Protein AF-0000000084447007 (afdb_homodimer)

InterPro domains:
  IPR000847 LysR, HTH, N-terminal domain [PF00126] (5-64)
  IPR000847 LysR, HTH, N-terminal domain [PR00039] (20-31)
  IPR000847 LysR, HTH, N-terminal domain [PR00039] (31-41)
  IPR000847 LysR, HTH, N-terminal domain [PR00039] (41-52)
  IPR000847 LysR, HTH, N-terminal domain [PS50931] (3-60)
  IPR005119 LysR, substrate-binding [PF03466] (90-294)
  IPR036388 Winged helix-like DNA-binding domain superfamily [G3DSA:1.10.10.10] (1-84)
  IPR036390 Winged helix DNA-binding domain superfamily [SSF46785] (2-113)
  IPR050950 HTH-type LysR transcriptional regulators [PTHR30419] (1-294)

Radius of gyration: 25.41 Å; Cα contacts (8 Å, |Δi|>4): 1157; chains: 2; bounding box: 78×63×70 Å

Foldseek 3Di:
DDLDLLLLQLLVLQAVVQALCVSCVVVVHHSVVSVVSPVVNCVVVVHRQWDQDPVGIHGDPVNVVCCVVCVLVSLVVVQVVQVVVCLVPLLAHEFEEEEAPLCVLFLQVQLVVVLCVVRVNYHYHYDYDAAVVQVVCQLVVSGFKYKYWCPVPPQQKDKFFQAKWFKKKWAAPPDPCLPPQAAEVVNQQPWAEEEEDPSHPQNVLNQVRQVVVPDGDDHPYYDNDVLVVCVCSHVVNTIYIDIPSRPSCVVCVPIRIHAYDDVTRITTIMMIHGHPDDRRSSRVSSVVSSNVSSVVVHPPPPPDPPDPDDD/DDQDLLLLQLLVLQAVVQALCVSCVVVVHHSVVSVVSPVVNCVVVVHRQWDQDPVGIHGDPVNVVCCVVCVLVSLVVVQVVQQVVCLVPLLAHEFEEEEAPLCVLFLQVQLVVVLCVVRVNYHYHYDYDAAVVQVVCQLVVSGAKYKYWCPVPPQQKDKFFQAKWFKKKWAAPPDPCLVPQAAEVVNQQVWAEEEEDPSHPQNVLNQVRQVVVPDGDDHPYYHNDVLVVCVCSHVVNTIYIDIPSRPSCVVCVPIRIHAYDDVTRITTIMMIHGHPDDRRSSRVSSVVSSNVSSVVVHPPPPPDPPPPPDD

Sequence (622 aa):
MSITLKGLRAFTTVLRYGSFTRAASLLNITQPALTVQIRQLEDAVGLKLLDRMPHGAEPTAAGREFARSLEPLLQELEHSVTNLQDLAARRRGVVRVAALPSVAAGLLPAAMARLHATHPQLKIRLREAVTRQVYERVRSDQVDIGIASDLAPGEAFSTEPLFRDQIIALLPPRHPLMRRRSITLAHLAEEPLLLLETDSSIRQLVDDAFARIGKLVSPAQEATYSSTLVGMARAGLGIALLPSTAAELRMAPELAARPLGPPVVGRAVILIWRAGRSLSPAAQAFAEALREEAGQFGGTVMPRSRPVRPAMSITLKGLRAFTTVLRYGSFTRAASLLNITQPALTVQIRQLEDAVGLKLLDRMPHGAEPTAAGREFARSLEPLLQELEHSVTNLQDLAARRRGVVRVAALPSVAAGLLPAAMARLHATHPQLKIRLREAVTRQVYERVRSDQVDIGIASDLAPGEAFSTEPLFRDQIIALLPPRHPLMRRRSITLAHLAEEPLLLLETDSSIRQLVDDAFARIGKLVSPAQEATYSSTLVGMARAGLGIALLPSTAAELRMAPELAARPLGPPVVGRAVILIWRAGRSLSPAAQAFAEALREEAGQFGGTVMPRSRPVRPA

Structure (mmCIF, N/CA/C/O backbone):
data_AF-0000000084447007-model_v1
#
loop_
_entity.id
_entity.type
_entity.pdbx_description
1 polymer 'Cyn operon transcriptional activator'
#
loop_
_atom_site.group_PDB
_atom_site.id
_atom_site.type_symbol
_atom_site.label_atom_id
_atom_site.label_alt_id
_atom_site.label_comp_id
_atom_site.label_asym_id
_atom_site.label_entity_id
_atom_site.label_seq_id
_atom_site.pdbx_PDB_ins_code
_atom_site.Cartn_x
_atom_site.Cartn_y
_atom_site.Cartn_z
_atom_site.occupancy
_atom_site.B_iso_or_equiv
_atom_site.auth_seq_id
_atom_site.auth_comp_id
_atom_site.auth_asym_id
_atom_site.auth_atom_id
_atom_site.pdbx_PDB_model_num
ATOM 1 N N . MET A 1 1 ? -0.762 2.633 -41.5 1 48.19 1 MET A N 1
ATOM 2 C CA . MET A 1 1 ? 0.203 1.738 -40.875 1 48.19 1 MET A CA 1
ATOM 3 C C . MET A 1 1 ? -0.313 1.247 -39.531 1 48.19 1 MET A C 1
ATOM 5 O O . MET A 1 1 ? -1.089 1.938 -38.844 1 48.19 1 MET A O 1
ATOM 9 N N . SER A 1 2 ? -0.241 -0.044 -39.281 1 59.91 2 SER A N 1
ATOM 10 C CA . SER A 1 2 ? -0.933 -0.738 -38.219 1 59.91 2 SER A CA 1
ATOM 11 C C . SER A 1 2 ? -0.072 -0.802 -36.969 1 59.91 2 SER A C 1
ATOM 13 O O . SER A 1 2 ? 1.158 -0.809 -37.031 1 59.91 2 SER A O 1
ATOM 15 N N . ILE A 1 3 ? -0.655 -0.508 -35.969 1 62.44 3 ILE A N 1
ATOM 16 C CA . ILE A 1 3 ? -0.016 -0.681 -34.656 1 62.44 3 ILE A CA 1
ATOM 17 C C . ILE A 1 3 ? 0.283 -2.16 -34.438 1 62.44 3 ILE A C 1
ATOM 19 O O . ILE A 1 3 ? -0.603 -3.008 -34.562 1 62.44 3 ILE A O 1
ATOM 23 N N . THR A 1 4 ? 1.612 -2.465 -34.375 1 66.06 4 THR A N 1
ATOM 24 C CA . THR A 1 4 ? 2.027 -3.848 -34.156 1 66.06 4 THR A CA 1
ATOM 25 C C . THR A 1 4 ? 2.412 -4.074 -32.688 1 66.06 4 THR A C 1
ATOM 27 O O . THR A 1 4 ? 2.785 -3.133 -32 1 66.06 4 THR A O 1
ATOM 30 N N . LEU A 1 5 ? 2.301 -5.301 -32.312 1 68.5 5 LEU A N 1
ATOM 31 C CA . LEU A 1 5 ? 2.734 -5.66 -30.969 1 68.5 5 LEU A CA 1
ATOM 32 C C . LEU A 1 5 ? 4.223 -5.383 -30.781 1 68.5 5 LEU A C 1
ATOM 34 O O . LEU A 1 5 ? 4.648 -4.961 -29.703 1 68.5 5 LEU A O 1
ATOM 38 N N . LYS A 1 6 ? 4.93 -5.676 -31.797 1 72.75 6 LYS A N 1
ATOM 39 C CA . LYS A 1 6 ? 6.367 -5.426 -31.75 1 72.75 6 LYS A CA 1
ATOM 40 C C . LYS A 1 6 ? 6.66 -3.945 -31.516 1 72.75 6 LYS A C 1
ATOM 42 O O . LYS A 1 6 ? 7.547 -3.596 -30.734 1 72.75 6 LYS A O 1
ATOM 47 N N . GLY A 1 7 ? 5.871 -3.182 -32.219 1 79 7 GLY A N 1
ATOM 48 C CA . GLY A 1 7 ? 6.031 -1.748 -32.031 1 79 7 GLY A CA 1
ATOM 49 C C . GLY A 1 7 ? 5.684 -1.274 -30.641 1 79 7 GLY A C 1
ATOM 50 O O . GLY A 1 7 ? 6.371 -0.422 -30.078 1 79 7 GLY A O 1
ATOM 51 N N . LEU A 1 8 ? 4.719 -1.853 -30.078 1 78.5 8 LEU A N 1
ATOM 52 C CA . LEU A 1 8 ? 4.285 -1.479 -28.75 1 78.5 8 LEU A CA 1
ATOM 53 C C . LEU A 1 8 ? 5.309 -1.907 -27.703 1 78.5 8 LEU A C 1
ATOM 55 O O . LEU A 1 8 ? 5.613 -1.152 -26.781 1 78.5 8 LEU A O 1
ATOM 59 N N . ARG A 1 9 ? 5.844 -3.068 -27.859 1 75.5 9 ARG A N 1
ATOM 60 C CA . ARG A 1 9 ? 6.879 -3.57 -26.969 1 75.5 9 ARG A CA 1
ATOM 61 C C . ARG A 1 9 ? 8.141 -2.723 -27.062 1 75.5 9 ARG A C 1
ATOM 63 O O . ARG A 1 9 ? 8.781 -2.439 -26.047 1 75.5 9 ARG A O 1
ATOM 70 N N . ALA A 1 10 ? 8.492 -2.42 -28.25 1 82.81 10 ALA A N 1
ATOM 71 C CA . ALA A 1 10 ? 9.641 -1.548 -28.469 1 82.81 10 ALA A CA 1
ATOM 72 C C . ALA A 1 10 ? 9.477 -0.227 -27.734 1 82.81 10 ALA A C 1
ATOM 74 O O . ALA A 1 10 ? 10.383 0.198 -27 1 82.81 10 ALA A O 1
ATOM 75 N N . PHE A 1 11 ? 8.297 0.348 -27.844 1 85.31 11 PHE A N 1
ATOM 76 C CA . PHE A 1 11 ? 7.988 1.628 -27.219 1 85.31 11 PHE A CA 1
ATOM 77 C C . PHE A 1 11 ? 8.078 1.524 -25.703 1 85.31 11 PHE A C 1
ATOM 79 O O . PHE A 1 11 ? 8.742 2.336 -25.062 1 85.31 11 PHE A O 1
ATOM 86 N N . THR A 1 12 ? 7.531 0.505 -25.234 1 81.75 12 THR A N 1
ATOM 87 C CA . THR A 1 12 ? 7.496 0.365 -23.781 1 81.75 12 THR A CA 1
ATOM 88 C C . THR A 1 12 ? 8.891 0.088 -23.234 1 81.75 12 THR A C 1
ATOM 90 O O . THR A 1 12 ? 9.242 0.557 -22.141 1 81.75 12 THR A O 1
ATOM 93 N N . THR A 1 13 ? 9.719 -0.65 -23.906 1 81.12 13 THR A N 1
ATOM 94 C CA . THR A 1 13 ? 11.078 -0.958 -23.484 1 81.12 13 THR A CA 1
ATOM 95 C C . THR A 1 13 ? 11.945 0.298 -23.484 1 81.12 13 THR A C 1
ATOM 97 O O . THR A 1 13 ? 12.719 0.53 -22.562 1 81.12 13 THR A O 1
ATOM 100 N N . VAL A 1 14 ? 11.711 1.064 -24.484 1 86.06 14 VAL A N 1
ATOM 101 C CA . VAL A 1 14 ? 12.469 2.311 -24.547 1 86.06 14 VAL A CA 1
ATOM 102 C C . VAL A 1 14 ? 12.055 3.232 -23.406 1 86.06 14 VAL A C 1
ATOM 104 O O . VAL A 1 14 ? 12.898 3.893 -22.797 1 86.06 14 VAL A O 1
ATOM 107 N N . LEU A 1 15 ? 10.781 3.213 -23.188 1 81 15 LEU A N 1
ATOM 108 C CA . LEU A 1 15 ? 10.266 4.055 -22.109 1 81 15 LEU A CA 1
ATOM 109 C C . LEU A 1 15 ? 10.836 3.615 -20.766 1 81 15 LEU A C 1
ATOM 111 O O . LEU A 1 15 ? 11.195 4.453 -19.938 1 81 15 LEU A O 1
ATOM 115 N N . ARG A 1 16 ? 10.875 2.393 -20.641 1 76.44 16 ARG A N 1
ATOM 116 C CA . ARG A 1 16 ? 11.305 1.812 -19.375 1 76.44 16 ARG A CA 1
ATOM 117 C C . ARG A 1 16 ? 12.797 2.041 -19.141 1 76.44 16 ARG A C 1
ATOM 119 O O . ARG A 1 16 ? 13.219 2.314 -18.016 1 76.44 16 ARG A O 1
ATOM 126 N N . TYR A 1 17 ? 13.578 1.98 -20.141 1 77.69 17 TYR A N 1
ATOM 127 C CA . TYR A 1 17 ? 15.023 1.977 -19.969 1 77.69 17 TYR A CA 1
ATOM 128 C C . TYR A 1 17 ? 15.633 3.297 -20.422 1 77.69 17 TYR A C 1
ATOM 130 O O . TYR A 1 17 ? 16.812 3.557 -20.188 1 77.69 17 TYR A O 1
ATOM 138 N N . GLY A 1 18 ? 14.781 4.125 -21.078 1 83.06 18 GLY A N 1
ATOM 139 C CA . GLY A 1 18 ? 15.164 5.477 -21.438 1 83.06 18 GLY A CA 1
ATOM 140 C C . GLY A 1 18 ? 16.25 5.52 -22.516 1 83.06 18 GLY A C 1
ATOM 141 O O . GLY A 1 18 ? 16.938 6.531 -22.656 1 83.06 18 GLY A O 1
ATOM 142 N N . SER A 1 19 ? 16.547 4.387 -23.094 1 86.56 19 SER A N 1
ATOM 143 C CA . SER A 1 19 ? 17.609 4.297 -24.078 1 86.56 19 SER A CA 1
ATOM 144 C C . SER A 1 19 ? 17.219 3.367 -25.234 1 86.56 19 SER A C 1
ATOM 146 O O . SER A 1 19 ? 16.781 2.242 -25 1 86.56 19 SER A O 1
ATOM 148 N N . PHE A 1 20 ? 17.484 3.861 -26.453 1 87.94 20 PHE A N 1
ATOM 149 C CA . PHE A 1 20 ? 17.203 3.051 -27.625 1 87.94 20 PHE A CA 1
ATOM 150 C C . PHE A 1 20 ? 18.172 1.878 -27.719 1 87.94 20 PHE A C 1
ATOM 152 O O . PHE A 1 20 ? 17.766 0.758 -28.047 1 87.94 20 PHE A O 1
ATOM 159 N N . THR A 1 21 ? 19.375 2.199 -27.312 1 86.69 21 THR A N 1
ATOM 160 C CA . THR A 1 21 ? 20.406 1.16 -27.406 1 86.69 21 THR A CA 1
ATOM 161 C C . THR A 1 21 ? 20.156 0.06 -26.375 1 86.69 21 THR A C 1
ATOM 163 O O . THR A 1 21 ? 20.219 -1.127 -26.703 1 86.69 21 THR A O 1
ATOM 166 N N . ARG A 1 22 ? 19.906 0.451 -25.234 1 84.88 22 ARG A N 1
ATOM 167 C CA . ARG A 1 22 ? 19.656 -0.521 -24.172 1 84.88 22 ARG A CA 1
ATOM 168 C C . ARG A 1 22 ? 18.391 -1.324 -24.469 1 84.88 22 ARG A C 1
ATOM 170 O O . ARG A 1 22 ? 18.359 -2.541 -24.281 1 84.88 22 ARG A O 1
ATOM 177 N N . ALA A 1 23 ? 17.453 -0.645 -24.891 1 87.19 23 ALA A N 1
ATOM 178 C CA . ALA A 1 23 ? 16.188 -1.297 -25.219 1 87.19 23 ALA A CA 1
ATOM 179 C C . ALA A 1 23 ? 16.375 -2.303 -26.359 1 87.19 23 ALA A C 1
ATOM 181 O O . ALA A 1 23 ? 15.836 -3.412 -26.297 1 87.19 23 ALA A O 1
ATOM 182 N N . ALA A 1 24 ? 17.125 -1.949 -27.328 1 88.56 24 ALA A N 1
ATOM 183 C CA . ALA A 1 24 ? 17.375 -2.834 -28.453 1 88.56 24 ALA A CA 1
ATOM 184 C C . ALA A 1 24 ? 18.094 -4.109 -28.016 1 88.56 24 ALA A C 1
ATOM 186 O O . ALA A 1 24 ? 17.719 -5.211 -28.422 1 88.56 24 ALA A O 1
ATOM 187 N N . SER A 1 25 ? 19 -3.881 -27.172 1 85.62 25 SER A N 1
ATOM 188 C CA . SER A 1 25 ? 19.734 -5.023 -26.656 1 85.62 25 SER A CA 1
ATOM 189 C C . SER A 1 25 ? 18.812 -5.969 -25.891 1 85.62 25 SER A C 1
ATOM 191 O O . SER A 1 25 ? 18.875 -7.188 -26.078 1 85.62 25 SER A O 1
ATOM 193 N N . LEU A 1 26 ? 18 -5.406 -25.188 1 78.62 26 LEU A N 1
ATOM 194 C CA . LEU A 1 26 ? 17.094 -6.188 -24.359 1 78.62 26 LEU A CA 1
ATOM 195 C C . LEU A 1 26 ? 16.062 -6.914 -25.203 1 78.62 26 LEU A C 1
ATOM 197 O O . LEU A 1 26 ? 15.602 -8 -24.859 1 78.62 26 LEU A O 1
ATOM 201 N N . LEU A 1 27 ? 15.719 -6.332 -26.312 1 79.75 27 LEU A N 1
ATOM 202 C CA . LEU A 1 27 ? 14.727 -6.902 -27.219 1 79.75 27 LEU A CA 1
ATOM 203 C C . LEU A 1 27 ? 15.391 -7.785 -28.266 1 79.75 27 LEU A C 1
ATOM 205 O O . LEU A 1 27 ? 14.711 -8.352 -29.125 1 79.75 27 LEU A O 1
ATOM 209 N N . ASN A 1 28 ? 16.641 -7.898 -28.172 1 83.56 28 ASN A N 1
ATOM 210 C CA . ASN A 1 28 ? 17.438 -8.711 -29.094 1 83.56 28 ASN A CA 1
ATOM 211 C C . ASN A 1 28 ? 17.234 -8.281 -30.547 1 83.56 28 ASN A C 1
ATOM 213 O O . ASN A 1 28 ? 17.016 -9.117 -31.422 1 83.56 28 ASN A O 1
ATOM 217 N N . ILE A 1 29 ? 17.219 -6.996 -30.781 1 84.19 29 ILE A N 1
ATOM 218 C CA . ILE A 1 29 ? 17.172 -6.406 -32.125 1 84.19 29 ILE A CA 1
ATOM 219 C C . ILE A 1 29 ? 18.219 -5.297 -32.219 1 84.19 29 IL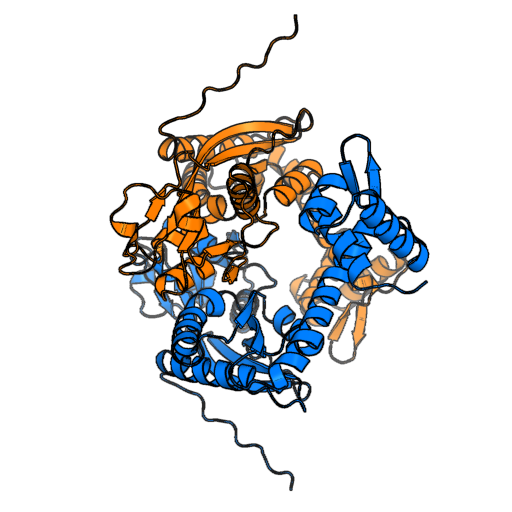E A C 1
ATOM 221 O O . ILE A 1 29 ? 18.812 -4.898 -31.219 1 84.19 29 ILE A O 1
ATOM 225 N N . THR A 1 30 ? 18.547 -5.016 -33.438 1 86.56 30 THR A N 1
ATOM 226 C CA . THR A 1 30 ? 19.5 -3.93 -33.625 1 86.56 30 THR A CA 1
ATOM 227 C C . THR A 1 30 ? 18.859 -2.582 -33.312 1 86.56 30 THR A C 1
ATOM 229 O O . THR A 1 30 ? 17.625 -2.439 -33.406 1 86.56 30 THR A O 1
ATOM 232 N N . GLN A 1 31 ? 19.672 -1.686 -32.938 1 89.56 31 GLN A N 1
ATOM 233 C CA . GLN A 1 31 ? 19.172 -0.35 -32.594 1 89.56 31 GLN A CA 1
ATOM 234 C C . GLN A 1 31 ? 18.469 0.287 -33.812 1 89.56 31 GLN A C 1
ATOM 236 O O . GLN A 1 31 ? 17.406 0.886 -33.656 1 89.56 31 GLN A O 1
ATOM 241 N N . PRO A 1 32 ? 18.953 0.159 -35.062 1 89.06 32 PRO A N 1
ATOM 242 C CA . PRO A 1 32 ? 18.219 0.711 -36.188 1 89.06 32 PRO A CA 1
ATOM 243 C C . PRO A 1 32 ? 16.844 0.06 -36.375 1 89.06 32 PRO A C 1
ATOM 245 O O . PRO A 1 32 ? 15.875 0.741 -36.719 1 89.06 32 PRO A O 1
ATOM 248 N N . ALA A 1 33 ? 16.797 -1.171 -36.094 1 87.19 33 ALA A N 1
ATOM 249 C CA . ALA A 1 33 ? 15.531 -1.886 -36.219 1 87.19 33 ALA A CA 1
ATOM 250 C C . ALA A 1 33 ? 14.523 -1.375 -35.188 1 87.19 33 ALA A C 1
ATOM 252 O O . ALA A 1 33 ? 13.344 -1.199 -35.5 1 87.19 33 ALA A O 1
ATOM 253 N N . LEU A 1 34 ? 15 -1.203 -33.969 1 90.75 34 LEU A N 1
ATOM 254 C CA . LEU A 1 34 ? 14.141 -0.659 -32.938 1 90.75 34 LEU A CA 1
ATOM 255 C C . LEU A 1 34 ? 13.648 0.735 -33.312 1 90.75 34 LEU A C 1
ATOM 257 O O . LEU A 1 34 ? 12.477 1.062 -33.094 1 90.75 34 LEU A O 1
ATOM 261 N N . THR A 1 35 ? 14.539 1.515 -33.875 1 88.94 35 THR A N 1
ATOM 262 C CA . THR A 1 35 ? 14.203 2.875 -34.281 1 88.94 35 THR A CA 1
ATOM 263 C C . THR A 1 35 ? 13.102 2.871 -35.344 1 88.94 35 THR A C 1
ATOM 265 O O . THR A 1 35 ? 12.164 3.67 -35.281 1 88.94 35 THR A O 1
ATOM 268 N N . VAL A 1 36 ? 13.203 1.991 -36.25 1 86.5 36 VAL A N 1
ATOM 269 C CA . VAL A 1 36 ? 12.211 1.861 -37.312 1 86.5 36 VAL A CA 1
ATOM 270 C C . VAL A 1 36 ? 10.867 1.453 -36.719 1 86.5 36 VAL A C 1
ATOM 272 O O . VAL A 1 36 ? 9.82 1.984 -37.094 1 86.5 36 VAL A O 1
ATOM 275 N N . GLN A 1 37 ? 10.938 0.56 -35.812 1 85.25 37 GLN A N 1
ATOM 276 C CA . GLN A 1 37 ? 9.711 0.094 -35.156 1 85.25 37 GLN A CA 1
ATOM 277 C C . GLN A 1 37 ? 9.008 1.234 -34.438 1 85.25 37 GLN A C 1
ATOM 279 O O . GLN A 1 37 ? 7.781 1.353 -34.5 1 85.25 37 GLN A O 1
ATOM 284 N N . ILE A 1 38 ? 9.805 2.012 -33.781 1 87.75 38 ILE A N 1
ATOM 285 C CA . ILE A 1 38 ? 9.25 3.146 -33.062 1 87.75 38 ILE A CA 1
ATOM 286 C C . ILE A 1 38 ? 8.68 4.168 -34.031 1 87.75 38 ILE A C 1
ATOM 288 O O . ILE A 1 38 ? 7.582 4.691 -33.812 1 87.75 38 ILE A O 1
ATOM 292 N N . ARG A 1 39 ? 9.359 4.434 -35.094 1 86.31 39 ARG A N 1
ATOM 293 C CA . ARG A 1 39 ? 8.891 5.363 -36.125 1 86.31 39 ARG A CA 1
ATOM 294 C C . ARG A 1 39 ? 7.59 4.871 -36.75 1 86.31 39 ARG A C 1
ATOM 296 O O . ARG A 1 39 ? 6.668 5.656 -36.969 1 86.31 39 ARG A O 1
ATOM 303 N N . GLN A 1 40 ? 7.598 3.646 -37 1 80.25 40 GLN A N 1
ATOM 304 C CA . GLN A 1 40 ? 6.391 3.064 -37.594 1 80.25 40 GLN A CA 1
ATOM 305 C C . GLN A 1 40 ? 5.203 3.207 -36.625 1 80.25 40 GLN A C 1
ATOM 307 O O . GLN A 1 40 ? 4.086 3.5 -37.062 1 80.25 40 GLN A O 1
ATOM 312 N N . LEU A 1 41 ? 5.473 2.93 -35.406 1 81.25 41 LEU A N 1
ATOM 313 C CA . LEU A 1 41 ? 4.434 3.098 -34.406 1 81.25 41 LEU A CA 1
ATOM 314 C C . LEU A 1 41 ? 3.969 4.547 -34.344 1 81.25 41 LEU A C 1
ATOM 316 O O . LEU A 1 41 ? 2.766 4.816 -34.312 1 81.25 41 LEU A O 1
ATOM 320 N N . GLU A 1 42 ? 4.898 5.469 -34.344 1 83.19 42 GLU A N 1
ATOM 321 C CA . GLU A 1 42 ? 4.578 6.891 -34.312 1 83.19 42 GLU A CA 1
ATOM 322 C C . GLU A 1 42 ? 3.803 7.316 -35.531 1 83.19 42 GLU A C 1
ATOM 324 O O . GLU A 1 42 ? 2.848 8.094 -35.438 1 83.19 42 GLU A O 1
ATOM 329 N N . ASP A 1 43 ? 4.145 6.762 -36.656 1 78.06 43 ASP A N 1
ATOM 330 C CA . ASP A 1 43 ? 3.436 7.027 -37.906 1 78.06 43 ASP A CA 1
ATOM 331 C C . ASP A 1 43 ? 2.002 6.504 -37.844 1 78.06 43 ASP A C 1
ATOM 333 O O . ASP A 1 43 ? 1.07 7.176 -38.312 1 78.06 43 ASP A O 1
ATOM 337 N N . ALA A 1 44 ? 1.97 5.363 -37.312 1 73.62 44 ALA A N 1
ATOM 338 C CA . ALA A 1 44 ? 0.654 4.734 -37.219 1 73.62 44 ALA A CA 1
ATOM 339 C C . ALA A 1 44 ? -0.277 5.523 -36.312 1 73.62 44 ALA A C 1
ATOM 341 O O . ALA A 1 44 ? -1.475 5.637 -36.594 1 73.62 44 ALA A O 1
ATOM 342 N N . VAL A 1 45 ? 0.353 5.996 -35.219 1 71.88 45 VAL A N 1
ATOM 343 C CA . VAL A 1 45 ? -0.434 6.73 -34.25 1 71.88 45 VAL A CA 1
ATOM 344 C C . VAL A 1 45 ? -0.564 8.188 -34.656 1 71.88 45 VAL A C 1
ATOM 346 O O . VAL A 1 45 ? -1.493 8.883 -34.25 1 71.88 45 VAL A O 1
ATOM 349 N N . GLY A 1 46 ? 0.297 8.633 -35.531 1 74.94 46 GLY A N 1
ATOM 350 C CA . GLY A 1 46 ? 0.274 9.992 -36.062 1 74.94 46 GLY A CA 1
ATOM 351 C C . GLY A 1 46 ? 0.883 11.008 -35.094 1 74.94 46 GLY A C 1
ATOM 352 O O . GLY A 1 46 ? 0.639 12.211 -35.25 1 74.94 46 GLY A O 1
ATOM 353 N N . LEU A 1 47 ? 1.502 10.523 -34.031 1 77.19 47 LEU A N 1
ATOM 354 C CA . LEU A 1 47 ? 2.127 11.383 -33.031 1 77.19 47 LEU A CA 1
ATOM 355 C C . LEU A 1 47 ? 3.545 10.906 -32.719 1 77.19 47 LEU A C 1
ATOM 357 O O . LEU A 1 47 ? 3.84 9.719 -32.812 1 77.19 47 LEU A O 1
ATOM 361 N N . LYS A 1 48 ? 4.348 11.875 -32.406 1 83.75 48 LYS A N 1
ATOM 362 C CA . LYS A 1 48 ? 5.641 11.516 -31.812 1 83.75 48 LYS A CA 1
ATOM 363 C C . LYS A 1 48 ? 5.492 11.07 -30.375 1 83.75 48 LYS A C 1
ATOM 365 O O . LYS A 1 48 ? 4.863 11.766 -29.562 1 83.75 48 LYS A O 1
ATOM 370 N N . LEU A 1 49 ? 6 9.906 -30.125 1 84.25 49 LEU A N 1
ATOM 371 C CA . LEU A 1 49 ? 5.809 9.328 -28.797 1 84.25 49 LEU A CA 1
ATOM 372 C C . LEU A 1 49 ? 7.07 9.484 -27.953 1 84.25 49 LEU A C 1
ATOM 374 O O . LEU A 1 49 ? 6.992 9.539 -26.734 1 84.25 49 LEU A O 1
ATOM 378 N N . LEU A 1 50 ? 8.195 9.492 -28.609 1 87.31 50 LEU A N 1
ATOM 379 C CA . LEU A 1 50 ? 9.477 9.578 -27.922 1 87.31 50 LEU A CA 1
ATOM 380 C C . LEU A 1 50 ? 10.32 10.719 -28.484 1 87.31 50 LEU A C 1
ATOM 382 O O . LEU A 1 50 ? 10.344 10.945 -29.688 1 87.31 50 LEU A O 1
ATOM 386 N N . ASP A 1 51 ? 10.875 11.5 -27.516 1 83.88 51 ASP A N 1
ATOM 387 C CA . ASP A 1 51 ? 11.883 12.477 -27.891 1 83.88 51 ASP A CA 1
ATOM 388 C C . ASP A 1 51 ? 13.289 11.906 -27.75 1 83.88 51 ASP A C 1
ATOM 390 O O . ASP A 1 51 ? 13.664 11.422 -26.672 1 83.88 51 ASP A O 1
ATOM 394 N N . ARG A 1 52 ? 13.922 11.867 -28.859 1 77.75 52 ARG A N 1
ATOM 395 C CA . ARG A 1 52 ? 15.305 11.398 -28.828 1 77.75 52 ARG A CA 1
ATOM 396 C C . ARG A 1 52 ? 16.25 12.508 -28.375 1 77.75 52 ARG A C 1
ATOM 398 O O . ARG A 1 52 ? 16.188 13.633 -28.875 1 77.75 52 ARG A O 1
ATOM 405 N N . MET A 1 53 ? 16.797 12.289 -27.266 1 72.25 53 MET A N 1
ATOM 406 C CA . MET A 1 53 ? 17.781 13.227 -26.703 1 72.25 53 MET A CA 1
ATOM 407 C C . MET A 1 53 ? 19.188 12.641 -26.75 1 72.25 53 MET A C 1
ATOM 409 O O . MET A 1 53 ? 19.344 11.43 -26.922 1 72.25 53 MET A O 1
ATOM 413 N N . PRO A 1 54 ? 20.219 13.516 -26.656 1 68.25 54 PRO A N 1
ATOM 414 C CA . PRO A 1 54 ? 21.594 13.016 -26.656 1 68.25 54 PRO A CA 1
ATOM 415 C C . PRO A 1 54 ? 21.844 11.977 -25.562 1 68.25 54 PRO A C 1
ATOM 417 O O . PRO A 1 54 ? 22.625 11.039 -25.766 1 68.25 54 PRO A O 1
ATOM 420 N N . HIS A 1 55 ? 21.141 12.047 -24.562 1 68.81 55 HIS A N 1
ATOM 421 C CA . HIS A 1 55 ? 21.438 11.156 -23.438 1 68.81 55 HIS A CA 1
ATOM 422 C C . HIS A 1 55 ? 20.375 10.07 -23.297 1 68.81 55 HIS A C 1
ATOM 424 O O . HIS A 1 55 ? 20.406 9.297 -22.328 1 68.81 55 HIS A O 1
ATOM 430 N N . GLY A 1 56 ? 19.516 9.984 -24.25 1 78.44 56 GLY A N 1
ATOM 431 C CA . GLY A 1 56 ? 18.516 8.93 -24.172 1 78.44 56 GLY A CA 1
ATOM 432 C C . GLY A 1 56 ? 17.188 9.312 -24.812 1 78.44 56 GLY A C 1
ATOM 433 O O . GLY A 1 56 ? 17.172 10.023 -25.812 1 78.44 56 GLY A O 1
ATOM 434 N N . ALA A 1 57 ? 16.172 8.562 -24.406 1 84.75 57 ALA A N 1
ATOM 435 C CA . ALA A 1 57 ? 14.836 8.805 -24.922 1 84.75 57 ALA A CA 1
ATOM 436 C C . ALA A 1 57 ? 13.852 9.109 -23.797 1 84.75 57 ALA A C 1
ATOM 438 O O . ALA A 1 57 ? 13.922 8.516 -22.734 1 84.75 57 ALA A O 1
ATOM 439 N N . GLU A 1 58 ? 13.141 10.219 -24.016 1 84 58 GLU A N 1
ATOM 440 C CA . GLU A 1 58 ? 12.07 10.578 -23.094 1 84 58 GLU A CA 1
ATOM 441 C C . GLU A 1 58 ? 10.711 10.586 -23.781 1 84 58 GLU A C 1
ATOM 443 O O . GLU A 1 58 ? 10.617 10.945 -24.953 1 84 58 GLU A O 1
ATOM 448 N N . PRO A 1 59 ? 9.719 10.117 -23.031 1 81.38 59 PRO A N 1
ATOM 449 C CA . PRO A 1 59 ? 8.398 10.18 -23.641 1 81.38 59 PRO A CA 1
ATOM 450 C C . PRO A 1 59 ? 7.906 11.609 -23.844 1 81.38 59 PRO A C 1
ATOM 452 O O . PRO A 1 59 ? 8.172 12.484 -23.016 1 81.38 59 PRO A O 1
ATOM 455 N N . THR A 1 60 ? 7.285 11.828 -25.062 1 78.94 60 THR A N 1
ATOM 456 C CA . THR A 1 60 ? 6.52 13.055 -25.281 1 78.94 60 THR A CA 1
ATOM 457 C C . THR A 1 60 ? 5.25 13.047 -24.438 1 78.94 60 THR A C 1
ATOM 459 O O . THR A 1 60 ? 4.957 12.062 -23.75 1 78.94 60 THR A O 1
ATOM 462 N N . ALA A 1 61 ? 4.547 14.18 -24.438 1 68 61 ALA A N 1
ATOM 463 C CA . ALA A 1 61 ? 3.248 14.211 -23.766 1 68 61 ALA A CA 1
ATOM 464 C C . ALA A 1 61 ? 2.324 13.125 -24.312 1 68 61 ALA A C 1
ATOM 466 O O . ALA A 1 61 ? 1.652 12.43 -23.547 1 68 61 ALA A O 1
ATOM 467 N N . ALA A 1 62 ? 2.406 13.039 -25.594 1 71.31 62 ALA A N 1
ATOM 468 C CA . ALA A 1 62 ? 1.627 11.992 -26.266 1 71.31 62 ALA A CA 1
ATOM 469 C C . ALA A 1 62 ? 2.143 10.609 -25.891 1 71.31 62 ALA A C 1
ATOM 471 O O . ALA A 1 62 ? 1.356 9.672 -25.719 1 71.31 62 ALA A O 1
ATOM 472 N N . GLY A 1 63 ? 3.436 10.531 -25.734 1 77.62 63 GLY A N 1
ATOM 473 C CA . GLY A 1 63 ? 4.035 9.266 -25.344 1 77.62 63 GLY A CA 1
ATOM 474 C C . GLY A 1 63 ? 3.617 8.812 -23.953 1 77.62 63 GLY A C 1
ATOM 475 O O . GLY A 1 63 ? 3.32 7.633 -23.75 1 77.62 63 GLY A O 1
ATOM 476 N N . ARG A 1 64 ? 3.553 9.719 -23.109 1 71.81 64 ARG A N 1
ATOM 477 C CA . ARG A 1 64 ? 3.143 9.398 -21.734 1 71.81 64 ARG A CA 1
ATOM 478 C C . ARG A 1 64 ? 1.69 8.945 -21.688 1 71.81 64 ARG A C 1
ATOM 480 O O . ARG A 1 64 ? 1.363 7.961 -21.016 1 71.81 64 ARG A O 1
ATOM 487 N N . GLU A 1 65 ? 0.908 9.625 -22.453 1 64 65 GLU A N 1
ATOM 488 C CA . GLU A 1 65 ? -0.506 9.266 -22.516 1 64 65 GLU A CA 1
ATOM 489 C C . GLU A 1 65 ? -0.699 7.906 -23.188 1 64 65 GLU A C 1
ATOM 491 O O . GLU A 1 65 ? -1.51 7.098 -22.734 1 64 65 GLU A O 1
ATOM 496 N N . PHE A 1 66 ? 0.07 7.781 -24.234 1 70.06 66 PHE A N 1
ATOM 497 C CA . PHE A 1 66 ? 0.005 6.516 -24.953 1 70.06 66 PHE A CA 1
ATOM 498 C C . PHE A 1 66 ? 0.454 5.363 -24.062 1 70.06 66 PHE A C 1
ATOM 500 O O . PHE A 1 66 ? -0.188 4.312 -24.031 1 70.06 66 PHE A O 1
ATOM 507 N N . ALA A 1 67 ? 1.463 5.625 -23.312 1 74.06 67 ALA A N 1
ATOM 508 C CA . ALA A 1 67 ? 1.994 4.605 -22.422 1 74.06 67 ALA A CA 1
ATOM 509 C C . ALA A 1 67 ? 0.972 4.234 -21.344 1 74.06 67 ALA A C 1
ATOM 511 O O . ALA A 1 67 ? 0.782 3.053 -21.047 1 74.06 67 ALA A O 1
ATOM 512 N N . ARG A 1 68 ? 0.398 5.188 -20.875 1 63.12 68 ARG A N 1
ATOM 513 C CA . ARG A 1 68 ? -0.617 4.977 -19.844 1 63.12 68 ARG A CA 1
ATOM 514 C C . ARG A 1 68 ? -1.777 4.148 -20.391 1 63.12 68 ARG A C 1
ATOM 516 O O . ARG A 1 68 ? -2.305 3.279 -19.688 1 63.12 68 ARG A O 1
ATOM 523 N N . SER A 1 69 ? -2.072 4.438 -21.625 1 60.62 69 SER A N 1
ATOM 524 C CA . SER A 1 69 ? -3.199 3.756 -22.25 1 60.62 69 SER A CA 1
ATOM 525 C C . SER A 1 69 ? -2.811 2.355 -22.719 1 60.62 69 SER A C 1
ATOM 527 O O . SER A 1 69 ? -3.656 1.462 -22.797 1 60.62 69 SER A O 1
ATOM 529 N N . LEU A 1 70 ? -1.563 2.238 -23.047 1 62.41 70 LEU A N 1
ATOM 530 C CA . LEU A 1 70 ? -1.086 1.005 -23.672 1 62.41 70 LEU A CA 1
ATOM 531 C C . LEU A 1 70 ? -0.879 -0.084 -22.625 1 62.41 70 LEU A C 1
ATOM 533 O O . LEU A 1 70 ? -1.088 -1.267 -22.906 1 62.41 70 LEU A O 1
ATOM 537 N N . GLU A 1 71 ? -0.502 0.408 -21.562 1 60.41 71 GLU A N 1
ATOM 538 C CA . GLU A 1 71 ? -0.115 -0.574 -20.547 1 60.41 71 GLU A CA 1
ATOM 539 C C . GLU A 1 71 ? -1.248 -1.559 -20.281 1 60.41 71 GLU A C 1
ATOM 541 O O . GLU A 1 71 ? -1.049 -2.773 -20.344 1 60.41 71 GLU A O 1
ATOM 546 N N . PRO A 1 72 ? -2.357 -1.024 -20.125 1 54.41 72 PRO A N 1
ATOM 547 C CA . PRO A 1 72 ? -3.449 -1.98 -19.922 1 54.41 72 PRO A CA 1
ATOM 548 C C . PRO A 1 72 ? -3.746 -2.805 -21.172 1 54.41 72 PRO A C 1
ATOM 550 O O . PRO A 1 72 ? -4.098 -3.984 -21.078 1 54.41 72 PRO A O 1
ATOM 553 N N . LEU A 1 73 ? -3.531 -2.182 -22.266 1 53.12 73 LEU A N 1
ATOM 554 C CA . LEU A 1 73 ? -3.83 -2.865 -23.516 1 53.12 73 LEU A CA 1
ATOM 555 C C . LEU A 1 73 ? -2.818 -3.975 -23.781 1 53.12 73 LEU A C 1
ATOM 557 O O . LEU A 1 73 ? -3.191 -5.07 -24.219 1 53.12 73 LEU A O 1
ATOM 561 N N . LEU A 1 74 ? -1.643 -3.633 -23.641 1 56.91 74 LEU A N 1
ATOM 562 C CA . LEU A 1 74 ? -0.618 -4.652 -23.844 1 56.91 74 LEU A CA 1
ATOM 563 C C . LEU A 1 74 ? -0.793 -5.801 -22.859 1 56.91 74 LEU A C 1
ATOM 565 O O . LEU A 1 74 ? -0.61 -6.965 -23.219 1 56.91 74 LEU A O 1
ATOM 569 N N . GLN A 1 75 ? -1.158 -5.402 -21.781 1 53.19 75 GLN A N 1
ATOM 570 C CA . GLN A 1 75 ? -1.453 -6.426 -20.781 1 53.19 75 GLN A CA 1
ATOM 571 C C . GLN A 1 75 ? -2.631 -7.293 -21.203 1 53.19 75 GLN A C 1
ATOM 573 O O . GLN A 1 75 ? -2.594 -8.516 -21.062 1 53.19 75 GLN A O 1
ATOM 578 N N . GLU A 1 76 ? -3.568 -6.617 -21.797 1 49.88 76 GLU A N 1
ATOM 579 C CA . GLU A 1 76 ? -4.738 -7.332 -22.297 1 49.88 76 GLU A CA 1
ATOM 580 C C . GLU A 1 76 ? -4.375 -8.25 -23.453 1 49.88 76 GLU A C 1
ATOM 582 O O . GLU A 1 76 ? -4.863 -9.383 -23.547 1 49.88 76 GLU A O 1
ATOM 587 N N . LEU A 1 77 ? -3.639 -7.762 -24.375 1 50.59 77 LEU A N 1
ATOM 588 C CA . LEU A 1 77 ? -3.219 -8.562 -25.531 1 50.59 77 LEU A CA 1
ATOM 589 C C . LEU A 1 77 ? -2.402 -9.766 -25.078 1 50.59 77 LEU A C 1
ATOM 591 O O . LEU A 1 77 ? -2.609 -10.883 -25.562 1 50.59 77 LEU A O 1
ATOM 595 N N . GLU A 1 78 ? -1.541 -9.516 -24.281 1 49.72 78 GLU A N 1
ATOM 596 C CA . GLU A 1 78 ? -0.76 -10.625 -23.75 1 49.72 78 GLU A CA 1
ATOM 597 C C . GLU A 1 78 ? -1.656 -11.641 -23.031 1 49.72 78 GLU A C 1
ATOM 599 O O . GLU A 1 78 ? -1.457 -12.852 -23.172 1 49.72 78 GLU A O 1
ATOM 604 N N . HIS A 1 79 ? -2.613 -11.039 -22.516 1 50.06 79 HIS A N 1
ATOM 605 C CA . HIS A 1 79 ? -3.604 -11.852 -21.828 1 50.06 79 HIS A CA 1
ATOM 606 C C . HIS A 1 79 ? -4.383 -12.727 -22.797 1 50.06 79 HIS A C 1
ATOM 608 O O . HIS A 1 79 ? -4.602 -13.906 -22.531 1 50.06 79 HIS A O 1
ATOM 614 N N . SER A 1 80 ? -4.82 -12.094 -23.75 1 47.16 80 SER A N 1
ATOM 615 C CA . SER A 1 80 ? -5.605 -12.82 -24.734 1 47.16 80 SER A CA 1
ATOM 616 C C . SER A 1 80 ? -4.789 -13.945 -25.375 1 47.16 80 SER A C 1
ATOM 618 O O . SER A 1 80 ? -5.301 -15.047 -25.594 1 47.16 80 SER A O 1
ATOM 620 N N . VAL A 1 81 ? -3.654 -13.648 -25.703 1 47.09 81 VAL A N 1
ATOM 621 C CA . VAL A 1 81 ? -2.791 -14.648 -26.328 1 47.09 81 VAL A CA 1
ATOM 622 C C . VAL A 1 81 ? -2.533 -15.789 -25.344 1 47.09 81 VAL A C 1
ATOM 624 O O . VAL A 1 81 ? -2.6 -16.969 -25.719 1 47.09 81 VAL A O 1
ATOM 627 N N . THR A 1 82 ? -2.318 -15.383 -24.156 1 47.38 82 THR A N 1
ATOM 628 C CA . THR A 1 82 ? -2.061 -16.391 -23.125 1 47.38 82 THR A CA 1
ATOM 629 C C . THR A 1 82 ? -3.297 -17.25 -22.891 1 47.38 82 THR A C 1
ATOM 631 O O . THR A 1 82 ? -3.193 -18.469 -22.734 1 47.38 82 THR A O 1
ATOM 634 N N . ASN A 1 83 ? -4.363 -16.625 -22.844 1 46.88 83 ASN A N 1
ATOM 635 C CA . ASN A 1 83 ? -5.609 -17.359 -22.672 1 46.88 83 ASN A CA 1
ATOM 636 C C . ASN A 1 83 ? -5.812 -18.391 -23.781 1 46.88 83 ASN A C 1
ATOM 638 O O . ASN A 1 83 ? -6.242 -19.516 -23.516 1 46.88 83 ASN A O 1
ATOM 642 N N . LEU A 1 84 ? -5.652 -18 -24.938 1 44.91 84 LEU A N 1
ATOM 643 C CA . LEU A 1 84 ? -5.812 -18.922 -26.047 1 44.91 84 LEU A CA 1
ATOM 644 C C . LEU A 1 84 ? -4.859 -20.109 -25.922 1 44.91 84 LEU A C 1
ATOM 646 O O . LEU A 1 84 ? -5.234 -21.234 -26.203 1 44.91 84 LEU A O 1
ATOM 650 N N . GLN A 1 85 ? -3.729 -19.812 -25.562 1 45.91 85 GLN A N 1
ATOM 651 C CA . GLN A 1 85 ? -2.748 -20.891 -25.406 1 45.91 85 GLN A CA 1
ATOM 652 C C . GLN A 1 85 ? -3.111 -21.781 -24.234 1 45.91 85 GLN A C 1
ATOM 654 O O . GLN A 1 85 ? -2.906 -23 -24.281 1 45.91 85 GLN A O 1
ATOM 659 N N . ASP A 1 86 ? -3.572 -21.156 -23.219 1 47.38 86 ASP A N 1
ATOM 660 C CA . ASP A 1 86 ? -3.908 -21.891 -22 1 47.38 86 ASP A CA 1
ATOM 661 C C . ASP A 1 86 ? -5.133 -22.766 -22.203 1 47.38 86 ASP A C 1
ATOM 663 O O . ASP A 1 86 ? -5.254 -23.828 -21.578 1 47.38 86 ASP A O 1
ATOM 667 N N . LEU A 1 87 ? -6.09 -22.422 -22.938 1 44.34 87 LEU A N 1
ATOM 668 C CA . LEU A 1 87 ? -7.23 -23.281 -23.219 1 44.34 87 LEU A CA 1
ATOM 669 C C . LEU A 1 87 ? -6.77 -24.688 -23.594 1 44.34 87 LEU A C 1
ATOM 671 O O . LEU A 1 87 ? -7.402 -25.672 -23.219 1 44.34 87 LEU A O 1
ATOM 675 N N . ALA A 1 88 ? -5.875 -24.797 -24.359 1 43.03 88 ALA A N 1
ATOM 676 C CA . ALA A 1 88 ? -5.5 -26.172 -24.688 1 43.03 88 ALA A CA 1
ATOM 677 C C . ALA A 1 88 ? -4.945 -26.906 -23.469 1 43.03 88 ALA A C 1
ATOM 679 O O . ALA A 1 88 ? -5.094 -28.125 -23.344 1 43.03 88 ALA A O 1
ATOM 680 N N . ALA A 1 89 ? -4.211 -26.312 -22.438 1 45.72 89 ALA A N 1
ATOM 681 C CA . ALA A 1 89 ? -3.545 -27.062 -21.375 1 45.72 89 ALA A CA 1
ATOM 682 C C . ALA A 1 89 ? -4.148 -26.734 -20.016 1 45.72 89 ALA A C 1
ATOM 684 O O . ALA A 1 89 ? -4.145 -25.578 -19.594 1 45.72 89 ALA A O 1
ATOM 685 N N . ARG A 1 90 ? -5.219 -27.406 -19.562 1 48.81 90 ARG A N 1
ATOM 686 C CA . ARG A 1 90 ? -5.832 -27.266 -18.25 1 48.81 90 ARG A CA 1
ATOM 687 C C . ARG A 1 90 ? -4.797 -26.875 -17.188 1 48.81 90 ARG A C 1
ATOM 689 O O . ARG A 1 90 ? -5.148 -26.406 -16.109 1 48.81 90 ARG A O 1
ATOM 696 N N . ARG A 1 91 ? -3.566 -27.359 -17.281 1 50.72 91 ARG A N 1
ATOM 697 C CA . ARG A 1 91 ? -2.48 -27.359 -16.312 1 50.72 91 ARG A CA 1
ATOM 698 C C . ARG A 1 91 ? -1.558 -26.156 -16.531 1 50.72 91 ARG A C 1
ATOM 700 O O . ARG A 1 91 ? -0.66 -25.906 -15.719 1 50.72 91 ARG A O 1
ATOM 707 N N . ARG A 1 92 ? -1.731 -25.438 -17.75 1 58.44 92 ARG A N 1
ATOM 708 C CA . ARG A 1 92 ? -0.832 -24.375 -18.188 1 58.44 92 ARG A CA 1
ATOM 709 C C . ARG A 1 92 ? -1.604 -23.094 -18.484 1 58.44 92 ARG A C 1
ATOM 711 O O . ARG A 1 92 ? -2.639 -23.125 -19.156 1 58.44 92 ARG A O 1
ATOM 718 N N . GLY A 1 93 ? -1.917 -22.266 -17.219 1 77.38 93 GLY A N 1
ATOM 719 C CA . GLY A 1 93 ? -2.65 -21.047 -17.516 1 77.38 93 GLY A CA 1
ATOM 720 C C . GLY A 1 93 ? -2.301 -19.906 -16.578 1 77.38 93 GLY A C 1
ATOM 721 O O . GLY A 1 93 ? -1.517 -20.078 -15.648 1 77.38 93 GLY A O 1
ATOM 722 N N . VAL A 1 94 ? -2.689 -18.781 -17.141 1 86.19 94 VAL A N 1
ATOM 723 C CA . VAL A 1 94 ? -2.535 -17.531 -16.391 1 86.19 94 VAL A CA 1
ATOM 724 C C . VAL A 1 94 ? -3.895 -17.062 -15.883 1 86.19 94 VAL A C 1
ATOM 726 O O . VAL A 1 94 ? -4.883 -17.078 -16.625 1 86.19 94 VAL A O 1
ATOM 729 N N . VAL A 1 95 ? -3.957 -16.859 -14.578 1 92.5 95 VAL A N 1
ATOM 730 C CA . VAL A 1 95 ? -5.145 -16.25 -13.984 1 92.5 95 VAL A CA 1
ATOM 731 C C . VAL A 1 95 ? -4.828 -14.828 -13.531 1 92.5 95 VAL A C 1
ATOM 733 O O . VAL A 1 95 ? -3.918 -14.617 -12.727 1 92.5 95 VAL A O 1
ATOM 736 N N . ARG A 1 96 ? -5.496 -13.906 -14.102 1 94.88 96 ARG A N 1
ATOM 737 C CA . ARG A 1 96 ? -5.355 -12.516 -13.68 1 94.88 96 ARG A CA 1
ATOM 738 C C . ARG A 1 96 ? -6.328 -12.188 -12.547 1 94.88 96 ARG A C 1
ATOM 740 O O . ARG A 1 96 ? -7.539 -12.344 -12.703 1 94.88 96 ARG A O 1
ATOM 747 N N . VAL A 1 97 ? -5.809 -11.625 -11.43 1 98 97 VAL A N 1
ATOM 748 C CA . VAL A 1 97 ? -6.609 -11.453 -10.219 1 98 97 VAL A CA 1
ATOM 749 C C . VAL A 1 97 ? -6.449 -10.023 -9.695 1 98 97 VAL A C 1
ATOM 751 O O . VAL A 1 97 ? -5.332 -9.5 -9.633 1 98 97 VAL A O 1
ATOM 754 N N . ALA A 1 98 ? -7.531 -9.359 -9.422 1 98.44 98 ALA A N 1
ATOM 755 C CA . ALA A 1 98 ? -7.531 -8.141 -8.617 1 98.44 98 ALA A CA 1
ATOM 756 C C . ALA A 1 98 ? -8.078 -8.406 -7.219 1 98.44 98 ALA A C 1
ATOM 758 O O . ALA A 1 98 ? -9.133 -9.023 -7.062 1 98.44 98 ALA A O 1
ATOM 759 N N . ALA A 1 99 ? -7.34 -7.98 -6.223 1 98.62 99 ALA A N 1
ATOM 760 C CA . ALA A 1 99 ? -7.77 -8.305 -4.863 1 98.62 99 ALA A CA 1
ATOM 761 C C . ALA A 1 99 ? -7.539 -7.129 -3.918 1 98.62 99 ALA A C 1
ATOM 763 O O . ALA A 1 99 ? -6.625 -6.324 -4.129 1 98.62 99 ALA A O 1
ATOM 764 N N . LEU A 1 100 ? -8.328 -7.086 -2.92 1 98 100 LEU A N 1
ATOM 765 C CA . LEU A 1 100 ? -8.094 -6.168 -1.812 1 98 100 LEU A CA 1
ATOM 766 C C . LEU A 1 100 ? -6.727 -6.41 -1.181 1 98 100 LEU A C 1
ATOM 768 O O . LEU A 1 100 ? -6.305 -7.562 -1.03 1 98 100 LEU A O 1
ATOM 772 N N . PRO A 1 101 ? -6.125 -5.34 -0.701 1 97.31 101 PRO A N 1
ATOM 773 C CA . PRO A 1 101 ? -4.809 -5.508 -0.079 1 97.31 101 PRO A CA 1
ATOM 774 C C . PRO A 1 101 ? -4.84 -6.457 1.116 1 97.31 101 PRO A C 1
ATOM 776 O O . PRO A 1 101 ? -3.92 -7.262 1.293 1 97.31 101 PRO A O 1
ATOM 779 N N . SER A 1 102 ? -5.875 -6.379 1.922 1 96.25 102 SER A N 1
ATOM 780 C CA . SER A 1 102 ? -5.977 -7.25 3.088 1 96.25 102 SER A CA 1
ATOM 781 C C . SER A 1 102 ? -6.023 -8.719 2.678 1 96.25 102 SER A C 1
ATOM 783 O O . SER A 1 102 ? -5.449 -9.578 3.354 1 96.25 102 SER A O 1
ATOM 785 N N . VAL A 1 103 ? -6.66 -9.016 1.598 1 97.12 103 VAL A N 1
ATOM 786 C CA . VAL A 1 103 ? -6.758 -10.383 1.103 1 97.12 103 VAL A CA 1
ATOM 787 C C . VAL A 1 103 ? -5.43 -10.805 0.476 1 97.12 103 VAL A C 1
ATOM 789 O O . VAL A 1 103 ? -4.965 -11.93 0.684 1 97.12 103 VAL A O 1
ATOM 792 N N . ALA A 1 104 ? -4.848 -9.898 -0.277 1 98.38 104 ALA A N 1
ATOM 793 C CA . ALA A 1 104 ? -3.598 -10.172 -0.981 1 98.38 104 ALA A CA 1
ATOM 794 C C . ALA A 1 104 ? -2.482 -10.523 -0.002 1 98.38 104 ALA A C 1
ATOM 796 O O . ALA A 1 104 ? -1.631 -11.367 -0.299 1 98.38 104 ALA A O 1
ATOM 797 N N . ALA A 1 105 ? -2.508 -9.883 1.139 1 97.94 105 ALA A N 1
ATOM 798 C CA . ALA A 1 105 ? -1.441 -10.102 2.115 1 97.94 105 ALA A CA 1
ATOM 799 C C . ALA A 1 105 ? -1.791 -11.242 3.064 1 97.94 105 ALA A C 1
ATOM 801 O O . ALA A 1 105 ? -0.909 -11.812 3.709 1 97.94 105 ALA A O 1
ATOM 802 N N . GLY A 1 106 ? -3.027 -11.523 3.221 1 95.12 106 GLY A N 1
ATOM 803 C CA . GLY A 1 106 ? -3.486 -12.469 4.223 1 95.12 106 GLY A CA 1
ATOM 804 C C . GLY A 1 106 ? -3.85 -13.82 3.643 1 95.12 106 GLY A C 1
ATOM 805 O O . GLY A 1 106 ? -3.004 -14.719 3.557 1 95.12 106 GLY A O 1
ATOM 806 N N . LEU A 1 107 ? -4.988 -13.945 3.092 1 95.69 107 LEU A N 1
ATOM 807 C CA . LEU A 1 107 ? -5.609 -15.188 2.648 1 95.69 107 LEU A CA 1
ATOM 808 C C . LEU A 1 107 ? -4.961 -15.695 1.363 1 95.69 107 LEU A C 1
ATOM 810 O O . LEU A 1 107 ? -4.742 -16.906 1.205 1 95.69 107 LEU A O 1
ATOM 814 N N . LEU A 1 108 ? -4.637 -14.875 0.482 1 97.81 108 LEU A N 1
ATOM 815 C CA . LEU A 1 108 ? -4.281 -15.227 -0.889 1 97.81 108 LEU A CA 1
ATOM 816 C C . LEU A 1 108 ? -2.971 -16 -0.928 1 97.81 108 LEU A C 1
ATOM 818 O O . LEU A 1 108 ? -2.852 -17 -1.656 1 97.81 108 LEU A O 1
ATOM 822 N N . PRO A 1 109 ? -1.961 -15.625 -0.152 1 98.06 109 PRO A N 1
ATOM 823 C CA . PRO A 1 109 ? -0.691 -16.344 -0.207 1 98.06 109 PRO A CA 1
ATOM 824 C C . PRO A 1 109 ? -0.849 -17.844 0.106 1 98.06 109 PRO A C 1
ATOM 826 O O . PRO A 1 109 ? -0.307 -18.688 -0.61 1 98.06 109 PRO A O 1
ATOM 829 N N . ALA A 1 110 ? -1.61 -18.141 1.095 1 96.69 110 ALA A N 1
ATOM 830 C CA . ALA A 1 110 ? -1.827 -19.547 1.445 1 96.69 110 ALA A CA 1
ATOM 831 C C . ALA A 1 110 ? -2.568 -20.281 0.333 1 96.69 110 ALA A C 1
ATOM 833 O O . ALA A 1 110 ? -2.246 -21.422 0.016 1 96.69 110 ALA A O 1
ATOM 834 N N . ALA A 1 111 ? -3.555 -19.641 -0.209 1 96.88 111 ALA A N 1
ATOM 835 C CA . ALA A 1 111 ? -4.293 -20.219 -1.325 1 96.88 111 ALA A CA 1
ATOM 836 C C . ALA A 1 111 ? -3.377 -20.469 -2.52 1 96.88 111 ALA A C 1
ATOM 838 O O . ALA A 1 111 ? -3.457 -21.516 -3.162 1 96.88 111 ALA A O 1
ATOM 839 N N . MET A 1 112 ? -2.547 -19.516 -2.82 1 97.44 112 MET A N 1
ATOM 840 C CA . MET A 1 112 ? -1.609 -19.625 -3.932 1 97.44 112 MET A CA 1
ATOM 841 C C . MET A 1 112 ? -0.63 -20.781 -3.699 1 97.44 112 MET A C 1
ATOM 843 O O . MET A 1 112 ? -0.288 -21.5 -4.633 1 97.44 112 MET A O 1
ATOM 847 N N . ALA A 1 113 ? -0.165 -20.922 -2.469 1 96.75 113 ALA A N 1
ATOM 848 C CA . ALA A 1 113 ? 0.754 -22 -2.139 1 96.75 113 ALA A CA 1
ATOM 849 C C . ALA A 1 113 ? 0.1 -23.359 -2.359 1 96.75 113 ALA A C 1
ATOM 851 O O . ALA A 1 113 ? 0.714 -24.266 -2.928 1 96.75 113 ALA A O 1
ATOM 852 N N . ARG A 1 114 ? -1.119 -23.438 -1.933 1 93.81 114 ARG A N 1
ATOM 853 C CA . ARG A 1 114 ? -1.88 -24.672 -2.137 1 93.81 114 ARG A CA 1
ATOM 854 C C . ARG A 1 114 ? -2.035 -24.969 -3.621 1 93.81 114 ARG A C 1
ATOM 856 O O . ARG A 1 114 ? -1.862 -26.125 -4.043 1 93.81 114 ARG A O 1
ATOM 863 N N . LEU A 1 115 ? -2.373 -24.031 -4.348 1 94 115 LEU A N 1
ATOM 864 C CA . LEU A 1 115 ? -2.58 -24.188 -5.781 1 94 115 LEU A CA 1
ATOM 865 C C . LEU A 1 115 ? -1.277 -24.578 -6.48 1 94 115 LEU A C 1
ATOM 867 O O . LEU A 1 115 ? -1.277 -25.391 -7.398 1 94 115 LEU A O 1
ATOM 871 N N . HIS A 1 116 ? -0.218 -23.922 -6.09 1 92.12 116 HIS A N 1
ATOM 872 C CA . HIS A 1 116 ? 1.086 -24.203 -6.684 1 92.12 116 HIS A CA 1
ATOM 873 C C . HIS A 1 116 ? 1.471 -25.656 -6.5 1 92.12 116 HIS A C 1
ATOM 875 O O . HIS A 1 116 ? 2.115 -26.25 -7.367 1 92.12 116 HIS A O 1
ATOM 881 N N . ALA A 1 117 ? 1.106 -26.25 -5.426 1 90.12 117 ALA A N 1
ATOM 882 C CA . ALA A 1 117 ? 1.402 -27.656 -5.141 1 90.12 117 ALA A CA 1
ATOM 883 C C . ALA A 1 117 ? 0.65 -28.578 -6.098 1 90.12 117 ALA A C 1
ATOM 885 O O . ALA A 1 117 ? 1.174 -29.609 -6.508 1 90.12 117 ALA A O 1
ATOM 886 N N . THR A 1 118 ? -0.542 -28.188 -6.496 1 87.88 118 THR A N 1
ATOM 887 C CA . THR A 1 118 ? -1.384 -29.047 -7.324 1 87.88 118 THR A CA 1
ATOM 888 C C . THR A 1 118 ? -1.283 -28.641 -8.797 1 87.88 118 THR A C 1
ATOM 890 O O . THR A 1 118 ? -1.468 -29.484 -9.68 1 87.88 118 THR A O 1
ATOM 893 N N . HIS A 1 119 ? -1.011 -27.391 -9.039 1 89.25 119 HIS A N 1
ATOM 894 C CA . HIS A 1 119 ? -0.881 -26.844 -10.383 1 89.25 119 HIS A CA 1
ATOM 895 C C . HIS A 1 119 ? 0.398 -26.016 -10.523 1 89.25 119 HIS A C 1
ATOM 897 O O . HIS A 1 119 ? 0.343 -24.797 -10.695 1 89.25 119 HIS A O 1
ATOM 903 N N . PRO A 1 120 ? 1.528 -26.625 -10.609 1 87.5 120 PRO A N 1
ATOM 904 C CA . PRO A 1 120 ? 2.811 -25.922 -10.547 1 87.5 120 PRO A CA 1
ATOM 905 C C . PRO A 1 120 ? 3.045 -25.016 -11.758 1 87.5 120 PRO A C 1
ATOM 907 O O . PRO A 1 120 ? 3.869 -24.109 -11.703 1 87.5 120 PRO A O 1
ATOM 910 N N . GLN A 1 121 ? 2.271 -25.234 -12.82 1 85.94 121 GLN A N 1
ATOM 911 C CA . GLN A 1 121 ? 2.508 -24.453 -14.031 1 85.94 121 GLN A CA 1
ATOM 912 C C . GLN A 1 121 ? 1.512 -23.297 -14.141 1 85.94 121 GLN A C 1
ATOM 914 O O . GLN A 1 121 ? 1.6 -22.484 -15.062 1 85.94 121 GLN A O 1
ATOM 919 N N . LEU A 1 122 ? 0.6 -23.266 -13.258 1 88.44 122 LEU A N 1
ATOM 920 C CA . LEU A 1 122 ? -0.371 -22.172 -13.242 1 88.44 122 LEU A CA 1
ATOM 921 C C . LEU A 1 122 ? 0.257 -20.891 -12.703 1 88.44 122 LEU A C 1
ATOM 923 O O . LEU A 1 122 ? 0.938 -20.906 -11.672 1 88.44 122 LEU A O 1
ATOM 927 N N . LYS A 1 123 ? 0.086 -19.828 -13.461 1 91.38 123 LYS A N 1
ATOM 928 C CA . LYS A 1 123 ? 0.613 -18.531 -13.047 1 91.38 123 LYS A CA 1
ATOM 929 C C . LYS A 1 123 ? -0.511 -17.594 -12.625 1 91.38 123 LYS A C 1
ATOM 931 O O . LYS A 1 123 ? -1.53 -17.484 -13.305 1 91.38 123 LYS A O 1
ATOM 936 N N . ILE A 1 124 ? -0.331 -16.984 -11.492 1 94.88 124 ILE A N 1
ATOM 937 C CA . ILE A 1 124 ? -1.273 -15.992 -10.992 1 94.88 124 ILE A CA 1
ATOM 938 C C . ILE A 1 124 ? -0.669 -14.594 -11.133 1 94.88 124 ILE A C 1
ATOM 940 O O . ILE A 1 124 ? 0.44 -14.344 -10.656 1 94.88 124 ILE A O 1
ATOM 944 N N . ARG A 1 125 ? -1.314 -13.742 -11.789 1 94.75 125 ARG A N 1
ATOM 945 C CA . ARG A 1 125 ? -0.938 -12.336 -11.859 1 94.75 125 ARG A CA 1
ATOM 946 C C . ARG A 1 125 ? -1.837 -11.484 -10.969 1 94.75 125 ARG A C 1
ATOM 948 O O . ARG A 1 125 ? -3.002 -11.25 -11.297 1 94.75 125 ARG A O 1
ATOM 955 N N . LEU A 1 126 ? -1.258 -10.977 -9.945 1 97.25 126 LEU A N 1
ATOM 956 C CA . LEU A 1 126 ? -2.018 -10.281 -8.914 1 97.25 126 LEU A CA 1
ATOM 957 C C . LEU A 1 126 ? -1.877 -8.766 -9.055 1 97.25 126 LEU A C 1
ATOM 959 O O . LEU A 1 126 ? -0.777 -8.266 -9.297 1 97.25 126 LEU A O 1
ATOM 963 N N . ARG A 1 127 ? -2.994 -8.109 -8.906 1 96.62 127 ARG A N 1
ATOM 964 C CA . ARG A 1 127 ? -3.033 -6.664 -8.734 1 96.62 127 ARG A CA 1
ATOM 965 C C . ARG A 1 127 ? -3.859 -6.277 -7.516 1 96.62 127 ARG A C 1
ATOM 967 O O . ARG A 1 127 ? -5.043 -6.613 -7.426 1 96.62 127 ARG A O 1
ATOM 974 N N . GLU A 1 128 ? -3.199 -5.637 -6.633 1 97.75 128 GLU A N 1
ATOM 975 C CA . GLU A 1 128 ? -3.947 -5.121 -5.492 1 97.75 128 GLU A CA 1
ATOM 976 C C . GLU A 1 128 ? -4.742 -3.873 -5.871 1 97.75 128 GLU A C 1
ATOM 978 O O . GLU A 1 128 ? -4.262 -3.031 -6.629 1 97.75 128 GLU A O 1
ATOM 983 N N . ALA A 1 129 ? -5.938 -3.785 -5.285 1 97 129 ALA A N 1
ATOM 984 C CA . ALA A 1 129 ? -6.805 -2.648 -5.59 1 97 129 ALA A CA 1
ATOM 985 C C . ALA A 1 129 ? -7.895 -2.49 -4.535 1 97 129 ALA A C 1
ATOM 987 O O . ALA A 1 129 ? -8.219 -3.441 -3.82 1 97 129 ALA A O 1
ATOM 988 N N . VAL A 1 130 ? -8.406 -1.278 -4.473 1 95.94 130 VAL A N 1
ATOM 989 C CA . VAL A 1 130 ? -9.578 -1.062 -3.625 1 95.94 130 VAL A CA 1
ATOM 990 C C . VAL A 1 130 ? -10.828 -1.592 -4.324 1 95.94 130 VAL A C 1
ATOM 992 O O . VAL A 1 130 ? -10.812 -1.835 -5.531 1 95.94 130 VAL A O 1
ATOM 995 N N . THR A 1 131 ? -11.836 -1.713 -3.604 1 96.69 131 THR A N 1
ATOM 996 C CA . THR A 1 131 ? -13.039 -2.406 -4.055 1 96.69 131 THR A CA 1
ATOM 997 C C . THR A 1 131 ? -13.539 -1.818 -5.371 1 96.69 131 THR A C 1
ATOM 999 O O . THR A 1 131 ? -13.781 -2.551 -6.332 1 96.69 131 THR A O 1
ATOM 1002 N N . ARG A 1 132 ? -13.711 -0.53 -5.441 1 93.44 132 ARG A N 1
ATOM 1003 C CA . ARG A 1 132 ? -14.227 0.103 -6.652 1 93.44 132 ARG A CA 1
ATOM 1004 C C . ARG A 1 132 ? -13.359 -0.243 -7.859 1 93.44 132 ARG A C 1
ATOM 1006 O O . ARG A 1 132 ? -13.883 -0.535 -8.938 1 93.44 132 ARG A O 1
ATOM 1013 N N . GLN A 1 133 ? -12.125 -0.234 -7.672 1 95.56 133 GLN A N 1
ATOM 1014 C CA . GLN A 1 133 ? -11.195 -0.535 -8.75 1 95.56 133 GLN A CA 1
ATOM 1015 C C . GLN A 1 133 ? -11.25 -2.014 -9.125 1 95.56 133 GLN A C 1
ATOM 1017 O O . GLN A 1 133 ? -11.086 -2.367 -10.297 1 95.56 133 GLN A O 1
ATOM 1022 N N . VAL A 1 134 ? -11.422 -2.879 -8.133 1 97.75 134 VAL A N 1
ATOM 1023 C CA . VAL A 1 134 ? -11.562 -4.305 -8.414 1 97.75 134 VAL A CA 1
ATOM 1024 C C . VAL A 1 134 ? -12.742 -4.531 -9.352 1 97.75 134 VAL A C 1
ATOM 1026 O O . VAL A 1 134 ? -12.617 -5.211 -10.375 1 97.75 134 VAL A O 1
ATOM 1029 N N . TYR A 1 135 ? -13.859 -3.934 -9.023 1 95.81 135 TYR A N 1
ATOM 1030 C CA . TYR A 1 135 ? -15.047 -4.074 -9.859 1 95.81 135 TYR A CA 1
ATOM 1031 C C . TYR A 1 135 ? -14.797 -3.535 -11.258 1 95.81 135 TYR A C 1
ATOM 1033 O O . TYR A 1 135 ? -15.195 -4.152 -12.25 1 95.81 135 TYR A O 1
ATOM 1041 N N . GLU A 1 136 ? -14.164 -2.398 -11.312 1 93.62 136 GLU A N 1
ATOM 1042 C CA . GLU A 1 136 ? -13.875 -1.78 -12.602 1 93.62 136 GLU A CA 1
ATOM 1043 C C . GLU A 1 136 ? -12.977 -2.676 -13.453 1 93.62 136 GLU A C 1
ATOM 1045 O O . GLU A 1 136 ? -13.195 -2.818 -14.656 1 93.62 136 GLU A O 1
ATOM 1050 N N . ARG A 1 137 ? -11.992 -3.279 -12.844 1 94.69 137 ARG A N 1
ATOM 1051 C CA . ARG A 1 137 ? -11.055 -4.129 -13.562 1 94.69 137 ARG A CA 1
ATOM 1052 C C . ARG A 1 137 ? -11.742 -5.395 -14.07 1 94.69 137 ARG A C 1
ATOM 1054 O O . ARG A 1 137 ? -11.43 -5.883 -15.164 1 94.69 137 ARG A O 1
ATOM 1061 N N . VAL A 1 138 ? -12.656 -5.949 -13.32 1 94.06 138 VAL A N 1
ATOM 1062 C CA . VAL A 1 138 ? -13.422 -7.109 -13.758 1 94.06 138 VAL A CA 1
ATOM 1063 C C . VAL A 1 138 ? -14.359 -6.711 -14.898 1 94.06 138 VAL A C 1
ATOM 1065 O O . VAL A 1 138 ? -14.445 -7.406 -15.906 1 94.06 138 VAL A O 1
ATOM 1068 N N . ARG A 1 139 ? -14.992 -5.586 -14.68 1 91 139 ARG A N 1
ATOM 1069 C CA . ARG A 1 139 ? -15.945 -5.102 -15.68 1 91 139 ARG A CA 1
ATOM 1070 C C . ARG A 1 139 ? -15.266 -4.879 -17.031 1 91 139 ARG A C 1
ATOM 1072 O O . ARG A 1 139 ? -15.836 -5.184 -18.078 1 91 139 ARG A O 1
ATOM 1079 N N . SER A 1 140 ? -14.109 -4.367 -16.984 1 89.44 140 SER A N 1
ATOM 1080 C CA . SER A 1 140 ? -13.383 -4.023 -18.203 1 89.44 140 SER A CA 1
ATOM 1081 C C . SER A 1 140 ? -12.539 -5.195 -18.703 1 89.44 140 SER A C 1
ATOM 1083 O O . SER A 1 140 ? -11.695 -5.031 -19.578 1 89.44 140 SER A O 1
ATOM 1085 N N . ASP A 1 141 ? -12.602 -6.293 -18.094 1 84.81 141 ASP A N 1
ATOM 1086 C CA . ASP A 1 141 ? -11.945 -7.539 -18.484 1 84.81 141 ASP A CA 1
ATOM 1087 C C . ASP A 1 141 ? -10.422 -7.418 -18.375 1 84.81 141 ASP A C 1
ATOM 1089 O O . ASP A 1 141 ? -9.688 -8.039 -19.141 1 84.81 141 ASP A O 1
ATOM 1093 N N . GLN A 1 142 ? -10.086 -6.559 -17.484 1 89.75 142 GLN A N 1
ATOM 1094 C CA . GLN A 1 142 ? -8.656 -6.434 -17.234 1 89.75 142 GLN A CA 1
ATOM 1095 C C . GLN A 1 142 ? -8.148 -7.586 -16.359 1 89.75 142 GLN A C 1
ATOM 1097 O O . GLN A 1 142 ? -6.957 -7.902 -16.375 1 89.75 142 GLN A O 1
ATOM 1102 N N . VAL A 1 143 ? -9.055 -8.164 -15.609 1 94.38 143 VAL A N 1
ATOM 1103 C CA . VAL A 1 143 ? -8.742 -9.344 -14.805 1 94.38 143 VAL A CA 1
ATOM 1104 C C . VAL A 1 143 ? -9.844 -10.391 -14.977 1 94.38 143 VAL A C 1
ATOM 1106 O O . VAL A 1 143 ? -10.945 -10.07 -15.43 1 94.38 143 VAL A O 1
ATOM 1109 N N . ASP A 1 144 ? -9.477 -11.633 -14.625 1 91 144 ASP A N 1
ATOM 1110 C CA . ASP A 1 144 ? -10.414 -12.75 -14.75 1 91 144 ASP A CA 1
ATOM 1111 C C . ASP A 1 144 ? -11.297 -12.867 -13.516 1 91 144 ASP A C 1
ATOM 1113 O O . ASP A 1 144 ? -12.461 -13.25 -13.609 1 91 144 ASP A O 1
ATOM 1117 N N . ILE A 1 145 ? -10.688 -12.539 -12.359 1 96.19 145 ILE A N 1
ATOM 1118 C CA . ILE A 1 145 ? -11.359 -12.695 -11.07 1 96.19 145 ILE A CA 1
ATOM 1119 C C . ILE A 1 145 ? -11.047 -11.5 -10.18 1 96.19 145 ILE A C 1
ATOM 1121 O O . ILE A 1 145 ? -9.906 -11.008 -10.164 1 96.19 145 ILE A O 1
ATOM 1125 N N . GLY A 1 146 ? -12.094 -11.055 -9.516 1 98.12 146 GLY A N 1
ATOM 1126 C CA . GLY A 1 146 ? -11.922 -10.047 -8.477 1 98.12 146 GLY A CA 1
ATOM 1127 C C . GLY A 1 146 ? -12.258 -10.562 -7.09 1 98.12 146 GLY A C 1
ATOM 1128 O O . GLY A 1 146 ? -13.148 -11.398 -6.934 1 98.12 146 GLY A O 1
ATOM 1129 N N . ILE A 1 147 ? -11.516 -10.133 -6.102 1 98.38 147 ILE A N 1
ATOM 1130 C CA . ILE A 1 147 ? -11.828 -10.359 -4.695 1 98.38 147 ILE A C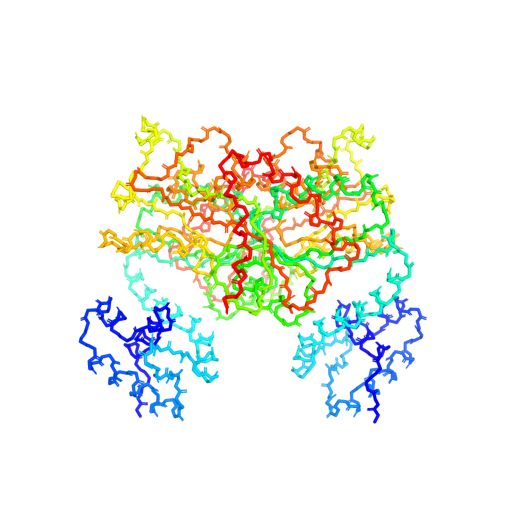A 1
ATOM 1131 C C . ILE A 1 147 ? -12.055 -9.023 -3.994 1 98.38 147 ILE A C 1
ATOM 1133 O O . ILE A 1 147 ? -11.109 -8.25 -3.793 1 98.38 147 ILE A O 1
ATOM 1137 N N . ALA A 1 148 ? -13.297 -8.758 -3.621 1 97.69 148 ALA A N 1
ATOM 1138 C CA . ALA A 1 148 ? -13.672 -7.422 -3.174 1 97.69 148 ALA A CA 1
ATOM 1139 C C . ALA A 1 148 ? -14.727 -7.488 -2.074 1 97.69 148 ALA A C 1
ATOM 1141 O O . ALA A 1 148 ? -15.195 -8.57 -1.719 1 97.69 148 ALA A O 1
ATOM 1142 N N . SER A 1 149 ? -14.906 -6.332 -1.466 1 96.69 149 SER A N 1
ATOM 1143 C CA . SER A 1 149 ? -16.078 -6.211 -0.61 1 96.69 149 SER A CA 1
ATOM 1144 C C . SER A 1 149 ? -17.359 -6.266 -1.428 1 96.69 149 SER A C 1
ATOM 1146 O O . SER A 1 149 ? -17.422 -5.734 -2.539 1 96.69 149 SER A O 1
ATOM 1148 N N . ASP A 1 150 ? -18.344 -6.875 -0.863 1 93.81 150 ASP A N 1
ATOM 1149 C CA . ASP A 1 150 ? -19.641 -7.008 -1.538 1 93.81 150 ASP A CA 1
ATOM 1150 C C . ASP A 1 150 ? -20.344 -5.66 -1.618 1 93.81 150 ASP A C 1
ATOM 1152 O O . ASP A 1 150 ? -20.766 -5.113 -0.596 1 93.81 150 ASP A O 1
ATOM 1156 N N . LEU A 1 151 ? -20.516 -5.152 -2.785 1 84.69 151 LEU A N 1
ATOM 1157 C CA . LEU A 1 151 ? -21.266 -3.918 -3.01 1 84.69 151 LEU A CA 1
ATOM 1158 C C . LEU A 1 151 ? -22.656 -4.211 -3.574 1 84.69 151 LEU A C 1
ATOM 1160 O O . LEU A 1 151 ? -23.344 -3.299 -4.043 1 84.69 151 LEU A O 1
ATOM 1164 N N . ALA A 1 152 ? -22.953 -5.402 -3.623 1 83.81 152 ALA A N 1
ATOM 1165 C CA . ALA A 1 152 ? -24.219 -5.848 -4.203 1 83.81 152 ALA A CA 1
ATOM 1166 C C . ALA A 1 152 ? -24.359 -5.367 -5.648 1 83.81 152 ALA A C 1
ATOM 1168 O O . ALA A 1 152 ? -25.297 -4.648 -5.98 1 83.81 152 ALA A O 1
ATOM 1169 N N . PRO A 1 153 ? -23.375 -5.68 -6.543 1 76.25 153 PRO A N 1
ATOM 1170 C CA . PRO A 1 153 ? -23.234 -5.043 -7.855 1 76.25 153 PRO A CA 1
ATOM 1171 C C . PRO A 1 153 ? -24.359 -5.418 -8.82 1 76.25 153 PRO A C 1
ATOM 1173 O O . PRO A 1 153 ? -24.484 -4.82 -9.891 1 76.25 153 PRO A O 1
ATOM 1176 N N . GLY A 1 154 ? -25.203 -6.238 -8.562 1 79.75 154 GLY A N 1
ATOM 1177 C CA . GLY A 1 154 ? -26.297 -6.586 -9.453 1 79.75 154 GLY A CA 1
ATOM 1178 C C . GLY A 1 154 ? -25.906 -7.625 -10.492 1 79.75 154 GLY A C 1
ATOM 1179 O O . GLY A 1 154 ? -25.078 -8.492 -10.227 1 79.75 154 GLY A O 1
ATOM 1180 N N . GLU A 1 155 ? -26.484 -7.496 -11.672 1 81.94 155 GLU A N 1
ATOM 1181 C CA . GLU A 1 155 ? -26.469 -8.602 -12.633 1 81.94 155 GLU A CA 1
ATOM 1182 C C . GLU A 1 155 ? -25.234 -8.539 -13.531 1 81.94 155 GLU A C 1
ATOM 1184 O O . GLU A 1 155 ? -24.969 -9.469 -14.297 1 81.94 155 GLU A O 1
ATOM 1189 N N . ALA A 1 156 ? -24.484 -7.59 -13.375 1 89.31 156 ALA A N 1
ATOM 1190 C CA . ALA A 1 156 ? -23.328 -7.434 -14.25 1 89.31 156 ALA A CA 1
ATOM 1191 C C . ALA A 1 156 ? -22.203 -8.359 -13.828 1 89.31 156 ALA A C 1
ATOM 1193 O O . ALA A 1 156 ? -21.25 -8.578 -14.586 1 89.31 156 ALA A O 1
ATOM 1194 N N . PHE A 1 157 ? -22.375 -8.883 -12.695 1 94.38 157 PHE A N 1
ATOM 1195 C CA . PHE A 1 157 ? -21.312 -9.719 -12.141 1 94.38 157 PHE A CA 1
ATOM 1196 C C . PHE A 1 157 ? -21.875 -11.039 -11.625 1 94.38 157 PHE A C 1
ATOM 1198 O O . PHE A 1 157 ? -23 -11.094 -11.156 1 94.38 157 PHE A O 1
ATOM 1205 N N . SER A 1 158 ? -21.141 -12.102 -11.844 1 93.75 158 SER A N 1
ATOM 1206 C CA . SER A 1 158 ? -21.312 -13.297 -11.031 1 93.75 158 SER A CA 1
ATOM 1207 C C . SER A 1 158 ? -20.5 -13.211 -9.734 1 93.75 158 SER A C 1
ATOM 1209 O O . SER A 1 158 ? -19.375 -12.711 -9.734 1 93.75 158 SER A O 1
ATOM 1211 N N . THR A 1 159 ? -21.062 -13.602 -8.68 1 95.25 159 THR A N 1
ATOM 1212 C CA . THR A 1 159 ? -20.406 -13.453 -7.383 1 95.25 159 THR A CA 1
ATOM 1213 C C . THR A 1 159 ? -20.453 -14.766 -6.602 1 95.25 159 THR A C 1
ATOM 1215 O O . THR A 1 159 ? -21.312 -15.617 -6.863 1 95.25 159 THR A O 1
ATOM 1218 N N . GLU A 1 160 ? -19.516 -14.977 -5.707 1 94.25 160 GLU A N 1
ATOM 1219 C CA . GLU A 1 160 ? -19.469 -16.062 -4.738 1 94.25 160 GLU A CA 1
ATOM 1220 C C . GLU A 1 160 ? -18.953 -15.578 -3.389 1 94.25 160 GLU A C 1
ATOM 1222 O O . GLU A 1 160 ? -17.891 -14.953 -3.318 1 94.25 160 GLU A O 1
ATOM 1227 N N . PRO A 1 161 ? -19.719 -15.828 -2.33 1 94.75 161 PRO A N 1
ATOM 1228 C CA . PRO A 1 161 ? -19.219 -15.438 -1.012 1 94.75 161 PRO A CA 1
ATOM 1229 C C . PRO A 1 161 ? -17.969 -16.219 -0.61 1 94.75 161 PRO A C 1
ATOM 1231 O O . PRO A 1 161 ? -17.859 -17.406 -0.875 1 94.75 161 PRO A O 1
ATOM 1234 N N . LEU A 1 162 ? -16.984 -15.5 -0.068 1 96.06 162 LEU A N 1
ATOM 1235 C CA . LEU A 1 162 ? -15.805 -16.156 0.469 1 96.06 162 LEU A CA 1
ATOM 1236 C C . LEU A 1 162 ? -15.852 -16.219 1.992 1 96.06 162 LEU A C 1
ATOM 1238 O O . LEU A 1 162 ? -15.875 -17.297 2.576 1 96.06 162 LEU A O 1
ATOM 1242 N N . PHE A 1 163 ? -15.914 -15 2.654 1 94.94 163 PHE A N 1
ATOM 1243 C CA . PHE A 1 163 ? -15.984 -14.945 4.109 1 94.94 163 PHE A CA 1
ATOM 1244 C C . PHE A 1 163 ? -16.484 -13.586 4.578 1 94.94 163 PHE A C 1
ATOM 1246 O O . PHE A 1 163 ? -16.562 -12.641 3.791 1 94.94 163 PHE A O 1
ATOM 1253 N N . ARG A 1 164 ? -16.938 -13.531 5.816 1 94.94 164 ARG A N 1
ATOM 1254 C CA . ARG A 1 164 ? -17.281 -12.281 6.484 1 94.94 164 ARG A CA 1
ATOM 1255 C C . ARG A 1 164 ? -16.141 -11.812 7.379 1 94.94 164 ARG A C 1
ATOM 1257 O O . ARG A 1 164 ? -15.492 -12.617 8.047 1 94.94 164 ARG A O 1
ATOM 1264 N N . ASP A 1 165 ? -15.914 -10.57 7.258 1 94.69 165 ASP A N 1
ATOM 1265 C CA . ASP A 1 165 ? -14.852 -9.945 8.039 1 94.69 165 ASP A CA 1
ATOM 1266 C C . ASP A 1 165 ? -15.406 -8.844 8.945 1 94.69 165 ASP A C 1
ATOM 1268 O O . ASP A 1 165 ? -16.5 -8.328 8.703 1 94.69 165 ASP A O 1
ATOM 1272 N N . GLN A 1 166 ? -14.711 -8.578 10.047 1 95.62 166 GLN A N 1
ATOM 1273 C CA . GLN A 1 166 ? -15.102 -7.5 10.945 1 95.62 166 GLN A CA 1
ATOM 1274 C C . GLN A 1 166 ? -14.008 -6.445 11.055 1 95.62 166 GLN A C 1
ATOM 1276 O O . GLN A 1 166 ? -12.828 -6.738 10.844 1 95.62 166 GLN A O 1
ATOM 1281 N N . ILE A 1 167 ? -14.508 -5.266 11.25 1 97.5 167 ILE A N 1
ATOM 1282 C CA . ILE A 1 167 ? -13.562 -4.191 11.539 1 97.5 167 ILE A CA 1
ATOM 1283 C C . ILE A 1 167 ? -13.211 -4.195 13.023 1 97.5 167 ILE A C 1
ATOM 1285 O O . ILE A 1 167 ? -14.078 -4.371 13.875 1 97.5 167 ILE A O 1
ATOM 1289 N N . ILE A 1 168 ? -11.945 -4.02 13.328 1 98.25 168 ILE A N 1
ATOM 1290 C CA . ILE A 1 168 ? -11.484 -4.043 14.711 1 98.25 168 ILE A CA 1
ATOM 1291 C C . ILE A 1 168 ? -10.773 -2.727 15.039 1 98.25 168 ILE A C 1
ATOM 1293 O O . ILE A 1 168 ? -10.367 -1.995 14.133 1 98.25 168 ILE A O 1
ATOM 1297 N N . ALA A 1 169 ? -10.703 -2.445 16.266 1 98.62 169 ALA A N 1
ATOM 1298 C CA . ALA A 1 169 ? -9.898 -1.354 16.797 1 98.62 169 ALA A CA 1
ATOM 1299 C C . ALA A 1 169 ? -8.57 -1.87 17.359 1 98.62 169 ALA A C 1
ATOM 1301 O O . ALA A 1 169 ? -8.547 -2.686 18.281 1 98.62 169 ALA A O 1
ATOM 1302 N N . LEU A 1 170 ? -7.5 -1.506 16.734 1 98.81 170 LEU A N 1
ATOM 1303 C CA . LEU A 1 170 ? -6.176 -1.763 17.297 1 98.81 170 LEU A CA 1
ATOM 1304 C C . LEU A 1 170 ? -5.77 -0.656 18.266 1 98.81 170 LEU A C 1
ATOM 1306 O O . LEU A 1 170 ? -5.531 0.481 17.859 1 98.81 170 LEU A O 1
ATOM 1310 N N . LEU A 1 171 ? -5.711 -1.012 19.531 1 98.69 171 LEU A N 1
ATOM 1311 C CA . LEU A 1 171 ? -5.516 -0.029 20.594 1 98.69 171 LEU A CA 1
ATOM 1312 C C . LEU A 1 171 ? -4.031 0.194 20.875 1 98.69 171 LEU A C 1
ATOM 1314 O O . LEU A 1 171 ? -3.25 -0.759 20.875 1 98.69 171 LEU A O 1
ATOM 1318 N N . PRO A 1 172 ? -3.635 1.477 21.031 1 98 172 PRO A N 1
ATOM 1319 C CA . PRO A 1 172 ? -2.248 1.717 21.438 1 98 172 PRO A CA 1
ATOM 1320 C C . PRO A 1 172 ? -1.916 1.108 22.797 1 98 172 PRO A C 1
ATOM 1322 O O . PRO A 1 172 ? -2.811 0.634 23.5 1 98 172 PRO A O 1
ATOM 1325 N N . PRO A 1 173 ? -0.587 1.091 23.094 1 96.31 173 PRO A N 1
ATOM 1326 C CA . PRO A 1 173 ? -0.174 0.45 24.344 1 96.31 173 PRO A CA 1
ATOM 1327 C C . PRO A 1 173 ? -0.844 1.064 25.578 1 96.31 173 PRO A C 1
ATOM 1329 O O . PRO A 1 173 ? -0.969 2.289 25.672 1 96.31 173 PRO A O 1
ATOM 1332 N N . ARG A 1 174 ? -1.391 0.25 26.406 1 94.25 174 ARG A N 1
ATOM 1333 C CA . ARG A 1 174 ? -1.919 0.622 27.719 1 94.25 174 ARG A CA 1
ATOM 1334 C C . ARG A 1 174 ? -3.146 1.514 27.578 1 94.25 174 ARG A C 1
ATOM 1336 O O . ARG A 1 174 ? -3.441 2.316 28.469 1 94.25 174 ARG A O 1
ATOM 1343 N N . HIS A 1 175 ? -3.775 1.409 26.469 1 96.56 175 HIS A N 1
ATOM 1344 C CA . HIS A 1 175 ? -4.977 2.219 26.281 1 96.56 175 HIS A CA 1
ATOM 1345 C C . HIS A 1 175 ? -6.082 1.79 27.25 1 96.56 175 HIS A C 1
ATOM 1347 O O . HIS A 1 175 ? -6.293 0.594 27.453 1 96.56 175 HIS A O 1
ATOM 1353 N N . PRO A 1 176 ? -6.867 2.656 27.797 1 95.19 176 PRO A N 1
ATOM 1354 C CA . PRO A 1 176 ? -7.902 2.322 28.766 1 95.19 176 PRO A CA 1
ATOM 1355 C C . PRO A 1 176 ? -8.977 1.394 28.203 1 95.19 176 PRO A C 1
ATOM 1357 O O . PRO A 1 176 ? -9.539 0.576 28.938 1 95.19 176 PRO A O 1
ATOM 1360 N N . LEU A 1 177 ? -9.211 1.48 27.016 1 95.81 177 LEU A N 1
ATOM 1361 C CA . LEU A 1 177 ? -10.281 0.707 26.406 1 95.81 177 LEU A CA 1
ATOM 1362 C C . LEU A 1 177 ? -9.883 -0.758 26.266 1 95.81 177 LEU A C 1
ATOM 1364 O O . LEU A 1 177 ? -10.703 -1.595 25.875 1 95.81 177 LEU A O 1
ATOM 1368 N N . MET A 1 178 ? -8.656 -1.107 26.578 1 94.81 178 MET A N 1
ATOM 1369 C CA . MET A 1 178 ? -8.18 -2.482 26.438 1 94.81 178 MET A CA 1
ATOM 1370 C C . MET A 1 178 ? -8.938 -3.414 27.375 1 94.81 178 MET A C 1
ATOM 1372 O O . MET A 1 178 ? -8.938 -4.629 27.188 1 94.81 178 MET A O 1
ATOM 1376 N N . ARG A 1 179 ? -9.547 -2.854 28.344 1 93.69 179 ARG A N 1
ATOM 1377 C CA . ARG A 1 179 ? -10.281 -3.637 29.344 1 93.69 179 ARG A CA 1
ATOM 1378 C C . ARG A 1 179 ? -11.633 -4.086 28.797 1 93.69 179 ARG A C 1
ATOM 1380 O O . ARG A 1 179 ? -12.273 -4.969 29.359 1 93.69 179 ARG A O 1
ATOM 1387 N N . ARG A 1 180 ? -12.039 -3.484 27.719 1 93.31 180 ARG A N 1
ATOM 1388 C CA . ARG A 1 180 ? -13.32 -3.836 27.125 1 93.31 180 ARG A CA 1
ATOM 1389 C C . ARG A 1 180 ? -13.156 -4.961 26.109 1 93.31 180 ARG A C 1
ATOM 1391 O O . ARG A 1 180 ? -12.148 -5.02 25.391 1 93.31 180 ARG A O 1
ATOM 1398 N N . ARG A 1 181 ? -14.156 -5.773 26.047 1 93.12 181 ARG A N 1
ATOM 1399 C CA . ARG A 1 181 ? -14.141 -6.875 25.078 1 93.12 181 ARG A CA 1
ATOM 1400 C C . ARG A 1 181 ? -14.492 -6.391 23.688 1 93.12 181 ARG A C 1
ATOM 1402 O O . ARG A 1 181 ? -14.07 -6.988 22.688 1 93.12 181 ARG A O 1
ATOM 1409 N N . SER A 1 182 ? -15.32 -5.391 23.609 1 95.31 182 SER A N 1
ATOM 1410 C CA . SER A 1 182 ? -15.711 -4.707 22.375 1 95.31 182 SER A CA 1
ATOM 1411 C C . SER A 1 182 ? -15.828 -3.201 22.594 1 95.31 182 SER A C 1
ATOM 1413 O O . SER A 1 182 ? -16 -2.744 23.734 1 95.31 182 SER A O 1
ATOM 1415 N N . ILE A 1 183 ? -15.633 -2.479 21.594 1 97.06 183 ILE A N 1
ATOM 1416 C CA . ILE A 1 183 ? -15.648 -1.024 21.703 1 97.06 183 ILE A CA 1
ATOM 1417 C C . ILE A 1 183 ? -16.781 -0.451 20.859 1 97.06 183 ILE A C 1
ATOM 1419 O O . ILE A 1 183 ? -16.859 -0.704 19.656 1 97.06 183 ILE A O 1
ATOM 1423 N N . THR A 1 184 ? -17.625 0.313 21.438 1 96.44 184 THR A N 1
ATOM 1424 C CA . THR A 1 184 ? -18.734 0.929 20.719 1 96.44 184 THR A CA 1
ATOM 1425 C C . THR A 1 184 ? -18.234 2.109 19.891 1 96.44 184 THR A C 1
ATOM 1427 O O . THR A 1 184 ? -17.203 2.701 20.188 1 96.44 184 THR A O 1
ATOM 1430 N N . LEU A 1 185 ? -19.016 2.459 18.922 1 96.38 185 LEU A N 1
ATOM 1431 C CA . LEU A 1 185 ? -18.688 3.611 18.094 1 96.38 185 LEU A CA 1
ATOM 1432 C C . LEU A 1 185 ? -18.719 4.898 18.906 1 96.38 185 LEU A C 1
ATOM 1434 O O . LEU A 1 185 ? -17.938 5.82 18.641 1 96.38 185 LEU A O 1
ATOM 1438 N N . ALA A 1 186 ? -19.578 4.945 19.844 1 94.69 186 ALA A N 1
ATOM 1439 C CA . ALA A 1 186 ? -19.656 6.117 20.703 1 94.69 186 ALA A CA 1
ATOM 1440 C C . ALA A 1 186 ? -18.359 6.344 21.469 1 94.69 186 ALA A C 1
ATOM 1442 O O . ALA A 1 186 ? -17.906 7.48 21.594 1 94.69 186 ALA A O 1
ATOM 1443 N N . HIS A 1 187 ? -17.766 5.266 21.984 1 94.69 187 HIS A N 1
ATOM 1444 C CA . HIS A 1 187 ? -16.484 5.371 22.641 1 94.69 187 HIS A CA 1
ATOM 1445 C C . HIS A 1 187 ? -15.391 5.836 21.672 1 94.69 187 HIS A C 1
ATOM 1447 O O . HIS A 1 187 ? -14.555 6.664 22.031 1 94.69 187 HIS A O 1
ATOM 1453 N N . LEU A 1 188 ? -15.438 5.348 20.453 1 96.44 188 LEU A N 1
ATOM 1454 C CA . LEU A 1 188 ? -14.422 5.648 19.453 1 96.44 188 LEU A CA 1
ATOM 1455 C C . LEU A 1 188 ? -14.516 7.102 19 1 96.44 188 LEU A C 1
ATOM 1457 O O . LEU A 1 188 ? -13.516 7.707 18.625 1 96.44 188 LEU A O 1
ATOM 1461 N N . ALA A 1 189 ? -15.711 7.645 19.031 1 94.12 189 ALA A N 1
ATOM 1462 C CA . ALA A 1 189 ? -15.945 9.008 18.562 1 94.12 189 ALA A CA 1
ATOM 1463 C C . ALA A 1 189 ? -15.148 10.016 19.375 1 94.12 189 ALA A C 1
ATOM 1465 O O . ALA A 1 189 ? -14.898 11.133 18.922 1 94.12 189 ALA A O 1
ATOM 1466 N N . GLU A 1 190 ? -14.695 9.625 20.531 1 93.38 190 GLU A N 1
ATOM 1467 C CA . GLU A 1 190 ? -14 10.523 21.453 1 93.38 190 GLU A CA 1
ATOM 1468 C C . GLU A 1 190 ? -12.492 10.32 21.391 1 93.38 190 GLU A C 1
ATOM 1470 O O . GLU A 1 190 ? -11.742 10.977 22.125 1 93.38 190 GLU A O 1
ATOM 1475 N N . GLU A 1 191 ? -12.086 9.422 20.531 1 96.31 191 GLU A N 1
ATOM 1476 C CA . GLU A 1 191 ? -10.68 9.023 20.484 1 96.31 191 GLU A CA 1
ATOM 1477 C C . GLU A 1 191 ? -10.023 9.477 19.172 1 96.31 191 GLU A C 1
ATOM 1479 O O . GLU A 1 191 ? -10.695 9.641 18.156 1 96.31 191 GLU A O 1
ATOM 1484 N N . PRO A 1 192 ? -8.656 9.75 19.203 1 96.75 192 PRO A N 1
ATOM 1485 C CA . PRO A 1 192 ? -7.949 9.93 17.922 1 96.75 192 PRO A CA 1
ATOM 1486 C C . PRO A 1 192 ? -7.926 8.656 17.078 1 96.75 192 PRO A C 1
ATOM 1488 O O . PRO A 1 192 ? -7.367 7.641 17.5 1 96.75 192 PRO A O 1
ATOM 1491 N N . LEU A 1 193 ? -8.492 8.773 15.914 1 98.44 193 LEU A N 1
ATOM 1492 C CA . LEU A 1 193 ? -8.617 7.594 15.062 1 98.44 193 LEU A CA 1
ATOM 1493 C C . LEU A 1 193 ? -7.605 7.648 13.922 1 98.44 193 LEU A C 1
ATOM 1495 O O . LEU A 1 193 ? -7.34 8.719 13.367 1 98.44 193 LEU A O 1
ATOM 1499 N N . LEU A 1 194 ? -7.008 6.562 13.688 1 98.75 194 LEU A N 1
ATOM 1500 C CA . LEU A 1 194 ? -6.164 6.32 12.516 1 98.75 194 LEU A CA 1
ATOM 1501 C C . LEU A 1 194 ? -6.918 5.516 11.461 1 98.75 194 LEU A C 1
ATOM 1503 O O . LEU A 1 194 ? -7.27 4.355 11.695 1 98.75 194 LEU A O 1
ATOM 1507 N N . LEU A 1 195 ? -7.125 6.133 10.297 1 98.56 195 LEU A N 1
ATOM 1508 C CA . LEU A 1 195 ? -8.008 5.504 9.32 1 98.56 195 LEU A CA 1
ATOM 1509 C C . LEU A 1 195 ? -7.332 5.426 7.953 1 98.56 195 LEU A C 1
ATOM 1511 O O . LEU A 1 195 ? -6.426 6.207 7.656 1 98.56 195 LEU A O 1
ATOM 1515 N N . LEU A 1 196 ? -7.785 4.461 7.172 1 98 196 LEU A N 1
ATOM 1516 C CA . LEU A 1 196 ? -7.359 4.402 5.781 1 98 196 LEU A CA 1
ATOM 1517 C C . LEU A 1 196 ? -7.953 5.555 4.977 1 98 196 LEU A C 1
ATOM 1519 O O . LEU A 1 196 ? -8.906 6.195 5.422 1 98 196 LEU A O 1
ATOM 1523 N N . GLU A 1 197 ? -7.379 5.809 3.82 1 95.06 197 GLU A N 1
ATOM 1524 C CA . GLU A 1 197 ? -7.832 6.902 2.967 1 95.06 197 GLU A CA 1
ATOM 1525 C C . GLU A 1 197 ? -9.25 6.656 2.463 1 95.06 197 GLU A C 1
ATOM 1527 O O . GLU A 1 197 ? -9.758 5.531 2.537 1 95.06 197 GLU A O 1
ATOM 1532 N N . THR A 1 198 ? -9.828 7.648 1.931 1 91.81 198 THR A N 1
ATOM 1533 C CA . THR A 1 198 ? -11.266 7.699 1.674 1 91.81 198 THR A CA 1
ATOM 1534 C C . THR A 1 198 ? -11.641 6.754 0.539 1 91.81 198 THR A C 1
ATOM 1536 O O . THR A 1 198 ? -12.805 6.355 0.417 1 91.81 198 THR A O 1
ATOM 1539 N N . ASP A 1 199 ? -10.711 6.379 -0.267 1 90.5 199 ASP A N 1
ATOM 1540 C CA . ASP A 1 199 ? -11.039 5.484 -1.374 1 90.5 199 ASP A CA 1
ATOM 1541 C C . ASP A 1 199 ? -11.094 4.031 -0.912 1 90.5 199 ASP A C 1
ATOM 1543 O O . ASP A 1 199 ? -11.539 3.154 -1.651 1 90.5 199 ASP A O 1
ATOM 1547 N N . SER A 1 200 ? -10.711 3.781 0.269 1 94.94 200 SER A N 1
ATOM 1548 C CA . SER A 1 200 ? -10.727 2.432 0.822 1 94.94 200 SER A CA 1
ATOM 1549 C C . SER A 1 200 ? -12.148 2.004 1.188 1 94.94 200 SER A C 1
ATOM 1551 O O . SER A 1 200 ? -12.914 2.795 1.733 1 94.94 200 SER A O 1
ATOM 1553 N N . SER A 1 201 ? -12.469 0.764 0.916 1 94.31 201 SER A N 1
ATOM 1554 C CA . SER A 1 201 ? -13.758 0.219 1.33 1 94.31 201 SER A CA 1
ATOM 1555 C C . SER A 1 201 ? -13.867 0.156 2.85 1 94.31 201 SER A C 1
ATOM 1557 O O . SER A 1 201 ? -14.961 0.27 3.402 1 94.31 201 SER A O 1
ATOM 1559 N N . ILE A 1 202 ? -12.742 0.025 3.492 1 96.31 202 ILE A N 1
ATOM 1560 C CA . ILE A 1 202 ? -12.727 0.006 4.949 1 96.31 202 ILE A CA 1
ATOM 1561 C C . ILE A 1 202 ? -13.133 1.376 5.488 1 96.31 202 ILE A C 1
ATOM 1563 O O . ILE A 1 202 ? -13.953 1.471 6.402 1 96.31 202 ILE A O 1
ATOM 1567 N N . ARG A 1 203 ? -12.562 2.416 4.891 1 96.38 203 ARG A N 1
ATOM 1568 C CA . ARG A 1 203 ? -12.914 3.777 5.273 1 96.38 203 ARG A CA 1
ATOM 1569 C C . ARG A 1 203 ? -14.414 4.027 5.094 1 96.38 203 ARG A C 1
ATOM 1571 O O . ARG A 1 203 ? -15.055 4.617 5.965 1 96.38 203 ARG A O 1
ATOM 1578 N N . GLN A 1 204 ? -14.945 3.57 4.023 1 93.88 204 GLN A N 1
ATOM 1579 C CA . GLN A 1 204 ? -16.359 3.746 3.75 1 93.88 204 GLN A CA 1
ATOM 1580 C C . GLN A 1 204 ? -17.219 3.049 4.805 1 93.88 204 GLN A C 1
ATOM 1582 O O . GLN A 1 204 ? -18.219 3.6 5.266 1 93.88 204 GLN A O 1
ATOM 1587 N N . LEU A 1 205 ? -16.859 1.874 5.152 1 94.56 205 LEU A N 1
ATOM 1588 C CA . LEU A 1 205 ? -17.578 1.119 6.176 1 94.56 205 LEU A CA 1
ATOM 1589 C C . LEU A 1 205 ? -17.562 1.869 7.504 1 94.56 205 LEU A C 1
ATOM 1591 O O . LEU A 1 205 ? -18.609 1.958 8.172 1 94.56 205 LEU A O 1
ATOM 1595 N N . VAL A 1 206 ? -16.438 2.422 7.793 1 96.75 206 VAL A N 1
ATOM 1596 C CA . VAL A 1 206 ? -16.281 3.141 9.055 1 96.75 206 VAL A CA 1
ATOM 1597 C C . VAL A 1 206 ? -17.125 4.414 9.023 1 96.75 206 VAL A C 1
ATOM 1599 O O . VAL A 1 206 ? -17.859 4.695 9.969 1 96.75 206 VAL A O 1
ATOM 1602 N N . ASP A 1 207 ? -17.016 5.148 7.938 1 95.25 207 ASP A N 1
ATOM 1603 C CA . ASP A 1 207 ? -17.797 6.379 7.801 1 95.25 207 ASP A CA 1
ATOM 1604 C C . ASP A 1 207 ? -19.297 6.098 7.914 1 95.25 207 ASP A C 1
ATOM 1606 O O . ASP A 1 207 ? -20.016 6.812 8.617 1 95.25 207 ASP A O 1
ATOM 1610 N N . ASP A 1 208 ? -19.75 5.07 7.266 1 94.25 208 ASP A N 1
ATOM 1611 C CA . ASP A 1 208 ? -21.156 4.703 7.289 1 94.25 208 ASP A CA 1
ATOM 1612 C C . ASP A 1 208 ? -21.609 4.32 8.703 1 94.25 208 ASP A C 1
ATOM 1614 O O . ASP A 1 208 ? -22.703 4.676 9.133 1 94.25 208 ASP A O 1
ATOM 1618 N N . ALA A 1 209 ? -20.781 3.582 9.352 1 95.75 209 ALA A N 1
ATOM 1619 C CA . ALA A 1 209 ? -21.109 3.148 10.711 1 95.75 209 ALA A CA 1
ATOM 1620 C C . ALA A 1 209 ? -21.281 4.348 11.641 1 95.75 209 ALA A C 1
ATOM 1622 O O . ALA A 1 209 ? -22.234 4.406 12.422 1 95.75 209 ALA A O 1
ATOM 1623 N N . PHE A 1 210 ? -20.375 5.293 11.531 1 95.19 210 PHE A N 1
ATOM 1624 C CA . PHE A 1 210 ? -20.453 6.484 12.367 1 95.19 210 PHE A CA 1
ATOM 1625 C C . PHE A 1 210 ? -21.672 7.324 11.984 1 95.19 210 PHE A C 1
ATOM 1627 O O . PHE A 1 210 ? -22.359 7.867 12.859 1 95.19 210 PHE A O 1
ATOM 1634 N N . ALA A 1 211 ? -21.953 7.418 10.719 1 93.06 211 ALA A N 1
ATOM 1635 C CA . ALA A 1 211 ? -23.109 8.18 10.242 1 93.06 211 ALA A CA 1
ATOM 1636 C C . ALA A 1 211 ? -24.406 7.625 10.82 1 93.06 211 ALA A C 1
ATOM 1638 O O . ALA A 1 211 ? -25.328 8.383 11.148 1 93.06 211 ALA A O 1
ATOM 1639 N N . ARG A 1 212 ? -24.531 6.383 10.977 1 93 212 ARG A N 1
ATOM 1640 C CA . ARG A 1 212 ? -25.719 5.711 11.477 1 93 212 ARG A CA 1
ATOM 1641 C C . ARG A 1 212 ? -26.016 6.125 12.914 1 93 212 ARG A C 1
ATOM 1643 O O . ARG A 1 212 ? -27.172 6.059 13.359 1 93 212 ARG A O 1
ATOM 1650 N N . ILE A 1 213 ? -24.984 6.562 13.633 1 92.44 213 ILE A N 1
ATOM 1651 C CA . ILE A 1 213 ? -25.219 6.992 15 1 92.44 213 ILE A CA 1
ATOM 1652 C C . ILE A 1 213 ? -25.156 8.516 15.086 1 92.44 213 ILE A C 1
ATOM 1654 O O . ILE A 1 213 ? -24.969 9.078 16.172 1 92.44 213 ILE A O 1
ATOM 1658 N N . GLY A 1 214 ? -25.125 9.172 13.945 1 91.88 214 GLY A N 1
ATOM 1659 C CA . GLY A 1 214 ? -25.234 10.617 13.875 1 91.88 214 GLY A CA 1
ATOM 1660 C C . GLY A 1 214 ? -23.891 11.32 14.078 1 91.88 214 GLY A C 1
ATOM 1661 O O . GLY A 1 214 ? -23.859 12.477 14.508 1 91.88 214 GLY A O 1
ATOM 1662 N N . LYS A 1 215 ? -22.828 10.633 13.828 1 91.19 215 LYS A N 1
ATOM 1663 C CA . LYS A 1 215 ? -21.516 11.219 14.023 1 91.19 215 LYS A CA 1
ATOM 1664 C C . LYS A 1 215 ? -20.719 11.234 12.719 1 91.19 215 LYS A C 1
ATOM 1666 O O . LYS A 1 215 ? -20.906 10.375 11.859 1 91.19 215 LYS A O 1
ATOM 1671 N N . LEU A 1 216 ? -19.859 12.281 12.625 1 88 216 LEU A N 1
ATOM 1672 C CA . LEU A 1 216 ? -18.875 12.344 11.555 1 88 216 LEU A CA 1
ATOM 1673 C C . LEU A 1 216 ? -17.484 12.023 12.078 1 88 216 LEU A C 1
ATOM 1675 O O . LEU A 1 216 ? -17.109 12.453 13.164 1 88 216 LEU A O 1
ATOM 1679 N N . VAL A 1 217 ? -16.812 11.273 11.25 1 88.12 217 VAL A N 1
ATOM 1680 C CA . VAL A 1 217 ? -15.477 10.883 11.68 1 88.12 217 VAL A CA 1
ATOM 1681 C C . VAL A 1 217 ? -14.445 11.875 11.148 1 88.12 217 VAL A C 1
ATOM 1683 O O . VAL A 1 217 ? -14.5 12.273 9.984 1 88.12 217 VAL A O 1
ATOM 1686 N N . SER A 1 218 ? -13.641 12.375 11.984 1 87.94 218 SER A N 1
ATOM 1687 C CA . SER A 1 218 ? -12.461 13.148 11.633 1 87.94 218 SER A CA 1
ATOM 1688 C C . SER A 1 218 ? -11.18 12.469 12.117 1 87.94 218 SER A C 1
ATOM 1690 O O . SER A 1 218 ? -10.836 12.555 13.297 1 87.94 218 SER A O 1
ATOM 1692 N N . PRO A 1 219 ? -10.477 11.852 11.25 1 94.94 219 PRO A N 1
ATOM 1693 C CA . PRO A 1 219 ? -9.312 11.078 11.695 1 94.94 219 PRO A CA 1
ATOM 1694 C C . PRO A 1 219 ? -8.164 11.961 12.164 1 94.94 219 PRO A C 1
ATOM 1696 O O . PRO A 1 219 ? -7.977 13.07 11.648 1 94.94 219 PRO A O 1
ATOM 1699 N N . ALA A 1 220 ? -7.461 11.461 13.117 1 95 220 ALA A N 1
ATOM 1700 C CA . ALA A 1 220 ? -6.195 12.078 13.516 1 95 220 ALA A CA 1
ATOM 1701 C C . ALA A 1 220 ? -5.145 11.922 12.422 1 95 220 ALA A C 1
ATOM 1703 O O . ALA A 1 220 ? -4.305 12.805 12.227 1 95 220 ALA A O 1
ATOM 1704 N N . GLN A 1 221 ? -5.164 10.781 11.773 1 96.38 221 GLN A N 1
ATOM 1705 C CA . GLN A 1 221 ? -4.289 10.484 10.641 1 96.38 221 GLN A CA 1
ATOM 1706 C C . GLN A 1 221 ? -4.996 9.609 9.617 1 96.38 221 GLN A C 1
ATOM 1708 O O . GLN A 1 221 ? -5.867 8.812 9.961 1 96.38 221 GLN A O 1
ATOM 1713 N N . GLU A 1 222 ? -4.594 9.82 8.391 1 96.88 222 GLU A N 1
ATOM 1714 C CA . GLU A 1 222 ? -5.02 8.984 7.27 1 96.88 222 GLU A CA 1
ATOM 1715 C C . GLU A 1 222 ? -3.824 8.359 6.555 1 96.88 222 GLU A C 1
ATOM 1717 O O . GLU A 1 222 ? -2.779 9 6.414 1 96.88 222 GLU A O 1
ATOM 1722 N N . ALA A 1 223 ? -4.012 7.113 6.172 1 97.88 223 ALA A N 1
ATOM 1723 C CA . ALA A 1 223 ? -2.928 6.438 5.461 1 97.88 223 ALA A CA 1
ATOM 1724 C C . ALA A 1 223 ? -3.473 5.516 4.379 1 97.88 223 ALA A C 1
ATOM 1726 O O . ALA A 1 223 ? -4.625 5.082 4.445 1 97.88 223 ALA A O 1
ATOM 1727 N N . THR A 1 224 ? -2.668 5.285 3.42 1 96.75 224 THR A N 1
ATOM 1728 C CA . THR A 1 224 ? -2.984 4.336 2.359 1 96.75 224 THR A CA 1
ATOM 1729 C C . THR A 1 224 ? -2.693 2.906 2.809 1 96.75 224 THR A C 1
ATOM 1731 O O . THR A 1 224 ? -3.436 1.981 2.477 1 96.75 224 THR A O 1
ATOM 1734 N N . TYR A 1 225 ? -1.648 2.758 3.527 1 97.81 225 TYR A N 1
ATOM 1735 C CA . TYR A 1 225 ? -1.162 1.435 3.898 1 97.81 225 TYR A CA 1
ATOM 1736 C C . TYR A 1 225 ? -1.549 1.095 5.332 1 97.81 225 TYR A C 1
ATOM 1738 O O . TYR A 1 225 ? -1.337 1.896 6.246 1 97.81 225 TYR A O 1
ATOM 1746 N N . SER A 1 226 ? -2.057 -0.118 5.512 1 98.5 226 SER A N 1
ATOM 1747 C CA . SER A 1 226 ? -2.396 -0.582 6.852 1 98.5 226 SER A CA 1
ATOM 1748 C C . SER A 1 226 ? -1.159 -0.65 7.742 1 98.5 226 SER A C 1
ATOM 1750 O O . SER A 1 226 ? -1.245 -0.4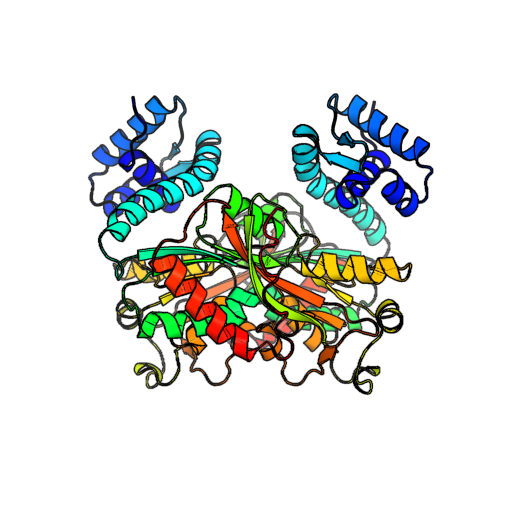27 8.953 1 98.5 226 SER A O 1
ATOM 1752 N N . SER A 1 227 ? -0.01 -0.924 7.156 1 98.75 227 SER A N 1
ATOM 1753 C CA . SER A 1 227 ? 1.229 -0.987 7.926 1 98.75 227 SER A CA 1
ATOM 1754 C C . SER A 1 227 ? 1.529 0.347 8.602 1 98.75 227 SER A C 1
ATOM 1756 O O . SER A 1 227 ? 2.021 0.379 9.727 1 98.75 227 SER A O 1
ATOM 1758 N N . THR A 1 228 ? 1.217 1.426 7.91 1 98.69 228 THR A N 1
ATOM 1759 C CA . THR A 1 228 ? 1.409 2.756 8.477 1 98.69 228 THR A CA 1
ATOM 1760 C C . THR A 1 228 ? 0.506 2.965 9.688 1 98.69 228 THR A C 1
ATOM 1762 O O . THR A 1 228 ? 0.956 3.449 10.727 1 98.69 228 THR A O 1
ATOM 1765 N N . LEU A 1 229 ? -0.726 2.551 9.57 1 98.81 229 LEU A N 1
ATOM 1766 C CA . LEU A 1 229 ? -1.664 2.689 10.68 1 98.81 229 LEU A CA 1
ATOM 1767 C C . LEU A 1 229 ? -1.208 1.873 11.883 1 98.81 229 LEU A C 1
ATOM 1769 O O . LEU A 1 229 ? -1.258 2.352 13.016 1 98.81 229 LEU A O 1
ATOM 1773 N N . VAL A 1 230 ? -0.769 0.66 11.609 1 98.88 230 VAL A N 1
ATOM 1774 C CA . VAL A 1 230 ? -0.315 -0.196 12.703 1 98.88 230 VAL A CA 1
ATOM 1775 C C . VAL A 1 230 ? 0.918 0.417 13.359 1 98.88 230 VAL A C 1
ATOM 1777 O O . VAL A 1 230 ? 1.029 0.433 14.586 1 98.88 230 VAL A O 1
ATOM 1780 N N . GLY A 1 231 ? 1.832 0.897 12.523 1 98.69 231 GLY A N 1
ATOM 1781 C CA . GLY A 1 231 ? 2.988 1.584 13.078 1 98.69 231 GLY A CA 1
ATOM 1782 C C . GLY A 1 231 ? 2.619 2.766 13.953 1 98.69 231 GLY A C 1
ATOM 1783 O O . GLY A 1 231 ? 3.207 2.965 15.016 1 98.69 231 GLY A O 1
ATOM 1784 N N . MET A 1 232 ? 1.679 3.525 13.516 1 98.56 232 MET A N 1
ATOM 1785 C CA . MET A 1 232 ? 1.246 4.699 14.266 1 98.56 232 MET A CA 1
ATOM 1786 C C . MET A 1 232 ? 0.562 4.293 15.57 1 98.56 232 MET A C 1
ATOM 1788 O O . MET A 1 232 ? 0.764 4.926 16.609 1 98.56 232 MET A O 1
ATOM 1792 N N . ALA A 1 233 ? -0.27 3.262 15.523 1 98.81 233 ALA A N 1
ATOM 1793 C CA . ALA A 1 233 ? -0.894 2.766 16.75 1 98.81 233 ALA A CA 1
ATOM 1794 C C . ALA A 1 233 ? 0.159 2.305 17.75 1 98.81 233 ALA A C 1
ATOM 1796 O O . ALA A 1 233 ? 0.068 2.615 18.938 1 98.81 233 ALA A O 1
ATOM 1797 N N . ARG A 1 234 ? 1.128 1.594 17.281 1 98.38 234 ARG A N 1
ATOM 1798 C CA . ARG A 1 234 ? 2.211 1.104 18.125 1 98.38 234 ARG A CA 1
ATOM 1799 C C . ARG A 1 234 ? 2.947 2.26 18.797 1 98.38 234 ARG A C 1
ATOM 1801 O O . ARG A 1 234 ? 3.43 2.125 19.922 1 98.38 234 ARG A O 1
ATOM 1808 N N . ALA A 1 235 ? 3.039 3.352 18.078 1 97.62 235 ALA A N 1
ATOM 1809 C CA . ALA A 1 235 ? 3.756 4.52 18.578 1 97.62 235 ALA A CA 1
ATOM 1810 C C . ALA A 1 235 ? 2.875 5.344 19.516 1 97.62 235 ALA A C 1
ATOM 1812 O O . ALA A 1 235 ? 3.312 6.367 20.047 1 97.62 235 ALA A O 1
ATOM 1813 N N . GLY A 1 236 ? 1.603 4.961 19.625 1 97.38 236 GLY A N 1
ATOM 1814 C CA . GLY A 1 236 ? 0.722 5.613 20.578 1 97.38 236 GLY A CA 1
ATOM 1815 C C . GLY A 1 236 ? -0.019 6.801 20 1 97.38 236 GLY A C 1
ATOM 1816 O O . GLY A 1 236 ? -0.512 7.656 20.734 1 97.38 236 GLY A O 1
ATOM 1817 N N . LEU A 1 237 ? -0.142 6.84 18.656 1 97.44 237 LEU A N 1
ATOM 1818 C CA . LEU A 1 237 ? -0.651 8.047 18.016 1 97.44 237 LEU A CA 1
ATOM 1819 C C . LEU A 1 237 ? -2.17 7.996 17.891 1 97.44 237 LEU A C 1
ATOM 1821 O O . LEU A 1 237 ? -2.805 9 17.562 1 97.44 237 LEU A O 1
ATOM 1825 N N . GLY A 1 238 ? -2.771 6.852 18.125 1 98.12 238 GLY A N 1
ATOM 1826 C CA . GLY A 1 238 ? -4.219 6.727 18.031 1 98.12 238 GLY A CA 1
ATOM 1827 C C . GLY A 1 238 ? -4.684 5.289 17.891 1 98.12 238 GLY A C 1
ATOM 1828 O O . GLY A 1 238 ? -3.885 4.355 18 1 98.12 238 GLY A O 1
ATOM 1829 N N . ILE A 1 239 ? -6.02 5.168 17.703 1 98.75 239 ILE A N 1
ATOM 1830 C CA . ILE A 1 239 ? -6.66 3.873 17.516 1 98.75 239 ILE A CA 1
ATOM 1831 C C . ILE A 1 239 ? -6.836 3.6 16.016 1 98.75 239 ILE A C 1
ATOM 1833 O O . ILE A 1 239 ? -7.512 4.359 15.32 1 98.75 239 ILE A O 1
ATOM 1837 N N . ALA A 1 240 ? -6.195 2.523 15.555 1 98.88 240 ALA A N 1
ATOM 1838 C CA . ALA A 1 240 ? -6.34 2.156 14.148 1 98.88 240 ALA A CA 1
ATOM 1839 C C . ALA A 1 240 ? -7.555 1.257 13.938 1 98.88 240 ALA A C 1
ATOM 1841 O O . ALA A 1 240 ? -7.785 0.322 14.711 1 98.88 240 ALA A O 1
ATOM 1842 N N . LEU A 1 241 ? -8.352 1.566 12.969 1 98.69 241 LEU A N 1
ATOM 1843 C CA . LEU A 1 241 ? -9.453 0.692 12.57 1 98.69 241 LEU A CA 1
ATOM 1844 C C . LEU A 1 241 ? -9.102 -0.086 11.305 1 98.69 241 LEU A C 1
ATOM 1846 O O . LEU A 1 241 ? -8.836 0.509 10.258 1 98.69 241 LEU A O 1
ATOM 1850 N N . LEU A 1 242 ? -9.07 -1.403 11.414 1 98.25 242 LEU A N 1
ATOM 1851 C CA . LEU A 1 242 ? -8.602 -2.305 10.367 1 98.25 242 LEU A CA 1
ATOM 1852 C C . LEU A 1 242 ? -9.484 -3.541 10.273 1 98.25 242 LEU A C 1
ATOM 1854 O O . LEU A 1 242 ? -10.219 -3.855 11.219 1 98.25 242 LEU A O 1
ATOM 1858 N N . PRO A 1 243 ? -9.406 -4.215 9.094 1 97.25 243 PRO A N 1
ATOM 1859 C CA . PRO A 1 243 ? -10.031 -5.539 9.062 1 97.25 243 PRO A CA 1
ATOM 1860 C C . PRO A 1 243 ? -9.375 -6.527 10.023 1 97.25 243 PRO A C 1
ATOM 1862 O O . PRO A 1 243 ? -8.148 -6.512 10.188 1 97.25 243 PRO A O 1
ATOM 1865 N N . SER A 1 244 ? -10.203 -7.395 10.594 1 96.12 244 SER A N 1
ATOM 1866 C CA . SER A 1 244 ? -9.68 -8.406 11.508 1 96.12 244 SER A CA 1
ATOM 1867 C C . SER A 1 244 ? -8.719 -9.352 10.797 1 96.12 244 SER A C 1
ATOM 1869 O O . SER A 1 244 ? -7.863 -9.969 11.438 1 96.12 244 SER A O 1
ATOM 1871 N N . THR A 1 245 ? -8.805 -9.398 9.484 1 94.19 245 THR A N 1
ATOM 1872 C CA . THR A 1 245 ? -8 -10.328 8.703 1 94.19 245 THR A CA 1
ATOM 1873 C C . THR A 1 245 ? -6.746 -9.648 8.164 1 94.19 245 THR A C 1
ATOM 1875 O O . THR A 1 245 ? -5.992 -10.242 7.391 1 94.19 245 THR A O 1
ATOM 1878 N N . ALA A 1 246 ? -6.551 -8.398 8.484 1 96.75 246 ALA A N 1
ATOM 1879 C CA . ALA A 1 246 ? -5.355 -7.703 8.016 1 96.75 246 ALA A CA 1
ATOM 1880 C C . ALA A 1 246 ? -4.086 -8.406 8.492 1 96.75 246 ALA A C 1
ATOM 1882 O O . ALA A 1 246 ? -3.871 -8.562 9.695 1 96.75 246 ALA A O 1
ATOM 1883 N N . ALA A 1 247 ? -3.254 -8.75 7.531 1 97.5 247 ALA A N 1
ATOM 1884 C CA . ALA A 1 247 ? -2.006 -9.43 7.871 1 97.5 247 ALA A CA 1
ATOM 1885 C C . ALA A 1 247 ? -1.099 -8.523 8.703 1 97.5 247 ALA A C 1
ATOM 1887 O O . ALA A 1 247 ? -0.297 -9.008 9.5 1 97.5 247 ALA A O 1
ATOM 1888 N N . GLU A 1 248 ? -1.238 -7.219 8.547 1 98.31 248 GLU A N 1
ATOM 1889 C CA . GLU A 1 248 ? -0.382 -6.227 9.188 1 98.31 248 GLU A CA 1
ATOM 1890 C C . GLU A 1 248 ? -0.574 -6.223 10.703 1 98.31 248 GLU 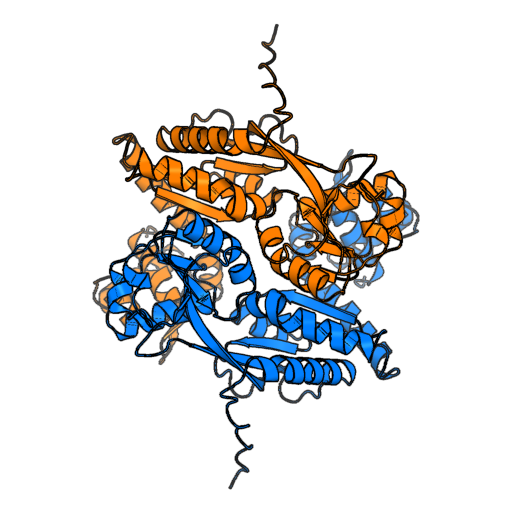A C 1
ATOM 1892 O O . GLU A 1 248 ? 0.24 -5.656 11.438 1 98.31 248 GLU A O 1
ATOM 1897 N N . LEU A 1 249 ? -1.635 -6.855 11.195 1 98.12 249 LEU A N 1
ATOM 1898 C CA . LEU A 1 249 ? -1.823 -6.977 12.633 1 98.12 249 LEU A CA 1
ATOM 1899 C C . LEU A 1 249 ? -0.674 -7.754 13.266 1 98.12 249 LEU A C 1
ATOM 1901 O O . LEU A 1 249 ? -0.346 -7.543 14.438 1 98.12 249 LEU A O 1
ATOM 1905 N N . ARG A 1 250 ? -0.05 -8.57 12.484 1 97.88 250 ARG A N 1
ATOM 1906 C CA . ARG A 1 250 ? 1.075 -9.359 12.969 1 97.88 250 ARG A CA 1
ATOM 1907 C C . ARG A 1 250 ? 2.27 -8.477 13.297 1 97.88 250 ARG A C 1
ATOM 1909 O O . ARG A 1 250 ? 3.209 -8.906 13.961 1 97.88 250 ARG A O 1
ATOM 1916 N N . MET A 1 251 ? 2.273 -7.258 12.789 1 98.19 251 MET A N 1
ATOM 1917 C CA . MET A 1 251 ? 3.367 -6.328 13.055 1 98.19 251 MET A CA 1
ATOM 1918 C C . MET A 1 251 ? 3.389 -5.914 14.523 1 98.19 251 MET A C 1
ATOM 1920 O O . MET A 1 251 ? 4.398 -5.414 15.016 1 98.19 251 MET A O 1
ATOM 1924 N N . ALA A 1 252 ? 2.264 -6.016 15.156 1 98.06 252 ALA A N 1
ATOM 1925 C CA . ALA A 1 252 ? 2.145 -5.547 16.531 1 98.06 252 ALA A CA 1
ATOM 1926 C C . ALA A 1 252 ? 1.319 -6.512 17.375 1 98.06 252 ALA A C 1
ATOM 1928 O O . ALA A 1 252 ? 0.283 -6.137 17.922 1 98.06 252 ALA A O 1
ATOM 1929 N N . PRO A 1 253 ? 1.886 -7.715 17.609 1 96.62 253 PRO A N 1
ATOM 1930 C CA . PRO A 1 253 ? 1.131 -8.719 18.359 1 96.62 253 PRO A CA 1
ATOM 1931 C C . PRO A 1 253 ? 0.902 -8.32 19.812 1 96.62 253 PRO A C 1
ATOM 1933 O O . PRO A 1 253 ? 0.025 -8.875 20.469 1 96.62 253 PRO A O 1
ATOM 1936 N N . GLU A 1 254 ? 1.628 -7.379 20.281 1 97 254 GLU A N 1
ATOM 1937 C CA . GLU A 1 254 ? 1.543 -6.945 21.672 1 97 254 GLU A CA 1
ATOM 1938 C C . GLU A 1 254 ? 0.358 -6.004 21.891 1 97 254 GLU A C 1
ATOM 1940 O O . GLU A 1 254 ? -0.036 -5.742 23.031 1 97 254 GLU A O 1
ATOM 1945 N N . LEU A 1 255 ? -0.177 -5.449 20.797 1 98.12 255 LEU A N 1
ATOM 1946 C CA . LEU A 1 255 ? -1.286 -4.512 20.922 1 98.12 255 LEU A CA 1
ATOM 1947 C C . LEU A 1 255 ? -2.617 -5.25 21 1 98.12 255 LEU A C 1
ATOM 1949 O O . LEU A 1 255 ? -2.809 -6.266 20.344 1 98.12 255 LEU A O 1
ATOM 1953 N N . ALA A 1 256 ? -3.561 -4.695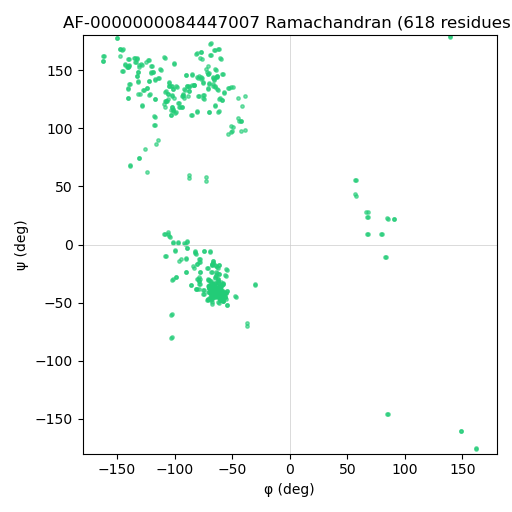 21.766 1 98.06 256 ALA A N 1
ATOM 1954 C CA . ALA A 1 256 ? -4.898 -5.27 21.891 1 98.06 256 ALA A CA 1
ATOM 1955 C C . ALA A 1 256 ? -5.758 -4.922 20.672 1 98.06 256 ALA A C 1
ATOM 1957 O O . ALA A 1 256 ? -5.832 -3.76 20.266 1 98.06 256 ALA A O 1
ATOM 1958 N N . ALA A 1 257 ? -6.344 -5.91 20.078 1 98 257 ALA A N 1
ATOM 1959 C CA . ALA A 1 257 ? -7.344 -5.754 19.031 1 98 257 ALA A CA 1
ATOM 1960 C C . ALA A 1 257 ? -8.734 -6.113 19.531 1 98 257 ALA A C 1
ATOM 1962 O O . ALA A 1 257 ? -8.945 -7.203 20.078 1 98 257 ALA A O 1
ATOM 1963 N N . ARG A 1 258 ? -9.68 -5.148 19.406 1 97.75 258 ARG A N 1
ATOM 1964 C CA . ARG A 1 258 ? -11.039 -5.355 19.891 1 97.75 258 ARG A CA 1
ATOM 1965 C C . ARG A 1 258 ? -12.055 -5.145 18.766 1 97.75 258 ARG A C 1
ATOM 1967 O O . ARG A 1 258 ? -11.938 -4.199 17.984 1 97.75 258 ARG A O 1
ATOM 1974 N N . PRO A 1 259 ? -13.023 -6.051 18.656 1 96.75 259 PRO A N 1
ATOM 1975 C CA . PRO A 1 259 ? -14.07 -5.816 17.656 1 96.75 259 PRO A CA 1
ATOM 1976 C C . PRO A 1 259 ? -14.906 -4.578 17.953 1 96.75 259 PRO A C 1
ATOM 1978 O O . PRO A 1 259 ? -15.039 -4.184 19.125 1 96.75 259 PRO A O 1
ATOM 1981 N N . LEU A 1 260 ? -15.406 -3.961 16.906 1 96.69 260 LEU A N 1
ATOM 1982 C CA . LEU A 1 260 ? -16.359 -2.873 17.078 1 96.69 260 LEU A CA 1
ATOM 1983 C C . LEU A 1 260 ? -17.766 -3.416 17.344 1 96.69 260 LEU A C 1
ATOM 1985 O O . LEU A 1 260 ? -18.188 -4.395 16.719 1 96.69 260 LEU A O 1
ATOM 1989 N N . GLY A 1 261 ? -18.547 -2.695 18.219 1 89.81 261 GLY A N 1
ATOM 1990 C CA . GLY A 1 261 ? -19.938 -3.076 18.422 1 89.81 261 GLY A CA 1
ATOM 1991 C C . GLY A 1 261 ? -20.375 -3 19.875 1 89.81 261 GLY A C 1
ATOM 1992 O O . GLY A 1 261 ? -19.547 -2.754 20.766 1 89.81 261 GLY A O 1
ATOM 1993 N N . PRO A 1 262 ? -21.609 -3.293 20.094 1 89.31 262 PRO A N 1
ATOM 1994 C CA . PRO A 1 262 ? -22.656 -3.391 19.078 1 89.31 262 PRO A CA 1
ATOM 1995 C C . PRO A 1 262 ? -23.062 -2.031 18.516 1 89.31 262 PRO A C 1
ATOM 1997 O O . PRO A 1 262 ? -23.047 -1.028 19.234 1 89.31 262 PRO A O 1
ATOM 2000 N N . PRO A 1 263 ? -23.422 -2.088 17.297 1 89.5 263 PRO A N 1
ATOM 2001 C CA . PRO A 1 263 ? -23.453 -3.221 16.375 1 89.5 263 PRO A CA 1
ATOM 2002 C C . PRO A 1 263 ? -22.094 -3.531 15.758 1 89.5 263 PRO A C 1
ATOM 2004 O O . PRO A 1 263 ? -21.219 -2.668 15.734 1 89.5 263 PRO A O 1
ATOM 2007 N N . VAL A 1 264 ? -22.031 -4.715 15.195 1 92.62 264 VAL A N 1
ATOM 2008 C CA . VAL A 1 264 ? -20.828 -5.145 14.508 1 92.62 264 VAL A CA 1
ATOM 2009 C C . VAL A 1 264 ? -20.672 -4.367 13.203 1 92.62 264 VAL A C 1
ATOM 2011 O O . VAL A 1 264 ? -21.656 -4.129 12.492 1 92.62 264 VAL A O 1
ATOM 2014 N N . VAL A 1 265 ? -19.484 -3.914 12.969 1 95.12 265 VAL A N 1
ATOM 2015 C CA . VAL A 1 265 ? -19.141 -3.326 11.688 1 95.12 265 VAL A CA 1
ATOM 2016 C C . VAL A 1 265 ? -18.328 -4.332 10.859 1 95.12 265 VAL A C 1
ATOM 2018 O O . VAL A 1 265 ? -17.25 -4.758 11.266 1 95.12 265 VAL A O 1
ATOM 2021 N N . GLY A 1 266 ? -18.906 -4.727 9.789 1 94.56 266 GLY A N 1
ATOM 2022 C CA . GLY A 1 266 ? -18.219 -5.758 9.023 1 94.56 266 GLY A CA 1
ATOM 2023 C C . GLY A 1 266 ? -18.5 -5.672 7.535 1 94.56 266 GLY A C 1
ATOM 2024 O O . GLY A 1 266 ? -19.125 -4.727 7.066 1 94.56 266 GLY A O 1
ATOM 2025 N N . ARG A 1 267 ? -17.844 -6.578 6.867 1 94.75 267 ARG A N 1
ATOM 2026 C CA . ARG A 1 267 ? -18 -6.672 5.418 1 94.75 267 ARG A CA 1
ATOM 2027 C C . ARG A 1 267 ? -18.062 -8.125 4.969 1 94.75 267 ARG A C 1
ATOM 2029 O O . ARG A 1 267 ? -17.594 -9.023 5.68 1 94.75 267 ARG A O 1
ATOM 2036 N N . ALA A 1 268 ? -18.703 -8.305 3.848 1 96.06 268 ALA A N 1
ATOM 2037 C CA . ALA A 1 268 ? -18.609 -9.57 3.133 1 96.06 268 ALA A CA 1
ATOM 2038 C C . ALA A 1 268 ? -17.562 -9.5 2.029 1 96.06 268 ALA A C 1
ATOM 2040 O O . ALA A 1 268 ? -17.594 -8.602 1.181 1 96.06 268 ALA A O 1
ATOM 2041 N N . VAL A 1 269 ? -16.609 -10.352 2.084 1 97.12 269 VAL A N 1
ATOM 2042 C CA . VAL A 1 269 ? -15.609 -10.477 1.026 1 97.12 269 VAL A CA 1
ATOM 2043 C C . VAL A 1 269 ? -16.047 -11.539 0.023 1 97.12 269 VAL A C 1
ATOM 2045 O O . VAL A 1 269 ? -16.406 -12.656 0.407 1 97.12 269 VAL A O 1
ATOM 2048 N N . ILE A 1 270 ? -16.016 -11.164 -1.208 1 97.19 270 ILE A N 1
ATOM 2049 C CA . ILE A 1 270 ? -16.594 -12.047 -2.213 1 97.19 270 ILE A CA 1
ATOM 2050 C C . ILE A 1 270 ? -15.648 -12.172 -3.402 1 97.19 270 ILE A C 1
ATOM 2052 O O . ILE A 1 270 ? -14.789 -11.32 -3.607 1 97.19 270 ILE A O 1
ATOM 2056 N N . LEU A 1 271 ? -15.852 -13.266 -4.09 1 97.06 271 LEU A N 1
ATOM 2057 C CA . LEU A 1 271 ? -15.297 -13.438 -5.426 1 97.06 271 LEU A CA 1
ATOM 2058 C C . LEU A 1 271 ? -16.234 -12.883 -6.484 1 97.06 271 LEU A C 1
ATOM 2060 O O . LEU A 1 271 ? -17.453 -13.086 -6.406 1 97.06 271 LEU A O 1
ATOM 2064 N N . ILE A 1 272 ? -15.672 -12.172 -7.43 1 97.31 272 ILE A N 1
ATOM 2065 C CA . ILE A 1 272 ? -16.516 -11.664 -8.508 1 97.31 272 ILE A CA 1
ATOM 2066 C C . ILE A 1 272 ? -15.859 -11.945 -9.859 1 97.31 272 ILE A C 1
ATOM 2068 O O . ILE A 1 272 ? -14.633 -11.945 -9.977 1 97.31 272 ILE A O 1
ATOM 2072 N N . TRP A 1 273 ? -16.625 -12.211 -10.82 1 94.75 273 TRP A N 1
ATOM 2073 C CA . TRP A 1 273 ? -16.203 -12.281 -12.219 1 94.75 273 TRP A CA 1
ATOM 2074 C C . TRP A 1 273 ? -17.328 -11.836 -13.141 1 94.75 273 TRP A C 1
ATOM 2076 O O . TRP A 1 273 ? -18.453 -11.578 -12.688 1 94.75 273 TRP A O 1
ATOM 2086 N N . ARG A 1 274 ? -17.031 -11.625 -14.375 1 90.25 274 ARG A N 1
ATOM 2087 C CA . ARG A 1 274 ? -18.016 -11.094 -15.312 1 90.25 274 ARG A CA 1
ATOM 2088 C C . ARG A 1 274 ? -19.188 -12.055 -15.477 1 90.25 274 ARG A C 1
ATOM 2090 O O . ARG A 1 274 ? -19 -13.258 -15.664 1 90.25 274 ARG A O 1
ATOM 2097 N N . ALA A 1 275 ? -20.375 -11.484 -15.414 1 88.69 275 ALA A N 1
ATOM 2098 C CA . ALA A 1 275 ? -21.578 -12.305 -15.594 1 88.69 275 ALA A CA 1
ATOM 2099 C C . ALA A 1 275 ? -21.625 -12.898 -17 1 88.69 275 ALA A C 1
ATOM 2101 O O . ALA A 1 275 ? -21.219 -12.258 -17.969 1 88.69 275 ALA A O 1
ATOM 2102 N N . GLY A 1 276 ? -22.141 -14.141 -17.062 1 81.81 276 GLY A N 1
ATOM 2103 C CA . GLY A 1 276 ? -22.297 -14.789 -18.359 1 81.81 276 GLY A CA 1
ATOM 2104 C C . GLY A 1 276 ? -21.031 -15.453 -18.859 1 81.81 276 GLY A C 1
ATOM 2105 O O . GLY A 1 276 ? -21.047 -16.141 -19.875 1 81.81 276 GLY A O 1
ATOM 2106 N N . ARG A 1 277 ? -19.953 -15.188 -18.219 1 76.19 277 ARG A N 1
ATOM 2107 C CA . ARG A 1 277 ? -18.688 -15.812 -18.609 1 76.19 277 ARG A CA 1
ATOM 2108 C C . ARG A 1 277 ? -18.328 -16.953 -17.672 1 76.19 277 ARG A C 1
ATOM 2110 O O . ARG A 1 277 ? -18.5 -16.844 -16.453 1 76.19 277 ARG A O 1
ATOM 2117 N N . SER A 1 278 ? -18.062 -18.062 -18.344 1 79.06 278 SER A N 1
ATOM 2118 C CA . SER A 1 278 ? -17.531 -19.156 -17.531 1 79.06 278 SER A CA 1
ATOM 2119 C C . SER A 1 278 ? -16.062 -18.938 -17.203 1 79.06 278 SER A C 1
ATOM 2121 O O . SER A 1 278 ? -15.312 -18.391 -18.016 1 79.06 278 SER A O 1
ATOM 2123 N N . LEU A 1 279 ? -15.727 -19.344 -16.016 1 85.25 279 LEU A N 1
ATOM 2124 C CA . LEU A 1 279 ? -14.32 -19.281 -15.625 1 85.25 279 LEU A CA 1
ATOM 2125 C C . LEU A 1 279 ? -13.5 -20.312 -16.391 1 85.25 279 LEU A C 1
ATOM 2127 O O . LEU A 1 279 ? -13.953 -21.438 -16.609 1 85.25 279 LEU A O 1
ATOM 2131 N N . SER A 1 280 ? -12.297 -19.891 -16.828 1 80.88 280 SER A N 1
ATOM 2132 C CA . SER A 1 280 ? -11.359 -20.859 -17.375 1 80.88 280 SER A CA 1
ATOM 2133 C C . SER A 1 280 ? -11.008 -21.922 -16.344 1 80.88 280 SER A C 1
ATOM 2135 O O . SER A 1 280 ? -11.203 -21.719 -15.141 1 80.88 280 SER A O 1
ATOM 2137 N N . PRO A 1 281 ? -10.539 -23.031 -16.781 1 81.62 281 PRO A N 1
ATOM 2138 C CA . PRO A 1 281 ? -10.117 -24.062 -15.836 1 81.62 281 PRO A CA 1
ATOM 2139 C C . PRO A 1 281 ? -9.102 -23.547 -14.82 1 81.62 281 PRO A C 1
ATOM 2141 O O . PRO A 1 281 ? -9.188 -23.875 -13.633 1 81.62 281 PRO A O 1
ATOM 2144 N N . ALA A 1 282 ? -8.156 -22.719 -15.234 1 85.94 282 ALA A N 1
ATOM 2145 C CA . ALA A 1 282 ? -7.176 -22.125 -14.336 1 85.94 282 ALA A CA 1
ATOM 2146 C C . ALA A 1 282 ? -7.852 -21.234 -13.297 1 85.94 282 ALA A C 1
ATOM 2148 O O . ALA A 1 282 ? -7.535 -21.312 -12.102 1 85.94 282 ALA A O 1
ATOM 2149 N N . ALA A 1 283 ? -8.797 -20.469 -13.758 1 90.69 283 ALA A N 1
ATOM 2150 C CA . ALA A 1 283 ? -9.523 -19.562 -12.867 1 90.69 283 ALA A CA 1
ATOM 2151 C C . ALA A 1 283 ? -10.391 -20.344 -11.883 1 90.69 283 ALA A C 1
ATOM 2153 O O . ALA A 1 283 ? -10.539 -19.953 -10.719 1 90.69 283 ALA A O 1
ATOM 2154 N N . GLN A 1 284 ? -10.945 -21.422 -12.359 1 89.38 284 GLN A N 1
ATOM 2155 C CA . GLN A 1 284 ? -11.742 -22.281 -11.5 1 89.38 284 GLN A CA 1
ATOM 2156 C C . GLN A 1 284 ? -10.883 -22.922 -10.414 1 89.38 284 GLN A C 1
ATOM 2158 O O . GLN A 1 284 ? -11.289 -23 -9.25 1 89.38 284 GLN A O 1
ATOM 2163 N N . ALA A 1 285 ? -9.75 -23.406 -10.812 1 91.06 285 ALA A N 1
ATOM 2164 C CA . ALA A 1 285 ? -8.82 -23.984 -9.844 1 91.06 285 ALA A CA 1
ATOM 2165 C C . ALA A 1 285 ? -8.414 -22.969 -8.789 1 91.06 285 ALA A C 1
ATOM 2167 O O . ALA A 1 285 ? -8.344 -23.281 -7.602 1 91.06 285 ALA A O 1
ATOM 2168 N N . PHE A 1 286 ? -8.172 -21.781 -9.219 1 96.06 286 PHE A N 1
ATOM 2169 C CA . PHE A 1 286 ? -7.82 -20.703 -8.312 1 96.06 286 PHE A CA 1
ATOM 2170 C C . PHE A 1 286 ? -8.953 -20.422 -7.328 1 96.06 286 PHE A C 1
ATOM 2172 O O . PHE A 1 286 ? -8.727 -20.312 -6.125 1 96.06 286 PHE A O 1
ATOM 2179 N N . ALA A 1 287 ? -10.156 -20.266 -7.848 1 95 287 ALA A N 1
ATOM 2180 C CA . ALA A 1 287 ? -11.328 -20.016 -7.016 1 95 287 ALA A CA 1
ATOM 2181 C C . ALA A 1 287 ? -11.523 -21.109 -5.977 1 95 287 ALA A C 1
ATOM 2183 O O . ALA A 1 287 ? -11.859 -20.828 -4.824 1 95 287 ALA A O 1
ATOM 2184 N N . GLU A 1 288 ? -11.312 -22.312 -6.387 1 93.81 288 GLU A N 1
ATOM 2185 C CA . GLU A 1 288 ? -11.453 -23.453 -5.473 1 93.81 288 GLU A CA 1
ATOM 2186 C C . GLU A 1 288 ? -10.422 -23.391 -4.348 1 93.81 288 GLU A C 1
ATOM 2188 O O . GLU A 1 288 ? -10.758 -23.609 -3.182 1 93.81 288 GLU A O 1
ATOM 2193 N N . ALA A 1 289 ? -9.188 -23.094 -4.664 1 95.12 289 ALA A N 1
ATOM 2194 C CA . ALA A 1 289 ? -8.148 -22.953 -3.65 1 95.12 289 ALA A CA 1
ATOM 2195 C C . ALA A 1 289 ? -8.492 -21.844 -2.658 1 95.12 289 ALA A C 1
ATOM 2197 O O . ALA A 1 289 ? -8.258 -21.984 -1.455 1 95.12 289 ALA A O 1
ATOM 2198 N N . LEU A 1 290 ? -9.031 -20.734 -3.143 1 95.94 290 LEU A N 1
ATOM 2199 C CA . LEU A 1 290 ? -9.422 -19.609 -2.297 1 95.94 290 LEU A CA 1
ATOM 2200 C C . LEU A 1 290 ? -10.531 -20.016 -1.331 1 95.94 290 LEU A C 1
ATOM 2202 O O . LEU A 1 290 ? -10.492 -19.672 -0.151 1 95.94 290 LEU A O 1
ATOM 2206 N N . ARG A 1 291 ? -11.453 -20.75 -1.845 1 94.44 291 ARG A N 1
ATOM 2207 C CA . ARG A 1 291 ? -12.57 -21.203 -1.019 1 94.44 291 ARG A CA 1
ATOM 2208 C C . ARG A 1 291 ? -12.094 -22.094 0.115 1 94.44 291 ARG A C 1
ATOM 2210 O O . ARG A 1 291 ? -12.555 -21.984 1.25 1 94.44 291 ARG A O 1
ATOM 2217 N N . GLU A 1 292 ? -11.25 -22.922 -0.207 1 93.25 292 GLU A N 1
ATOM 2218 C CA . GLU A 1 292 ? -10.719 -23.828 0.798 1 93.25 292 GLU A CA 1
ATOM 2219 C C . GLU A 1 292 ? -10 -23.078 1.908 1 93.25 292 GLU A C 1
ATOM 2221 O O . GLU A 1 292 ? -10.18 -23.375 3.09 1 93.25 292 GLU A O 1
ATOM 2226 N N . GLU A 1 293 ? -9.203 -22.078 1.51 1 94.12 293 GLU A N 1
ATOM 2227 C CA . GLU A 1 293 ? -8.477 -21.281 2.502 1 94.12 293 GLU A CA 1
ATOM 2228 C C . GLU A 1 293 ? -9.43 -20.422 3.316 1 94.12 293 GLU A C 1
ATOM 2230 O O . GLU A 1 293 ? -9.227 -20.219 4.516 1 94.12 293 GLU A O 1
ATOM 2235 N N . ALA A 1 294 ? -10.43 -19.828 2.615 1 94.31 294 ALA A N 1
ATOM 2236 C CA . ALA A 1 294 ? -11.398 -18.969 3.273 1 94.31 294 ALA A CA 1
ATOM 2237 C C . ALA A 1 294 ? -12.195 -19.719 4.328 1 94.31 294 ALA A C 1
ATOM 2239 O O . ALA A 1 294 ? -12.664 -19.125 5.309 1 94.31 294 ALA A O 1
ATOM 2240 N N . GLY A 1 295 ? -12.438 -21 4.09 1 87.69 295 GLY A N 1
ATOM 2241 C CA . GLY A 1 295 ? -13.141 -21.828 5.051 1 87.69 295 GLY A CA 1
ATOM 2242 C C . GLY A 1 295 ? -12.5 -21.828 6.426 1 87.69 295 GLY A C 1
ATOM 2243 O O . GLY A 1 295 ? -13.164 -22.094 7.426 1 87.69 295 GLY A O 1
ATOM 2244 N N . GLN A 1 296 ? -11.219 -21.469 6.422 1 78.19 296 GLN A N 1
ATOM 2245 C CA . GLN A 1 296 ? -10.5 -21.422 7.691 1 78.19 296 GLN A CA 1
ATOM 2246 C C . GLN A 1 296 ? -10.836 -20.156 8.461 1 78.19 296 GLN A C 1
ATOM 2248 O O . GLN A 1 296 ? -10.625 -20.078 9.672 1 78.19 296 GLN A O 1
ATOM 2253 N N . PHE A 1 297 ? -11.195 -19.094 7.73 1 71.31 297 PHE A N 1
ATOM 2254 C CA . PHE A 1 297 ? -11.547 -17.828 8.359 1 71.31 297 PHE A CA 1
ATOM 2255 C C . PHE A 1 297 ? -12.984 -17.859 8.875 1 71.31 297 PHE A C 1
ATOM 2257 O O . PHE A 1 297 ? -13.344 -17.094 9.766 1 71.31 297 PHE A O 1
ATOM 2264 N N . GLY A 1 298 ? -14 -18.562 8.039 1 58.88 298 GLY A N 1
ATOM 2265 C CA . GLY A 1 298 ? -15.453 -18.516 8.172 1 58.88 298 GLY A CA 1
ATOM 2266 C C . GLY A 1 298 ? -15.961 -19.281 9.383 1 58.88 298 GLY A C 1
ATOM 2267 O O . GLY A 1 298 ? -16.25 -20.469 9.289 1 58.88 298 GLY A O 1
ATOM 2268 N N . GLY A 1 299 ? -15.688 -19.203 10.484 1 45.69 299 GLY A N 1
ATOM 2269 C CA . GLY A 1 299 ? -16.812 -19.766 11.211 1 45.69 299 GLY A CA 1
ATOM 2270 C C . GLY A 1 299 ? -18.156 -19.438 10.57 1 45.69 299 GLY A C 1
ATOM 2271 O O . GLY A 1 299 ? -19 -20.328 10.398 1 45.69 299 GLY A O 1
ATOM 2272 N N . THR A 1 300 ? -18.797 -18.203 10.453 1 39.88 300 THR A N 1
ATOM 2273 C CA . THR A 1 300 ? -20.188 -18.062 10.055 1 39.88 300 THR A CA 1
ATOM 2274 C C . THR A 1 300 ? -20.297 -18 8.531 1 39.88 300 THR A C 1
ATOM 2276 O O . THR A 1 300 ? -20.031 -16.953 7.93 1 39.88 300 THR A O 1
ATOM 2279 N N . VAL A 1 301 ? -19.859 -18.891 7.805 1 38.19 301 VAL A N 1
ATOM 2280 C CA . VAL A 1 301 ? -20.062 -19.016 6.359 1 38.19 301 VAL A CA 1
ATOM 2281 C C . VAL A 1 301 ? -21.5 -18.688 6.004 1 38.19 301 VAL A C 1
ATOM 2283 O O . VAL A 1 301 ? -22.438 -19.281 6.57 1 38.19 301 VAL A O 1
ATOM 2286 N N . MET A 1 302 ? -21.797 -17.594 5.441 1 37.81 302 MET A N 1
ATOM 2287 C CA . MET A 1 302 ? -23.156 -17.359 4.992 1 37.81 302 MET A CA 1
ATOM 2288 C C . MET A 1 302 ? -23.578 -18.391 3.951 1 37.81 302 MET A C 1
ATOM 2290 O O . MET A 1 302 ? -22.781 -18.781 3.1 1 37.81 302 MET A O 1
ATOM 2294 N N . PRO A 1 303 ? -24.688 -19.109 4.109 1 34.81 303 PRO A N 1
ATOM 2295 C CA . PRO A 1 303 ? -25.203 -20.094 3.158 1 34.81 303 PRO A CA 1
ATOM 2296 C C . PRO A 1 303 ? -25.297 -19.547 1.736 1 34.81 303 PRO A C 1
ATOM 2298 O O . PRO A 1 303 ? -25.469 -18.344 1.544 1 34.81 303 PRO A O 1
ATOM 2301 N N . ARG A 1 304 ? -24.891 -20.25 0.708 1 35.41 304 ARG A N 1
ATOM 2302 C CA . ARG A 1 304 ? -25.016 -20.016 -0.727 1 35.41 304 ARG A CA 1
ATOM 2303 C C . ARG A 1 304 ? -26.406 -19.5 -1.078 1 35.41 304 ARG A C 1
ATOM 2305 O O . ARG A 1 304 ? -27.406 -20.078 -0.67 1 35.41 304 ARG A O 1
ATOM 2312 N N . SER A 1 305 ? -26.672 -18.266 -1.243 1 33.16 305 SER A N 1
ATOM 2313 C CA . SER A 1 305 ? -28.016 -17.906 -1.718 1 33.16 305 SER A CA 1
ATOM 2314 C C . SER A 1 305 ? -28.391 -18.719 -2.957 1 33.16 305 SER A C 1
ATOM 2316 O O . SER A 1 305 ? -27.625 -18.766 -3.922 1 33.16 305 SER A O 1
ATOM 2318 N N . ARG A 1 306 ? -29.125 -19.812 -2.912 1 33.28 306 ARG A N 1
ATOM 2319 C CA . ARG A 1 306 ? -29.75 -20.547 -4.008 1 33.28 306 ARG A CA 1
ATOM 2320 C C . ARG A 1 306 ? -30.312 -19.609 -5.059 1 33.28 306 ARG A C 1
ATOM 2322 O O . ARG A 1 306 ? -30.969 -18.625 -4.723 1 33.28 306 ARG A O 1
ATOM 2329 N N . PRO A 1 307 ? -29.969 -19.797 -6.344 1 37.28 307 PRO A N 1
ATOM 2330 C CA . PRO A 1 307 ? -30.594 -19.062 -7.445 1 37.28 307 PRO A CA 1
ATOM 2331 C C . PRO A 1 307 ? -32.125 -19.109 -7.391 1 37.28 307 PRO A C 1
ATOM 2333 O O . PRO A 1 307 ? -32.688 -20.156 -7.129 1 37.28 307 PRO A O 1
ATOM 2336 N N . VAL A 1 308 ? -32.812 -18.141 -6.977 1 32.69 308 VAL A N 1
ATOM 2337 C CA . VAL A 1 308 ? -34.281 -18.094 -7.102 1 32.69 308 VAL A CA 1
ATOM 2338 C C . VAL A 1 308 ? -34.688 -18.391 -8.547 1 32.69 308 VAL A C 1
ATOM 2340 O O . VAL A 1 308 ? -34.25 -17.703 -9.469 1 32.69 308 VAL A O 1
ATOM 2343 N N . ARG A 1 309 ? -35.062 -19.656 -8.883 1 33.09 309 ARG A N 1
ATOM 2344 C CA . ARG A 1 309 ? -35.75 -20 -10.117 1 33.09 309 ARG A CA 1
ATOM 2345 C C . ARG A 1 309 ? -36.875 -19.016 -10.398 1 33.09 309 ARG A C 1
ATOM 2347 O O . ARG A 1 309 ? -37.625 -18.656 -9.484 1 33.09 309 ARG A O 1
ATOM 2354 N N . PRO A 1 310 ? -36.875 -18.422 -11.594 1 32.22 310 PRO A N 1
ATOM 2355 C CA . PRO A 1 310 ? -38.062 -17.625 -11.977 1 32.22 310 PRO A CA 1
ATOM 2356 C C . PRO A 1 310 ? -39.375 -18.391 -11.867 1 32.22 310 PRO A C 1
ATOM 2358 O O . PRO A 1 310 ? -39.406 -19.578 -12.18 1 32.22 310 PRO A O 1
ATOM 2361 N N . ALA A 1 311 ? -40.469 -17.906 -11.32 1 25.09 311 ALA A N 1
ATOM 2362 C CA . ALA A 1 311 ? -41.812 -18.422 -11.453 1 25.09 311 ALA A CA 1
ATOM 2363 C C . ALA A 1 311 ? -42.344 -18.281 -12.883 1 25.09 311 ALA A C 1
ATOM 2365 O O . ALA A 1 311 ? -42.062 -17.266 -13.539 1 25.09 311 ALA A O 1
ATOM 2366 N N . MET B 1 1 ? -17.828 34.844 -13.516 1 47.66 1 MET B N 1
ATOM 2367 C CA . MET B 1 1 ? -18.125 34.375 -12.172 1 47.66 1 MET B CA 1
ATOM 2368 C C . MET B 1 1 ? -16.969 33.531 -11.625 1 47.66 1 MET B C 1
ATOM 2370 O O . MET B 1 1 ? -16.219 32.906 -12.383 1 47.66 1 MET B O 1
ATOM 2374 N N . SER B 1 2 ? -16.547 33.812 -10.422 1 59.66 2 SER B N 1
ATOM 2375 C CA . SER B 1 2 ? -15.289 33.344 -9.836 1 59.66 2 SER B CA 1
ATOM 2376 C C . SER B 1 2 ? -15.477 32.031 -9.094 1 59.66 2 SER B C 1
ATOM 2378 O O . SER B 1 2 ? -16.562 31.75 -8.594 1 59.66 2 SER B O 1
ATOM 2380 N N . ILE B 1 3 ? -14.656 31.219 -9.359 1 62.38 3 ILE B N 1
ATOM 2381 C CA . ILE B 1 3 ? -14.602 29.969 -8.602 1 62.38 3 ILE B CA 1
ATOM 2382 C C . ILE B 1 3 ? -14.32 30.266 -7.133 1 62.38 3 ILE B C 1
ATOM 2384 O O . ILE B 1 3 ? -13.367 30.984 -6.805 1 62.38 3 ILE B O 1
ATOM 2388 N N . THR B 1 4 ? -15.344 29.938 -6.289 1 65.81 4 THR B N 1
ATOM 2389 C CA . THR B 1 4 ? -15.195 30.188 -4.855 1 65.81 4 THR B CA 1
ATOM 2390 C C . THR B 1 4 ? -14.836 28.891 -4.125 1 65.81 4 THR B C 1
ATOM 2392 O O . THR B 1 4 ? -15.125 27.797 -4.605 1 65.81 4 THR B O 1
ATOM 2395 N N . LEU B 1 5 ? -14.219 29.078 -3.006 1 68.19 5 LEU B N 1
ATOM 2396 C CA . LEU B 1 5 ? -13.906 27.922 -2.164 1 68.19 5 LEU B CA 1
ATOM 2397 C C . LEU B 1 5 ? -15.18 27.203 -1.726 1 68.19 5 LEU B C 1
ATOM 2399 O O . LEU B 1 5 ? -15.203 25.984 -1.632 1 68.19 5 LEU B O 1
ATOM 2403 N N . LYS B 1 6 ? -16.125 27.984 -1.42 1 72.56 6 LYS B N 1
ATOM 2404 C CA . LYS B 1 6 ? -17.422 27.422 -1.013 1 72.56 6 LYS B CA 1
ATOM 2405 C C . LYS B 1 6 ? -18 26.547 -2.111 1 72.56 6 LYS B C 1
ATOM 2407 O O . LYS B 1 6 ? -18.531 25.453 -1.836 1 72.56 6 LYS B O 1
ATOM 2412 N N . GLY B 1 7 ? -17.844 27.078 -3.297 1 79.06 7 GLY B N 1
ATOM 2413 C CA . GLY B 1 7 ? -18.328 26.312 -4.43 1 79.06 7 GLY B CA 1
ATOM 2414 C C . GLY B 1 7 ? -17.578 25 -4.633 1 79.06 7 GLY B C 1
ATOM 2415 O O . GLY B 1 7 ? -18.172 23.969 -4.934 1 79.06 7 GLY B O 1
ATOM 2416 N N . LEU B 1 8 ? -16.344 25.031 -4.406 1 78.38 8 LEU B N 1
ATOM 2417 C CA . LEU B 1 8 ? -15.516 23.844 -4.574 1 78.38 8 LEU B CA 1
ATOM 2418 C C . LEU B 1 8 ? -15.82 22.812 -3.5 1 78.38 8 LEU B C 1
ATOM 2420 O O . LEU B 1 8 ? -15.906 21.625 -3.791 1 78.38 8 LEU B O 1
ATOM 2424 N N . ARG B 1 9 ? -16 23.266 -2.295 1 75.31 9 ARG B N 1
ATOM 2425 C CA . ARG B 1 9 ? -16.359 22.391 -1.189 1 75.31 9 ARG B CA 1
ATOM 2426 C C . ARG B 1 9 ? -17.719 21.75 -1.413 1 75.31 9 ARG B C 1
ATOM 2428 O O . ARG B 1 9 ? -17.922 20.562 -1.126 1 75.31 9 ARG B O 1
ATOM 2435 N N . ALA B 1 10 ? -18.609 22.547 -1.842 1 82.81 10 ALA B N 1
ATOM 2436 C CA . ALA B 1 10 ? -19.953 22.062 -2.168 1 82.81 10 ALA B CA 1
ATOM 2437 C C . ALA B 1 10 ? -19.875 20.938 -3.193 1 82.81 10 ALA B C 1
ATOM 2439 O O . ALA B 1 10 ? -20.469 19.875 -2.994 1 82.81 10 ALA B O 1
ATOM 2440 N N . PHE B 1 11 ? -19.078 21.141 -4.188 1 85.69 11 PHE B N 1
ATOM 2441 C CA . PHE B 1 11 ? -18.922 20.188 -5.27 1 85.69 11 PHE B CA 1
ATOM 2442 C C . PHE B 1 11 ? -18.312 18.875 -4.754 1 85.69 11 PHE B C 1
ATOM 2444 O O . PHE B 1 11 ? -18.844 17.797 -5.012 1 85.69 11 PHE B O 1
ATOM 2451 N N . THR B 1 12 ? -17.359 19.047 -4.008 1 81.62 12 THR B N 1
ATOM 2452 C CA . THR B 1 12 ? -16.672 17.844 -3.527 1 81.62 12 THR B CA 1
ATOM 2453 C C . THR B 1 12 ? -17.547 17.078 -2.555 1 81.62 12 THR B C 1
ATOM 2455 O O . THR B 1 12 ? -17.531 15.836 -2.535 1 81.62 12 THR B O 1
ATOM 2458 N N . THR B 1 13 ? -18.328 17.703 -1.726 1 81.06 13 THR B N 1
ATOM 2459 C CA . THR B 1 13 ? -19.234 17.062 -0.773 1 81.06 13 THR B CA 1
ATOM 2460 C C . THR B 1 13 ? -20.344 16.312 -1.501 1 81.06 13 THR B C 1
ATOM 2462 O O . THR B 1 13 ? -20.672 15.188 -1.136 1 81.06 13 THR B O 1
ATOM 2465 N N . VAL B 1 14 ? -20.781 16.938 -2.527 1 85.94 14 VAL B N 1
ATOM 2466 C CA . VAL B 1 14 ? -21.828 16.281 -3.307 1 85.94 14 VAL B CA 1
ATOM 2467 C C . VAL B 1 14 ? -21.25 15.039 -3.992 1 85.94 14 VAL B C 1
ATOM 2469 O O . VAL B 1 14 ? -21.906 14 -4.051 1 85.94 14 VAL B O 1
ATOM 2472 N N . LEU B 1 15 ? -20.062 15.227 -4.461 1 80.94 15 LEU B N 1
ATOM 2473 C CA . LEU B 1 15 ? -19.406 14.102 -5.133 1 80.94 15 LEU B CA 1
ATOM 2474 C C . LEU B 1 15 ? -19.188 12.945 -4.164 1 80.94 15 LEU B C 1
ATOM 2476 O O . LEU B 1 15 ? -19.391 11.781 -4.527 1 80.94 15 LEU B O 1
ATOM 2480 N N . ARG B 1 16 ? -18.812 13.305 -3.057 1 75.94 16 ARG B N 1
ATOM 2481 C CA . ARG B 1 16 ? -18.469 12.312 -2.045 1 75.94 16 ARG B CA 1
ATOM 2482 C C . ARG B 1 16 ? -19.719 11.578 -1.553 1 75.94 16 ARG B C 1
ATOM 2484 O O . ARG B 1 16 ? -19.672 10.367 -1.322 1 75.94 16 ARG B O 1
ATOM 2491 N N . TYR B 1 17 ? -20.781 12.25 -1.421 1 77.38 17 TYR B N 1
ATOM 2492 C CA . TYR B 1 17 ? -21.953 11.672 -0.761 1 77.38 17 TYR B CA 1
ATOM 2493 C C . TYR B 1 17 ? -23.047 11.359 -1.77 1 77.38 17 TYR B C 1
ATOM 2495 O O . TYR B 1 17 ? -24.031 10.703 -1.437 1 77.38 17 TYR B O 1
ATOM 2503 N N . GLY B 1 18 ? -22.844 11.844 -3.027 1 83.19 18 GLY B N 1
ATOM 2504 C CA . GLY B 1 18 ? -23.734 11.516 -4.133 1 83.19 18 GLY B CA 1
ATOM 2505 C C . GLY B 1 18 ? -25.125 12.102 -3.984 1 83.19 18 GLY B C 1
ATOM 2506 O O . GLY B 1 18 ? -26.062 11.633 -4.609 1 83.19 18 GLY B O 1
ATOM 2507 N N . SER B 1 19 ? -25.297 12.961 -3.018 1 86.38 19 SER B N 1
ATOM 2508 C CA . SER B 1 19 ? -26.609 13.539 -2.736 1 86.38 19 SER B CA 1
ATOM 2509 C C . SER B 1 19 ? -26.484 15.016 -2.387 1 86.38 19 SER B C 1
ATOM 2511 O O . SER B 1 19 ? -25.672 15.398 -1.54 1 86.38 19 SER B O 1
ATOM 2513 N N . PHE B 1 20 ? -27.391 15.805 -3.014 1 87.94 20 PHE B N 1
ATOM 2514 C CA . PHE B 1 20 ? -27.406 17.234 -2.727 1 87.94 20 PHE B CA 1
ATOM 2515 C C . PHE B 1 20 ? -27.938 17.5 -1.32 1 87.94 20 PHE B C 1
ATOM 2517 O O . PHE B 1 20 ? -27.406 18.344 -0.597 1 87.94 20 PHE B O 1
ATOM 2524 N N . THR B 1 21 ? -28.891 16.656 -0.973 1 86.75 21 THR B N 1
ATOM 2525 C CA . THR B 1 21 ? -29.516 16.844 0.337 1 86.75 21 THR B CA 1
ATOM 2526 C C . THR B 1 21 ? -28.531 16.469 1.45 1 86.75 21 THR B C 1
ATOM 2528 O O . THR B 1 21 ? -28.375 17.203 2.424 1 86.75 21 THR B O 1
ATOM 2531 N N . ARG B 1 22 ? -27.953 15.391 1.296 1 84.94 22 ARG B N 1
ATOM 2532 C CA . ARG B 1 22 ? -27 14.945 2.303 1 84.94 22 ARG B CA 1
ATOM 2533 C C . ARG B 1 22 ? -25.812 15.891 2.391 1 84.94 22 ARG B C 1
ATOM 2535 O O . ARG B 1 22 ? -25.344 16.219 3.486 1 84.94 22 ARG B O 1
ATOM 2542 N N . ALA B 1 23 ? -25.375 16.266 1.297 1 87.19 23 ALA B N 1
ATOM 2543 C CA . ALA B 1 23 ? -24.25 17.188 1.242 1 87.19 23 ALA B CA 1
ATOM 2544 C C . ALA B 1 23 ? -24.594 18.516 1.908 1 87.19 23 ALA B C 1
ATOM 2546 O O . ALA B 1 23 ? -23.797 19.078 2.66 1 87.19 23 ALA B O 1
ATOM 2547 N N . ALA B 1 24 ? -25.766 19 1.67 1 88.56 24 ALA B N 1
ATOM 2548 C CA . ALA B 1 24 ? -26.203 20.266 2.258 1 88.56 24 ALA B CA 1
ATOM 2549 C C . ALA B 1 24 ? -26.25 20.172 3.779 1 88.56 24 ALA B C 1
ATOM 2551 O O . ALA B 1 24 ? -25.797 21.094 4.477 1 88.56 24 ALA B O 1
ATOM 2552 N N . SER B 1 25 ? -26.734 19.078 4.188 1 85.94 25 SER B N 1
ATOM 2553 C CA . SER B 1 25 ? -26.812 18.859 5.625 1 85.94 25 SER B CA 1
ATOM 2554 C C . SER B 1 25 ? -25.422 18.859 6.254 1 85.94 25 SER B C 1
ATOM 2556 O O . SER B 1 25 ? -25.203 19.484 7.293 1 85.94 25 SER B O 1
ATOM 2558 N N . LEU B 1 26 ? -24.578 18.266 5.59 1 78.56 26 LEU B N 1
ATOM 2559 C CA . LEU B 1 26 ? -23.219 18.141 6.105 1 78.56 26 LEU B CA 1
ATOM 2560 C C . LEU B 1 26 ? -22.5 19.469 6.078 1 78.56 26 LEU B C 1
ATOM 2562 O O . LEU B 1 26 ? -21.641 19.734 6.93 1 78.56 26 LEU B O 1
ATOM 2566 N N . LEU B 1 27 ? -22.844 20.297 5.145 1 79.94 27 LEU B N 1
ATOM 2567 C CA . LEU B 1 27 ? -22.219 21.594 4.984 1 79.94 27 LEU B CA 1
ATOM 2568 C C . LEU B 1 27 ? -22.984 22.656 5.77 1 79.94 27 LEU B C 1
ATOM 2570 O O . LEU B 1 27 ? -22.609 23.844 5.758 1 79.94 27 LEU B O 1
ATOM 2574 N N . ASN B 1 28 ? -24 22.25 6.43 1 83.56 28 ASN B N 1
ATOM 2575 C CA . ASN B 1 28 ? -24.828 23.141 7.238 1 83.56 28 ASN B CA 1
ATOM 2576 C C . ASN B 1 28 ? -25.406 24.281 6.406 1 83.56 28 ASN B C 1
ATOM 2578 O O . ASN B 1 28 ? -25.344 25.438 6.816 1 83.56 28 ASN B O 1
ATOM 2582 N N . ILE B 1 29 ? -25.859 23.984 5.223 1 84.06 29 ILE B N 1
ATOM 2583 C CA . ILE B 1 29 ? -26.562 24.922 4.355 1 84.06 29 ILE B CA 1
ATOM 2584 C C . ILE B 1 29 ? -27.828 24.266 3.805 1 84.06 29 ILE B C 1
ATOM 2586 O O . ILE B 1 29 ? -28.016 23.062 3.967 1 84.06 29 ILE B O 1
ATOM 2590 N N . THR B 1 30 ? -28.688 25.094 3.371 1 86.81 30 THR B N 1
ATOM 2591 C CA . THR B 1 30 ? -29.906 24.562 2.777 1 86.81 30 THR B CA 1
ATOM 2592 C C . THR B 1 30 ? -29.625 23.953 1.409 1 86.81 30 THR B C 1
ATOM 2594 O O . THR B 1 30 ? -28.656 24.328 0.749 1 86.81 30 THR B O 1
ATOM 2597 N N . GLN B 1 31 ? -30.406 23.016 1.081 1 89.69 31 GLN B N 1
ATOM 2598 C CA . GLN B 1 31 ? -30.234 22.344 -0.205 1 89.69 31 GLN B CA 1
ATOM 2599 C C . GLN B 1 31 ? -30.344 23.328 -1.359 1 89.69 31 GLN B C 1
ATOM 2601 O O . GLN B 1 31 ? -29.547 23.281 -2.297 1 89.69 31 GLN B O 1
ATOM 2606 N N . PRO B 1 32 ? -31.25 24.328 -1.375 1 88.88 32 PRO B N 1
ATOM 2607 C CA . PRO B 1 32 ? -31.266 25.328 -2.459 1 88.88 32 PRO B CA 1
ATOM 2608 C C . PRO B 1 32 ? -29.984 26.141 -2.52 1 88.88 32 PRO B C 1
ATOM 2610 O O . PRO B 1 32 ? -29.5 26.453 -3.609 1 88.88 32 PRO B O 1
ATOM 2613 N N . ALA B 1 33 ? -29.484 26.422 -1.402 1 87.31 33 ALA B N 1
ATOM 2614 C CA . ALA B 1 33 ? -28.234 27.172 -1.347 1 87.31 33 ALA B CA 1
ATOM 2615 C C . ALA B 1 33 ? -27.078 26.375 -1.957 1 87.31 33 ALA B C 1
ATOM 2617 O O . ALA B 1 33 ? -26.266 26.938 -2.688 1 87.31 33 ALA B O 1
ATOM 2618 N N . LEU B 1 34 ? -27.031 25.125 -1.592 1 90.81 34 LEU B N 1
ATOM 2619 C CA . LEU B 1 34 ? -26 24.25 -2.164 1 90.81 34 LEU B CA 1
ATOM 2620 C C . LEU B 1 34 ? -26.141 24.172 -3.68 1 90.81 34 LEU B C 1
ATOM 2622 O O . LEU B 1 34 ? -25.156 24.203 -4.406 1 90.81 34 LEU B O 1
ATOM 2626 N N . THR B 1 35 ? -27.375 24.078 -4.129 1 88.81 35 THR B N 1
ATOM 2627 C CA . THR B 1 35 ? -27.656 23.984 -5.555 1 88.81 35 THR B CA 1
ATOM 2628 C C . THR B 1 35 ? -27.156 25.234 -6.289 1 88.81 35 THR B C 1
ATOM 2630 O O . THR B 1 35 ? -26.562 25.125 -7.359 1 88.81 35 THR B O 1
ATOM 2633 N N . VAL B 1 36 ? -27.375 26.344 -5.715 1 86.69 36 VAL B N 1
ATOM 2634 C CA . VAL B 1 36 ? -26.938 27.609 -6.289 1 86.69 36 VAL B CA 1
ATOM 2635 C C . VAL B 1 36 ? -25.422 27.656 -6.355 1 86.69 36 VAL B C 1
ATOM 2637 O O . VAL B 1 36 ? -24.844 28.094 -7.355 1 86.69 36 VAL B O 1
ATOM 2640 N N . GLN B 1 37 ? -24.828 27.203 -5.32 1 85.12 37 GLN B N 1
ATOM 2641 C CA . GLN B 1 37 ? -23.359 27.188 -5.266 1 85.12 37 GLN B CA 1
ATOM 2642 C C . GLN B 1 37 ? -22.781 26.312 -6.371 1 85.12 37 GLN B C 1
ATOM 2644 O O . GLN B 1 37 ? -21.797 26.688 -7.008 1 85.12 37 GLN B O 1
ATOM 2649 N N . ILE B 1 38 ? -23.406 25.203 -6.531 1 87.69 38 ILE B N 1
ATOM 2650 C CA . ILE B 1 38 ? -22.953 24.281 -7.562 1 87.69 38 ILE B CA 1
ATOM 2651 C C . ILE B 1 38 ? -23.172 24.891 -8.945 1 87.69 38 ILE B C 1
ATOM 2653 O O . ILE B 1 38 ? -22.297 24.812 -9.812 1 87.69 38 ILE B O 1
ATOM 2657 N N . ARG B 1 39 ? -24.297 25.5 -9.172 1 86.12 39 ARG B N 1
ATOM 2658 C CA . ARG B 1 39 ? -24.594 26.156 -10.445 1 86.12 39 ARG B CA 1
ATOM 2659 C C . ARG B 1 39 ? -23.609 27.281 -10.727 1 86.12 39 ARG B C 1
ATOM 2661 O O . ARG B 1 39 ? -23.141 27.438 -11.859 1 86.12 39 ARG B O 1
ATOM 2668 N N . GLN B 1 40 ? -23.375 28 -9.734 1 80.31 40 GLN B N 1
ATOM 2669 C CA . GLN B 1 40 ? -22.422 29.094 -9.883 1 80.31 40 GLN B CA 1
ATOM 2670 C C . GLN B 1 40 ? -21.047 28.562 -10.273 1 80.31 40 GLN B C 1
ATOM 2672 O O . GLN B 1 40 ? -20.359 29.156 -11.109 1 80.31 40 GLN B O 1
ATOM 2677 N N . LEU B 1 41 ? -20.672 27.531 -9.609 1 81.38 41 LEU B N 1
ATOM 2678 C CA . LEU B 1 41 ? -19.391 26.891 -9.938 1 81.38 41 LEU B CA 1
ATOM 2679 C C . LEU B 1 41 ? -19.391 26.391 -11.383 1 81.38 41 LEU B C 1
ATOM 2681 O O . LEU B 1 41 ? -18.422 26.609 -12.109 1 81.38 41 LEU B O 1
ATOM 2685 N N . GLU B 1 42 ? -20.453 25.75 -11.773 1 83 42 GLU B N 1
ATOM 2686 C CA . GLU B 1 42 ? -20.578 25.234 -13.141 1 83 42 GLU B CA 1
ATOM 2687 C C . GLU B 1 42 ? -20.578 26.375 -14.156 1 83 42 GLU B C 1
ATOM 2689 O O . GLU B 1 42 ? -19.938 26.266 -15.211 1 83 42 GLU B O 1
ATOM 2694 N N . ASP B 1 43 ? -21.188 27.469 -13.836 1 78.06 43 ASP B N 1
ATOM 2695 C CA . ASP B 1 43 ? -21.188 28.656 -14.688 1 78.06 43 ASP B CA 1
ATOM 2696 C C . ASP B 1 43 ? -19.797 29.25 -14.82 1 78.06 43 ASP B C 1
ATOM 2698 O O . ASP B 1 43 ? -19.375 29.641 -15.914 1 78.06 43 ASP B O 1
ATOM 2702 N N . ALA B 1 44 ? -19.188 29.234 -13.703 1 73.56 44 ALA B N 1
ATOM 2703 C CA . ALA B 1 44 ? -17.844 29.812 -13.695 1 73.56 44 ALA B CA 1
ATOM 2704 C C . ALA B 1 44 ? -16.891 28.984 -14.539 1 73.56 44 ALA B C 1
ATOM 2706 O O . ALA B 1 44 ? -16.016 29.516 -15.219 1 73.56 44 ALA B O 1
ATOM 2707 N N . VAL B 1 45 ? -17.109 27.656 -14.406 1 72.06 45 VAL B N 1
ATOM 2708 C CA . VAL B 1 45 ? -16.234 26.734 -15.125 1 72.06 45 VAL B CA 1
ATOM 2709 C C . VAL B 1 45 ? -16.719 26.562 -16.562 1 72.06 45 VAL B C 1
ATOM 2711 O O . VAL B 1 45 ? -15.953 26.188 -17.453 1 72.06 45 VAL B O 1
ATOM 2714 N N . GLY B 1 46 ? -17.953 26.875 -16.797 1 75 46 GLY B N 1
ATOM 2715 C CA . GLY B 1 46 ? -18.562 26.797 -18.109 1 75 46 GLY B CA 1
ATOM 2716 C C . GLY B 1 46 ? -18.984 25.391 -18.5 1 75 46 GLY B C 1
ATOM 2717 O O . GLY B 1 46 ? -19.188 25.094 -19.672 1 75 46 GLY B O 1
ATOM 2718 N N . LEU B 1 47 ? -18.922 24.453 -17.547 1 77.38 47 LEU B N 1
ATOM 2719 C CA . LEU B 1 47 ? -19.281 23.062 -17.766 1 77.38 47 LEU B CA 1
ATOM 2720 C C . LEU B 1 47 ? -20.203 22.562 -16.672 1 77.38 47 LEU B C 1
ATOM 2722 O O . LEU B 1 47 ? -20.141 23.031 -15.531 1 77.38 47 LEU B O 1
ATOM 2726 N N . LYS B 1 48 ? -21.047 21.656 -17.094 1 83.81 48 LYS B N 1
ATOM 2727 C CA . LYS B 1 48 ? -21.797 20.922 -16.078 1 83.81 48 LYS B CA 1
ATOM 2728 C C . LYS B 1 48 ? -20.906 19.875 -15.383 1 83.81 48 LYS B C 1
ATOM 2730 O O . LYS B 1 48 ? -20.234 19.094 -16.047 1 83.81 48 LYS B O 1
ATOM 2735 N N . LEU B 1 49 ? -20.891 19.984 -14.094 1 84.31 49 LEU B N 1
ATOM 2736 C CA . LEU B 1 49 ? -20 19.125 -13.336 1 84.31 49 LEU B CA 1
ATOM 2737 C C . LEU B 1 49 ? -20.75 17.953 -12.719 1 84.31 49 LEU B C 1
ATOM 2739 O O . LEU B 1 49 ? -20.188 16.891 -12.484 1 84.31 49 LEU B O 1
ATOM 2743 N N . LEU B 1 50 ? -22 18.188 -12.422 1 87.25 50 LEU B N 1
ATOM 2744 C CA . LEU B 1 50 ? -22.828 17.172 -11.773 1 87.25 50 LEU B CA 1
ATOM 2745 C C . LEU B 1 50 ? -24.125 16.938 -12.555 1 87.25 50 LEU B C 1
ATOM 2747 O O . LEU B 1 50 ? -24.719 17.891 -13.055 1 87.25 50 LEU B O 1
ATOM 2751 N N . ASP B 1 51 ? -24.406 15.633 -12.742 1 84.06 51 ASP B N 1
ATOM 2752 C CA . ASP B 1 51 ? -25.719 15.266 -13.266 1 84.06 51 ASP B CA 1
ATOM 2753 C C . ASP B 1 51 ? -26.688 14.953 -12.133 1 84.06 51 ASP B C 1
ATOM 2755 O O . ASP B 1 51 ? -26.422 14.102 -11.289 1 84.06 51 ASP B O 1
ATOM 2759 N N . ARG B 1 52 ? -27.703 15.75 -12.125 1 77.81 52 ARG B N 1
ATOM 2760 C CA . ARG B 1 52 ? -28.734 15.5 -11.125 1 77.81 52 ARG B CA 1
ATOM 2761 C C . ARG B 1 52 ? -29.672 14.383 -11.578 1 77.81 52 ARG B C 1
ATOM 2763 O O . ARG B 1 52 ? -30.156 14.391 -12.711 1 77.81 52 ARG B O 1
ATOM 2770 N N . MET B 1 53 ? -29.609 13.352 -10.859 1 72.38 53 MET B N 1
ATOM 2771 C CA . MET B 1 53 ? -30.484 12.211 -11.117 1 72.38 53 MET B CA 1
ATOM 2772 C C . MET B 1 53 ? -31.531 12.07 -10.023 1 72.38 53 MET B C 1
ATOM 2774 O O . MET B 1 53 ? -31.391 12.641 -8.945 1 72.38 53 MET B O 1
ATOM 2778 N N . PRO B 1 54 ? -32.625 11.32 -10.312 1 68.12 54 PRO B N 1
ATOM 2779 C CA . PRO B 1 54 ? -33.656 11.109 -9.297 1 68.12 54 PRO B CA 1
ATOM 2780 C C . PRO B 1 54 ? -33.125 10.5 -8.016 1 68.12 54 PRO B C 1
ATOM 2782 O O . PRO B 1 54 ? -33.594 10.812 -6.922 1 68.12 54 PRO B O 1
ATOM 2785 N N . HIS B 1 55 ? -32.094 9.805 -8.117 1 68.94 55 HIS B N 1
ATOM 2786 C CA . HIS B 1 55 ? -31.625 9.094 -6.934 1 68.94 55 HIS B CA 1
ATOM 2787 C C . HIS B 1 55 ? -30.328 9.727 -6.398 1 68.94 55 HIS B C 1
ATOM 2789 O O . HIS B 1 55 ? -29.719 9.188 -5.477 1 68.94 55 HIS B O 1
ATOM 2795 N N . GLY B 1 56 ? -29.969 10.844 -6.93 1 78.31 56 GLY B N 1
ATOM 2796 C CA . GLY B 1 56 ? -28.781 11.492 -6.414 1 78.31 56 GLY B CA 1
ATOM 2797 C C . GLY B 1 56 ? -28.031 12.289 -7.461 1 78.31 56 GLY B C 1
ATOM 2798 O O . GLY B 1 56 ? -28.641 12.883 -8.352 1 78.31 56 GLY B O 1
ATOM 2799 N N . ALA B 1 57 ? -26.766 12.555 -7.152 1 84.56 57 ALA B N 1
ATOM 2800 C CA . ALA B 1 57 ? -25.922 13.312 -8.062 1 84.56 57 ALA B CA 1
ATOM 2801 C C . ALA B 1 57 ? -24.672 12.516 -8.453 1 84.56 57 ALA B C 1
ATOM 2803 O O . ALA B 1 57 ? -24.109 11.797 -7.629 1 84.56 57 ALA B O 1
ATOM 2804 N N . GLU B 1 58 ? -24.469 12.445 -9.773 1 84.12 58 GLU B N 1
ATOM 2805 C CA . GLU B 1 58 ? -23.266 11.812 -10.289 1 84.12 58 GLU B CA 1
ATOM 2806 C C . GLU B 1 58 ? -22.406 12.812 -11.055 1 84.12 58 GLU B C 1
ATOM 2808 O O . GLU B 1 58 ? -22.922 13.711 -11.719 1 84.12 58 GLU B O 1
ATOM 2813 N N . PRO B 1 59 ? -21.094 12.648 -10.883 1 81.38 59 PRO B N 1
ATOM 2814 C CA . PRO B 1 59 ? -20.234 13.555 -11.656 1 81.38 59 PRO B CA 1
ATOM 2815 C C . PRO B 1 59 ? -20.312 13.305 -13.156 1 81.38 59 PRO B C 1
ATOM 2817 O O . PRO B 1 59 ? -20.438 12.156 -13.586 1 81.38 59 PRO B O 1
ATOM 2820 N N . THR B 1 60 ? -20.391 14.453 -13.922 1 78.88 60 THR B N 1
ATOM 2821 C CA . THR B 1 60 ? -20.188 14.367 -15.367 1 78.88 60 THR B CA 1
ATOM 2822 C C . THR B 1 60 ? -18.734 14.016 -15.68 1 78.88 60 THR B C 1
ATOM 2824 O O . THR B 1 60 ? -17.906 13.914 -14.773 1 78.88 60 THR B O 1
ATOM 2827 N N . ALA B 1 61 ? -18.453 13.773 -16.953 1 68.12 61 ALA B N 1
ATOM 2828 C CA . ALA B 1 61 ? -17.062 13.562 -17.359 1 68.12 61 ALA B CA 1
ATOM 2829 C C . ALA B 1 61 ? -16.188 14.75 -16.953 1 68.12 61 ALA B C 1
ATOM 2831 O O . ALA B 1 61 ? -15.086 14.562 -16.438 1 68.12 61 ALA B O 1
ATOM 2832 N N . ALA B 1 62 ? -16.781 15.883 -17.172 1 71.81 62 ALA B N 1
ATOM 2833 C CA . ALA B 1 62 ? -16.094 17.109 -16.766 1 71.81 62 ALA B CA 1
ATOM 2834 C C . ALA B 1 62 ? -15.977 17.188 -15.25 1 71.81 62 ALA B C 1
ATOM 2836 O O . ALA B 1 62 ? -14.953 17.641 -14.727 1 71.81 62 ALA B O 1
ATOM 2837 N N . GLY B 1 63 ? -16.984 16.688 -14.594 1 77.62 63 GLY B N 1
ATOM 2838 C CA . GLY B 1 63 ? -16.969 16.672 -13.141 1 77.62 63 GLY B CA 1
ATOM 2839 C C . GLY B 1 63 ? -15.891 15.781 -12.57 1 77.62 63 GLY B C 1
ATOM 2840 O O . GLY B 1 63 ? -15.203 16.156 -11.617 1 77.62 63 GLY B O 1
ATOM 2841 N N . ARG B 1 64 ? -15.727 14.703 -13.164 1 72.25 64 ARG B N 1
ATOM 2842 C CA . ARG B 1 64 ? -14.711 13.766 -12.719 1 72.25 64 ARG B CA 1
ATOM 2843 C C . ARG B 1 64 ? -13.312 14.336 -12.922 1 72.25 64 ARG B C 1
ATOM 2845 O O . ARG B 1 64 ? -12.453 14.234 -12.039 1 72.25 64 ARG B O 1
ATOM 2852 N N . GLU B 1 65 ? -13.156 14.961 -14.047 1 63.81 65 GLU B N 1
ATOM 2853 C CA . GLU B 1 65 ? -11.875 15.578 -14.352 1 63.81 65 GLU B CA 1
ATOM 2854 C C . GLU B 1 65 ? -11.594 16.75 -13.422 1 63.81 65 GLU B C 1
ATOM 2856 O O . GLU B 1 65 ? -10.469 16.922 -12.945 1 63.81 65 GLU B O 1
ATOM 2861 N N . PHE B 1 66 ? -12.672 17.484 -13.258 1 69.94 66 PHE B N 1
ATOM 2862 C CA . PHE B 1 66 ? -12.555 18.625 -12.367 1 69.94 66 PHE B CA 1
ATOM 2863 C C . PHE B 1 66 ? -12.219 18.188 -10.953 1 69.94 66 PHE B C 1
ATOM 2865 O O . PHE B 1 66 ? -11.344 18.766 -10.305 1 69.94 66 PHE B O 1
ATOM 2872 N N . ALA B 1 67 ? -12.836 17.125 -10.547 1 73.62 67 ALA B N 1
ATOM 2873 C CA . ALA B 1 67 ? -12.609 16.594 -9.203 1 73.62 67 ALA B CA 1
ATOM 2874 C C . ALA B 1 67 ? -11.172 16.125 -9.039 1 73.62 67 ALA B C 1
ATOM 2876 O O . ALA B 1 67 ? -10.539 16.391 -8.016 1 73.62 67 ALA B O 1
ATOM 2877 N N . ARG B 1 68 ? -10.766 15.508 -9.992 1 63.28 68 ARG B N 1
ATOM 2878 C CA . ARG B 1 68 ? -9.398 15 -9.977 1 63.28 68 ARG B CA 1
ATOM 2879 C C . ARG B 1 68 ? -8.391 16.141 -9.883 1 63.28 68 ARG B C 1
ATOM 2881 O O . ARG B 1 68 ? -7.387 16.047 -9.172 1 63.28 68 ARG B O 1
ATOM 2888 N N . SER B 1 69 ? -8.75 17.188 -10.578 1 60.56 69 SER B N 1
ATOM 2889 C CA . SER B 1 69 ? -7.848 18.328 -10.625 1 60.56 69 SER B CA 1
ATOM 2890 C C . SER B 1 69 ? -7.977 19.188 -9.367 1 60.56 69 SER B C 1
ATOM 2892 O O . SER B 1 69 ? -7.023 19.859 -8.969 1 60.56 69 SER B O 1
ATOM 2894 N N . LEU B 1 70 ? -9.164 19.156 -8.836 1 61.97 70 LEU B N 1
ATOM 2895 C CA . LEU B 1 70 ? -9.484 20.047 -7.73 1 61.97 70 LEU B CA 1
ATOM 2896 C C . LEU B 1 70 ? -8.898 19.531 -6.422 1 61.97 70 LEU B C 1
ATOM 2898 O O . LEU B 1 70 ? -8.492 20.328 -5.562 1 61.97 70 LEU B O 1
ATOM 2902 N N . GLU B 1 71 ? -8.914 18.297 -6.402 1 60.19 71 GLU B N 1
ATOM 2903 C CA . GLU B 1 71 ? -8.539 17.719 -5.117 1 60.19 71 GLU B CA 1
ATOM 2904 C C . GLU B 1 71 ? -7.164 18.203 -4.672 1 60.19 71 GLU B C 1
ATOM 2906 O O . GLU B 1 71 ? -7.004 18.688 -3.553 1 60.19 71 GLU B O 1
ATOM 2911 N N . PRO B 1 72 ? -6.309 18.172 -5.57 1 54.28 72 PRO B N 1
ATOM 2912 C CA . PRO B 1 72 ? -5.012 18.703 -5.156 1 54.28 72 PRO B CA 1
ATOM 2913 C C . PRO B 1 72 ? -5.047 20.203 -4.902 1 54.28 72 PRO B C 1
ATOM 2915 O O . PRO B 1 72 ? -4.363 20.703 -4.004 1 54.28 72 PRO B O 1
ATOM 2918 N N . LEU B 1 73 ? -5.875 20.844 -5.648 1 52.81 73 LEU B N 1
ATOM 2919 C CA . LEU B 1 73 ? -5.953 22.297 -5.52 1 52.81 73 LEU B CA 1
ATOM 2920 C C . LEU B 1 73 ? -6.613 22.688 -4.203 1 52.81 73 LEU B C 1
ATOM 2922 O O . LEU B 1 73 ? -6.16 23.609 -3.527 1 52.81 73 LEU B O 1
ATOM 2926 N N . LEU B 1 74 ? -7.66 22.062 -3.957 1 56.72 74 LEU B N 1
ATOM 2927 C CA . LEU B 1 74 ? -8.328 22.359 -2.693 1 56.72 74 LEU B CA 1
ATOM 2928 C C . LEU B 1 74 ? -7.422 22.031 -1.513 1 56.72 74 LEU B C 1
ATOM 2930 O O . LEU B 1 74 ? -7.395 22.766 -0.522 1 56.72 74 LEU B O 1
ATOM 2934 N N . GLN B 1 75 ? -6.766 21.031 -1.715 1 53.19 75 GLN B N 1
ATOM 2935 C CA . GLN B 1 75 ? -5.789 20.688 -0.691 1 53.19 75 GLN B CA 1
ATOM 2936 C C . GLN B 1 75 ? -4.711 21.75 -0.567 1 53.19 75 GLN B C 1
ATOM 2938 O O . GLN B 1 75 ? -4.324 22.125 0.542 1 53.19 75 GLN B O 1
ATOM 2943 N N . GLU B 1 76 ? -4.367 22.266 -1.707 1 49.56 76 GLU B N 1
ATOM 2944 C CA . GLU B 1 76 ? -3.371 23.328 -1.726 1 49.56 76 GLU B CA 1
ATOM 2945 C C . GLU B 1 76 ? -3.916 24.609 -1.097 1 49.56 76 GLU B C 1
ATOM 2947 O O . GLU B 1 76 ? -3.207 25.297 -0.358 1 49.56 76 GLU B O 1
ATOM 2952 N N . LEU B 1 77 ? -5.09 24.984 -1.459 1 50.16 77 LEU B N 1
ATOM 2953 C CA . LEU B 1 77 ? -5.707 26.188 -0.897 1 50.16 77 LEU B CA 1
ATOM 2954 C C . LEU B 1 77 ? -5.859 26.062 0.615 1 50.16 77 LEU B C 1
ATOM 2956 O O . LEU B 1 77 ? -5.57 27 1.353 1 50.16 77 LEU B O 1
ATOM 2960 N N . GLU B 1 78 ? -6.332 25.031 0.968 1 49.31 78 GLU B N 1
ATOM 2961 C CA . GLU B 1 78 ? -6.445 24.797 2.406 1 49.31 78 GLU B CA 1
ATOM 2962 C C . GLU B 1 78 ? -5.078 24.875 3.084 1 49.31 78 GLU B C 1
ATOM 2964 O O . GLU B 1 78 ? -4.953 25.422 4.176 1 49.31 78 GLU B O 1
ATOM 2969 N N . HIS B 1 79 ? -4.23 24.453 2.285 1 49.75 79 HIS B N 1
ATOM 2970 C CA . HIS B 1 79 ? -2.846 24.484 2.738 1 49.75 79 HIS B CA 1
ATOM 2971 C C . HIS B 1 79 ? -2.348 25.922 2.898 1 49.75 79 HIS B C 1
ATOM 2973 O O . HIS B 1 79 ? -1.7 26.25 3.895 1 49.75 79 HIS B O 1
ATOM 2979 N N . SER B 1 80 ? -2.555 26.594 1.903 1 46.44 80 SER B N 1
ATOM 2980 C CA . SER B 1 80 ? -2.098 27.984 1.919 1 46.44 80 SER B CA 1
ATOM 2981 C C . SER B 1 80 ? -2.734 28.766 3.066 1 46.44 80 SER B C 1
ATOM 2983 O O . SER B 1 80 ? -2.062 29.547 3.738 1 46.44 80 SER B O 1
ATOM 2985 N N . VAL B 1 81 ? -3.943 28.594 3.217 1 46.41 81 VAL B N 1
ATOM 2986 C CA . VAL B 1 81 ? -4.648 29.297 4.281 1 46.41 81 VAL B CA 1
ATOM 2987 C C . VAL B 1 81 ? -4.109 28.844 5.641 1 46.41 81 VAL B C 1
ATOM 2989 O O . VAL B 1 81 ? -3.865 29.688 6.516 1 46.41 81 VAL B O 1
ATOM 2992 N N . THR B 1 82 ? -3.9 27.578 5.703 1 46.97 82 THR B N 1
ATOM 2993 C CA . THR B 1 82 ? -3.385 27.031 6.957 1 46.97 82 THR B CA 1
ATOM 2994 C C . THR B 1 82 ? -1.97 27.547 7.223 1 46.97 82 THR B C 1
ATOM 2996 O O . THR B 1 82 ? -1.629 27.891 8.359 1 46.97 82 THR B O 1
ATOM 2999 N N . ASN B 1 83 ? -1.228 27.547 6.219 1 46.41 83 ASN B N 1
ATOM 3000 C CA . ASN B 1 83 ? 0.129 28.062 6.352 1 46.41 83 ASN B CA 1
ATOM 3001 C C . ASN B 1 83 ? 0.129 29.516 6.848 1 46.41 83 ASN B C 1
ATOM 3003 O O . ASN B 1 83 ? 0.942 29.875 7.699 1 46.41 83 ASN B O 1
ATOM 3007 N N . LEU B 1 84 ? -0.621 30.312 6.266 1 44.16 84 LEU B N 1
ATOM 3008 C CA . LEU B 1 84 ? -0.691 31.703 6.68 1 44.16 84 LEU B CA 1
ATOM 3009 C C . LEU B 1 84 ? -1.089 31.812 8.148 1 44.16 84 LEU B C 1
ATOM 3011 O O . LEU B 1 84 ? -0.549 32.656 8.883 1 44.16 84 LEU B O 1
ATOM 3015 N N . GLN B 1 85 ? -1.988 31.062 8.484 1 45.16 85 GLN B N 1
ATOM 3016 C CA . GLN B 1 85 ? -2.434 31.094 9.875 1 45.16 85 GLN B CA 1
ATOM 3017 C C . GLN B 1 85 ? -1.354 30.547 10.812 1 45.16 85 GLN B C 1
ATOM 3019 O O . GLN B 1 85 ? -1.188 31.047 11.922 1 45.16 85 GLN B O 1
ATOM 3024 N N . ASP B 1 86 ? -0.726 29.547 10.328 1 46.97 86 ASP B N 1
ATOM 3025 C CA . ASP B 1 86 ? 0.304 28.891 11.141 1 46.97 86 ASP B CA 1
ATOM 3026 C C . ASP B 1 86 ? 1.525 29.797 11.297 1 46.97 86 ASP B C 1
ATOM 3028 O O . ASP B 1 86 ? 2.215 29.75 12.32 1 46.97 86 ASP B O 1
ATOM 3032 N N . LEU B 1 87 ? 1.917 30.547 10.375 1 43.59 87 LEU B N 1
ATOM 3033 C CA . LEU B 1 87 ? 3.027 31.484 10.531 1 43.59 87 LEU B CA 1
ATOM 3034 C C . LEU B 1 87 ? 2.887 32.281 11.82 1 43.59 87 LEU B C 1
ATOM 3036 O O . LEU B 1 87 ? 3.883 32.562 12.492 1 43.59 87 LEU B O 1
ATOM 3040 N N . ALA B 1 88 ? 1.827 32.719 12.102 1 42.09 88 ALA B N 1
ATOM 3041 C CA . ALA B 1 88 ? 1.776 33.5 13.344 1 42.09 88 ALA B CA 1
ATOM 3042 C C . ALA B 1 88 ? 2.062 32.625 14.547 1 42.09 88 ALA B C 1
ATOM 3044 O O . ALA B 1 88 ? 2.623 33.062 15.547 1 42.09 88 ALA B O 1
ATOM 3045 N N . ALA B 1 89 ? 1.688 31.266 14.656 1 45.31 89 ALA B N 1
ATOM 3046 C CA . ALA B 1 89 ? 1.833 30.484 15.883 1 45.31 89 ALA B CA 1
ATOM 3047 C C . ALA B 1 89 ? 2.842 29.359 15.703 1 45.31 89 ALA B C 1
ATOM 3049 O O . ALA B 1 89 ? 2.66 28.484 14.844 1 45.31 89 ALA B O 1
ATOM 3050 N N . ARG B 1 90 ? 4.137 29.562 15.961 1 48.12 90 ARG B N 1
ATOM 3051 C CA . ARG B 1 90 ? 5.195 28.562 15.945 1 48.12 90 ARG B CA 1
ATOM 3052 C C . ARG B 1 90 ? 4.656 27.188 16.328 1 48.12 90 ARG B C 1
ATOM 3054 O O . ARG B 1 90 ? 5.293 26.156 16.062 1 48.12 90 ARG B O 1
ATOM 3061 N N . ARG B 1 91 ? 3.662 27.078 17.219 1 50.12 91 ARG B N 1
ATOM 3062 C CA . ARG B 1 91 ? 3.152 25.906 17.938 1 50.12 91 ARG B CA 1
ATOM 3063 C C . ARG B 1 91 ? 1.945 25.312 17.219 1 50.12 91 ARG B C 1
ATOM 3065 O O . ARG B 1 91 ? 1.474 24.234 17.594 1 50.12 91 ARG B O 1
ATOM 3072 N N . ARG B 1 92 ? 1.307 26.062 16.219 1 57.62 92 ARG B N 1
ATOM 3073 C CA . ARG B 1 92 ? 0.033 25.656 15.625 1 57.62 92 ARG B CA 1
ATOM 3074 C C . ARG B 1 92 ? 0.138 25.547 14.109 1 57.62 92 ARG B C 1
ATOM 3076 O O . ARG B 1 92 ? 0.241 26.562 13.414 1 57.62 92 ARG B O 1
ATOM 3083 N N . GLY B 1 93 ? 1.144 24.469 13.68 1 77.38 93 GLY B N 1
ATOM 3084 C CA . GLY B 1 93 ? 1.291 24.438 12.234 1 77.38 93 GLY B CA 1
ATOM 3085 C C . GLY B 1 93 ? 1.025 23.078 11.633 1 77.38 93 GLY B C 1
ATOM 3086 O O . GLY B 1 93 ? 0.81 22.109 12.367 1 77.38 93 GLY B O 1
ATOM 3087 N N . VAL B 1 94 ? 0.687 23.156 10.359 1 86.31 94 VAL B N 1
ATOM 3088 C CA . VAL B 1 94 ? 0.503 21.953 9.547 1 86.31 94 VAL B CA 1
ATOM 3089 C C . VAL B 1 94 ? 1.748 21.703 8.695 1 86.31 94 VAL B C 1
ATOM 3091 O O . VAL B 1 94 ? 2.287 22.641 8.094 1 86.31 94 VAL B O 1
ATOM 3094 N N . VAL B 1 95 ? 2.277 20.516 8.82 1 92.56 95 VAL B N 1
ATOM 3095 C CA . VAL B 1 95 ? 3.365 20.094 7.941 1 92.56 95 VAL B CA 1
ATOM 3096 C C . VAL B 1 95 ? 2.867 19.031 6.973 1 92.56 95 VAL B C 1
ATOM 3098 O O . VAL B 1 95 ? 2.379 17.984 7.395 1 92.56 95 VAL B O 1
ATOM 3101 N N . ARG B 1 96 ? 2.969 19.312 5.703 1 94.12 96 ARG B N 1
ATOM 3102 C CA . ARG B 1 96 ? 2.617 18.344 4.676 1 94.12 96 ARG B CA 1
ATOM 3103 C C . ARG B 1 96 ? 3.834 17.516 4.258 1 94.12 96 ARG B C 1
ATOM 3105 O O . ARG B 1 96 ? 4.852 18.078 3.846 1 94.12 96 ARG B O 1
ATOM 3112 N N . VAL B 1 97 ? 3.646 16.188 4.336 1 97.88 97 VAL B N 1
ATOM 3113 C CA . VAL B 1 97 ? 4.797 15.312 4.16 1 97.88 97 VAL B CA 1
ATOM 3114 C C . VAL B 1 97 ? 4.465 14.219 3.139 1 97.88 97 VAL B C 1
ATOM 3116 O O . VAL B 1 97 ? 3.389 13.625 3.188 1 97.88 97 VAL B O 1
ATOM 3119 N N . ALA B 1 98 ? 5.312 14.031 2.17 1 98.44 98 ALA B N 1
ATOM 3120 C CA . ALA B 1 98 ? 5.297 12.836 1.333 1 98.44 98 ALA B CA 1
ATOM 3121 C C . ALA B 1 98 ? 6.445 11.898 1.696 1 98.44 98 ALA B C 1
ATOM 3123 O O . ALA B 1 98 ? 7.594 12.328 1.82 1 98.44 98 ALA B O 1
ATOM 3124 N N . ALA B 1 99 ? 6.133 10.648 1.909 1 98.62 99 ALA B N 1
ATOM 3125 C CA . ALA B 1 99 ? 7.18 9.734 2.361 1 98.62 99 ALA B CA 1
ATOM 3126 C C . ALA B 1 99 ? 7.043 8.367 1.694 1 98.62 99 ALA B C 1
ATOM 3128 O O . ALA B 1 99 ? 5.938 7.953 1.338 1 98.62 99 ALA B O 1
ATOM 3129 N N . LEU B 1 100 ? 8.133 7.711 1.587 1 98.06 100 LEU B N 1
ATOM 3130 C CA . LEU B 1 100 ? 8.141 6.309 1.189 1 98.06 100 LEU B CA 1
ATOM 3131 C C . LEU B 1 100 ? 7.32 5.465 2.156 1 98.06 100 LEU B C 1
ATOM 3133 O O . LEU B 1 100 ? 7.363 5.684 3.369 1 98.06 100 LEU B O 1
ATOM 3137 N N . PRO B 1 101 ? 6.691 4.418 1.607 1 97.38 101 PRO B N 1
ATOM 3138 C CA . PRO B 1 101 ? 5.887 3.566 2.486 1 97.38 101 PRO B CA 1
ATOM 3139 C C . PRO B 1 101 ? 6.707 2.938 3.609 1 97.38 101 PRO B C 1
ATOM 3141 O O . PRO B 1 101 ? 6.238 2.85 4.746 1 97.38 101 PRO B O 1
ATOM 3144 N N . SER B 1 102 ? 7.91 2.523 3.311 1 96.31 102 SER B N 1
ATOM 3145 C CA . SER B 1 102 ? 8.758 1.908 4.328 1 96.31 102 SER B CA 1
ATOM 3146 C C . SER B 1 102 ? 9.055 2.881 5.465 1 96.31 102 SER B C 1
ATOM 3148 O O . SER B 1 102 ? 9.102 2.482 6.633 1 96.31 102 SER B O 1
ATOM 3150 N N . VAL B 1 103 ? 9.227 4.12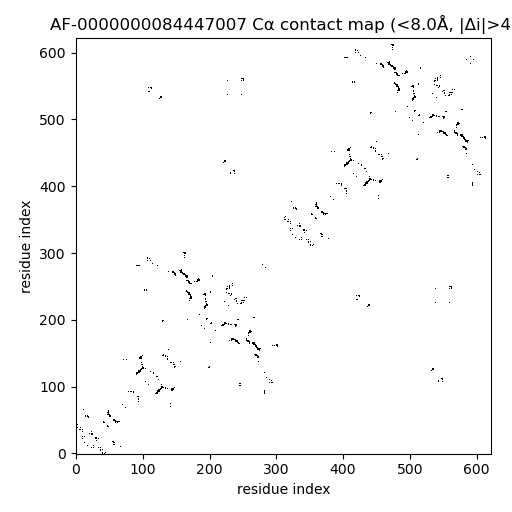1 5.16 1 97.19 103 VAL B N 1
ATOM 3151 C CA . VAL B 1 103 ? 9.5 5.145 6.164 1 97.19 103 VAL B CA 1
ATOM 3152 C C . VAL B 1 103 ? 8.219 5.469 6.934 1 97.19 103 VAL B C 1
ATOM 3154 O O . VAL B 1 103 ? 8.242 5.613 8.156 1 97.19 103 VAL B O 1
ATOM 3157 N N . ALA B 1 104 ? 7.125 5.574 6.203 1 98.38 104 ALA B N 1
ATOM 3158 C CA . ALA B 1 104 ? 5.836 5.93 6.789 1 98.38 104 ALA B CA 1
ATOM 3159 C C . ALA B 1 104 ? 5.406 4.906 7.836 1 98.38 104 ALA B C 1
ATOM 3161 O O . ALA B 1 104 ? 4.801 5.262 8.852 1 98.38 104 ALA B O 1
ATOM 3162 N N . ALA B 1 105 ? 5.734 3.656 7.574 1 98 105 ALA B N 1
ATOM 3163 C CA . ALA B 1 105 ? 5.312 2.594 8.484 1 98 105 ALA B CA 1
ATOM 3164 C C . ALA B 1 105 ? 6.355 2.346 9.562 1 98 105 ALA B C 1
ATOM 3166 O O . ALA B 1 105 ? 6.047 1.777 10.617 1 98 105 ALA B O 1
ATOM 3167 N N . GLY B 1 106 ? 7.559 2.684 9.312 1 95.19 106 GLY B N 1
ATOM 3168 C CA . GLY B 1 106 ? 8.664 2.34 10.195 1 95.19 106 GLY B CA 1
ATOM 3169 C C . GLY B 1 106 ? 9.125 3.502 11.055 1 95.19 106 GLY B C 1
ATOM 3170 O O . GLY B 1 106 ? 8.633 3.689 12.172 1 95.19 106 GLY B O 1
ATOM 3171 N N . LEU B 1 107 ? 9.883 4.367 10.523 1 95.75 107 LEU B N 1
ATOM 3172 C CA . LEU B 1 107 ? 10.594 5.445 11.211 1 95.75 107 LEU B CA 1
ATOM 3173 C C . LEU B 1 107 ? 9.633 6.57 11.594 1 95.75 107 LEU B C 1
ATOM 3175 O O . LEU B 1 107 ? 9.734 7.133 12.68 1 95.75 107 LEU B O 1
ATOM 3179 N N . LEU B 1 108 ? 8.734 6.895 10.797 1 97.81 108 LEU B N 1
ATOM 3180 C CA . LEU B 1 108 ? 7.941 8.117 10.891 1 97.81 108 LEU B CA 1
ATOM 3181 C C . LEU B 1 108 ? 7.035 8.086 12.117 1 97.81 108 LEU B C 1
ATOM 3183 O O . LEU B 1 108 ? 6.91 9.086 12.828 1 97.81 108 LEU B O 1
ATOM 3187 N N . PRO B 1 109 ? 6.398 6.953 12.422 1 98.12 109 PRO B N 1
ATOM 3188 C CA . PRO B 1 109 ? 5.508 6.93 13.578 1 98.12 109 PRO B CA 1
ATOM 3189 C C . PRO B 1 109 ? 6.215 7.312 14.875 1 98.12 109 PRO B C 1
ATOM 3191 O O . PRO B 1 109 ? 5.695 8.117 15.656 1 98.12 109 PRO B O 1
ATOM 3194 N N . ALA B 1 110 ? 7.371 6.812 15.07 1 96.75 110 ALA B N 1
ATOM 3195 C CA . ALA B 1 110 ? 8.125 7.148 16.281 1 96.75 110 ALA B CA 1
ATOM 3196 C C . ALA B 1 110 ? 8.492 8.625 16.297 1 96.75 110 ALA B C 1
ATOM 3198 O O . ALA B 1 110 ? 8.422 9.281 17.344 1 96.75 110 ALA B O 1
ATOM 3199 N N . ALA B 1 111 ? 8.914 9.125 15.18 1 96.88 111 ALA B N 1
ATOM 3200 C CA . ALA B 1 111 ? 9.234 10.547 15.07 1 96.88 111 ALA B CA 1
ATOM 3201 C C . ALA B 1 111 ? 8.016 11.414 15.359 1 96.88 111 ALA B C 1
ATOM 3203 O O . ALA B 1 111 ? 8.117 12.422 16.062 1 96.88 111 ALA B O 1
ATOM 3204 N N . MET B 1 112 ? 6.898 11.031 14.828 1 97.44 112 MET B N 1
ATOM 3205 C CA . MET B 1 112 ? 5.652 11.766 15.039 1 97.44 112 MET B CA 1
ATOM 3206 C C . MET B 1 112 ? 5.258 11.75 16.516 1 97.44 112 MET B C 1
ATOM 3208 O O . MET B 1 112 ? 4.781 12.75 17.047 1 97.44 112 MET B O 1
ATOM 3212 N N . ALA B 1 113 ? 5.43 10.609 17.156 1 96.75 113 ALA B N 1
ATOM 3213 C CA . ALA B 1 113 ? 5.105 10.5 18.578 1 96.75 113 ALA B CA 1
ATOM 3214 C C . ALA B 1 113 ? 5.973 11.438 19.406 1 96.75 113 ALA B C 1
ATOM 3216 O O . ALA B 1 113 ? 5.469 12.125 20.297 1 96.75 113 ALA B O 1
ATOM 3217 N N . ARG B 1 114 ? 7.211 11.453 19.062 1 93.81 114 ARG B N 1
ATOM 3218 C CA . ARG B 1 114 ? 8.133 12.352 19.734 1 93.81 114 ARG B CA 1
ATOM 3219 C C . ARG B 1 114 ? 7.719 13.812 19.547 1 93.81 114 ARG B C 1
ATOM 3221 O O . ARG B 1 114 ? 7.73 14.594 20.5 1 93.81 114 ARG B O 1
ATOM 3228 N N . LEU B 1 115 ? 7.434 14.148 18.391 1 93.94 115 LEU B N 1
ATOM 3229 C CA . LEU B 1 115 ? 7.039 15.516 18.062 1 93.94 115 LEU B CA 1
ATOM 3230 C C . LEU B 1 115 ? 5.742 15.891 18.766 1 93.94 115 LEU B C 1
ATOM 3232 O O . LEU B 1 115 ? 5.59 17.031 19.234 1 93.94 115 LEU B O 1
ATOM 3236 N N . HIS B 1 116 ? 4.801 14.969 18.766 1 92.06 116 HIS B N 1
ATOM 3237 C CA . HIS B 1 116 ? 3.518 15.211 19.422 1 92.06 116 HIS B CA 1
ATOM 3238 C C . HIS B 1 116 ? 3.699 15.539 20.891 1 92.06 116 HIS B C 1
ATOM 3240 O O . HIS B 1 116 ? 2.949 16.344 21.453 1 92.06 116 HIS B O 1
ATOM 3246 N N . ALA B 1 117 ? 4.645 14.984 21.516 1 89.94 117 ALA B N 1
ATOM 3247 C CA . ALA B 1 117 ? 4.926 15.227 22.922 1 89.94 117 ALA B CA 1
ATOM 3248 C C . ALA B 1 117 ? 5.434 16.641 23.156 1 89.94 117 ALA B C 1
ATOM 3250 O O . ALA B 1 117 ? 5.117 17.266 24.172 1 89.94 117 ALA B O 1
ATOM 3251 N N . THR B 1 118 ? 6.172 17.172 22.188 1 87.75 118 THR B N 1
ATOM 3252 C CA . THR B 1 118 ? 6.793 18.484 22.359 1 87.75 118 THR B CA 1
ATOM 3253 C C . THR B 1 118 ? 5.957 19.562 21.672 1 87.75 118 THR B C 1
ATOM 3255 O O . THR B 1 118 ? 5.98 20.719 22.078 1 87.75 118 THR B O 1
ATOM 3258 N N . HIS B 1 119 ? 5.246 19.188 20.641 1 89.12 119 HIS B N 1
ATOM 3259 C CA . HIS B 1 119 ? 4.395 20.078 19.859 1 89.12 119 HIS B CA 1
ATOM 3260 C C . HIS B 1 119 ? 3.002 19.484 19.672 1 89.12 119 HIS B C 1
ATOM 3262 O O . HIS B 1 119 ? 2.615 19.141 18.547 1 89.12 119 HIS B O 1
ATOM 3268 N N . PRO B 1 120 ? 2.182 19.484 20.656 1 87.12 120 PRO B N 1
ATOM 3269 C CA . PRO B 1 120 ? 0.906 18.766 20.625 1 87.12 120 PRO B CA 1
ATOM 3270 C C . PRO B 1 120 ? -0.082 19.375 19.625 1 87.12 120 PRO B C 1
ATOM 3272 O O . PRO B 1 120 ? -1.03 18.703 19.203 1 87.12 120 PRO B O 1
ATOM 3275 N N . GLN B 1 121 ? 0.175 20.609 19.203 1 85.69 121 GLN B N 1
ATOM 3276 C CA . GLN B 1 121 ? -0.777 21.25 18.297 1 85.69 121 GLN B CA 1
ATOM 3277 C C . GLN B 1 121 ? -0.316 21.172 16.844 1 85.69 121 GLN B C 1
ATOM 3279 O O . GLN B 1 121 ? -1.027 21.594 15.938 1 85.69 121 GLN B O 1
ATOM 3284 N N . LEU B 1 122 ? 0.83 20.672 16.656 1 88.25 122 LEU B N 1
ATOM 3285 C CA . LEU B 1 122 ? 1.345 20.484 15.297 1 88.25 122 LEU B CA 1
ATOM 3286 C C . LEU B 1 122 ? 0.66 19.312 14.602 1 88.25 122 LEU B C 1
ATOM 3288 O O . LEU B 1 122 ? 0.524 18.234 15.188 1 88.25 122 LEU B O 1
ATOM 3292 N N . LYS B 1 123 ? 0.165 19.594 13.414 1 91.25 123 LYS B N 1
ATOM 3293 C CA . LYS B 1 123 ? -0.493 18.547 12.625 1 91.25 123 LYS B CA 1
ATOM 3294 C C . LYS B 1 123 ? 0.376 18.125 11.453 1 91.25 123 LYS B C 1
ATOM 3296 O O . LYS B 1 123 ? 0.935 18.953 10.742 1 91.25 123 LYS B O 1
ATOM 3301 N N . ILE B 1 124 ? 0.522 16.844 11.305 1 94.88 124 ILE B N 1
ATOM 3302 C CA . ILE B 1 124 ? 1.249 16.281 10.172 1 94.88 124 ILE B CA 1
ATOM 3303 C C . ILE B 1 124 ? 0.264 15.641 9.195 1 94.88 124 ILE B C 1
ATOM 3305 O O . ILE B 1 124 ? -0.562 14.812 9.578 1 94.88 124 ILE B O 1
ATOM 3309 N N . ARG B 1 125 ? 0.291 16.047 8.008 1 94.62 125 ARG B N 1
ATOM 3310 C CA . ARG B 1 125 ? -0.473 15.422 6.938 1 94.62 125 ARG B CA 1
ATOM 3311 C C . ARG B 1 125 ? 0.428 14.562 6.055 1 94.62 125 ARG B C 1
ATOM 3313 O O . ARG B 1 125 ? 1.211 15.094 5.262 1 94.62 125 ARG B O 1
ATOM 3320 N N . LEU B 1 126 ? 0.223 13.305 6.125 1 97.25 126 LEU B N 1
ATOM 3321 C CA . LEU B 1 126 ? 1.113 12.352 5.473 1 97.25 126 LEU B CA 1
ATOM 3322 C C . LEU B 1 126 ? 0.488 11.812 4.191 1 97.25 126 LEU B C 1
ATOM 3324 O O . LEU B 1 126 ? -0.701 11.484 4.168 1 97.25 126 LEU B O 1
ATOM 3328 N N . ARG B 1 127 ? 1.308 11.75 3.188 1 96.56 127 ARG B N 1
ATOM 3329 C CA . ARG B 1 127 ? 0.986 11.016 1.968 1 96.56 127 ARG B CA 1
ATOM 3330 C C . ARG B 1 127 ? 2.104 10.047 1.603 1 96.56 127 ARG B C 1
ATOM 3332 O O . ARG B 1 127 ? 3.252 10.453 1.412 1 96.56 127 ARG B O 1
ATOM 3339 N N . GLU B 1 128 ? 1.732 8.82 1.557 1 97.75 128 GLU B N 1
ATOM 3340 C CA . GLU B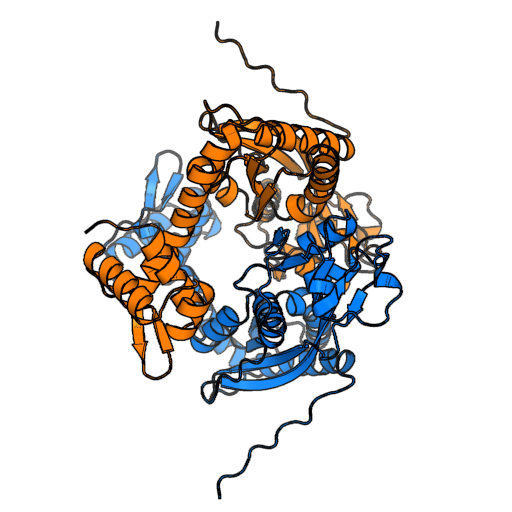 1 128 ? 2.711 7.844 1.09 1 97.75 128 GLU B CA 1
ATOM 3341 C C . GLU B 1 128 ? 2.857 7.891 -0.428 1 97.75 128 GLU B C 1
ATOM 3343 O O . GLU B 1 128 ? 1.872 8.062 -1.147 1 97.75 128 GLU B O 1
ATOM 3348 N N . ALA B 1 129 ? 4.102 7.703 -0.862 1 97 129 ALA B N 1
ATOM 3349 C CA . ALA B 1 129 ? 4.375 7.75 -2.297 1 97 129 ALA B CA 1
ATOM 3350 C C . ALA B 1 129 ? 5.715 7.094 -2.623 1 97 129 ALA B C 1
ATOM 3352 O O . ALA B 1 129 ? 6.578 6.965 -1.751 1 97 129 ALA B O 1
ATOM 3353 N N . VAL B 1 130 ? 5.828 6.691 -3.873 1 96 130 VAL B N 1
ATOM 3354 C CA . VAL B 1 130 ? 7.125 6.215 -4.34 1 96 130 VAL B CA 1
ATOM 3355 C C . VAL B 1 130 ? 8.047 7.402 -4.605 1 96 130 VAL B C 1
ATOM 3357 O O . VAL B 1 130 ? 7.59 8.539 -4.715 1 96 130 VAL B O 1
ATOM 3360 N N . THR B 1 131 ? 9.258 7.125 -4.746 1 96.75 131 THR B N 1
ATOM 3361 C CA . THR B 1 131 ? 10.289 8.156 -4.785 1 96.75 131 THR B CA 1
ATOM 3362 C C . THR B 1 131 ? 9.977 9.195 -5.855 1 96.75 131 THR B C 1
ATOM 3364 O O . THR B 1 131 ? 9.984 10.398 -5.582 1 96.75 131 THR B O 1
ATOM 3367 N N . ARG B 1 132 ? 9.719 8.781 -7.059 1 93.44 132 ARG B N 1
ATOM 3368 C CA . ARG B 1 132 ? 9.445 9.711 -8.148 1 93.44 132 ARG B CA 1
ATOM 3369 C C . ARG B 1 132 ? 8.297 10.648 -7.801 1 93.44 132 ARG B C 1
ATOM 3371 O O . ARG B 1 132 ? 8.367 11.852 -8.055 1 93.44 132 ARG B O 1
ATOM 3378 N N . GLN B 1 133 ? 7.32 10.117 -7.227 1 95.69 133 GLN B N 1
ATOM 3379 C CA . GLN B 1 133 ? 6.148 10.898 -6.852 1 95.69 133 GLN B CA 1
ATOM 3380 C C . GLN B 1 133 ? 6.469 11.844 -5.699 1 95.69 133 GLN B C 1
ATOM 3382 O O . GLN B 1 133 ? 5.934 12.953 -5.629 1 95.69 133 GLN B O 1
ATOM 3387 N N . VAL B 1 134 ? 7.297 11.398 -4.766 1 97.75 134 VAL B N 1
ATOM 3388 C CA . VAL B 1 134 ? 7.707 12.266 -3.67 1 97.75 134 VAL B CA 1
ATOM 3389 C C . VAL B 1 134 ? 8.391 13.516 -4.227 1 97.75 134 VAL B C 1
ATOM 3391 O O . VAL B 1 134 ? 8.047 14.633 -3.855 1 97.75 134 VAL B O 1
ATOM 3394 N N . TYR B 1 135 ? 9.297 13.312 -5.125 1 95.81 135 TYR B N 1
ATOM 3395 C CA . TYR B 1 135 ? 10 14.438 -5.734 1 95.81 135 TYR B CA 1
ATOM 3396 C C . TYR B 1 135 ? 9.031 15.359 -6.465 1 95.81 135 TYR B C 1
ATOM 3398 O O . TYR B 1 135 ? 9.125 16.578 -6.359 1 95.81 135 TYR B O 1
ATOM 3406 N N . GLU B 1 136 ? 8.125 14.758 -7.191 1 93.62 136 GLU B N 1
ATOM 3407 C CA . GLU B 1 136 ? 7.145 15.531 -7.938 1 93.62 136 GLU B CA 1
ATOM 3408 C C . GLU B 1 136 ? 6.277 16.375 -7.008 1 93.62 136 GLU B C 1
ATOM 3410 O O . GLU B 1 136 ? 5.988 17.531 -7.297 1 93.62 136 GLU B O 1
ATOM 3415 N N . ARG B 1 137 ? 5.879 15.789 -5.906 1 94.5 137 ARG B N 1
ATOM 3416 C CA . ARG B 1 137 ? 5.016 16.484 -4.961 1 94.5 137 ARG B CA 1
ATOM 3417 C C . ARG B 1 137 ? 5.754 17.641 -4.297 1 94.5 137 ARG B C 1
ATOM 3419 O O . ARG B 1 137 ? 5.16 18.688 -4.027 1 94.5 137 ARG B O 1
ATOM 3426 N N . VAL B 1 138 ? 7.02 17.5 -4.012 1 93.94 138 VAL B N 1
ATOM 3427 C CA . VAL B 1 138 ? 7.828 18.578 -3.451 1 93.94 138 VAL B CA 1
ATOM 3428 C C . VAL B 1 138 ? 8.023 19.672 -4.5 1 93.94 138 VAL B C 1
ATOM 3430 O O . VAL B 1 138 ? 7.871 20.859 -4.207 1 93.94 138 VAL B O 1
ATOM 3433 N N . ARG B 1 139 ? 8.328 19.203 -5.68 1 91 139 ARG B N 1
ATOM 3434 C CA . ARG B 1 139 ? 8.57 20.156 -6.77 1 91 139 ARG B CA 1
ATOM 3435 C C . ARG B 1 139 ? 7.344 21.016 -7.023 1 91 139 ARG B C 1
ATOM 3437 O O . ARG B 1 139 ? 7.473 22.219 -7.285 1 91 139 ARG B O 1
ATOM 3444 N N . SER B 1 140 ? 6.223 20.453 -6.965 1 89.44 140 SER B N 1
ATOM 3445 C CA . SER B 1 140 ? 4.98 21.141 -7.27 1 89.44 140 SER B CA 1
ATOM 3446 C C . SER B 1 140 ? 4.395 21.812 -6.027 1 89.44 140 SER B C 1
ATOM 3448 O O . SER B 1 140 ? 3.242 22.25 -6.035 1 89.44 140 SER B O 1
ATOM 3450 N N . ASP B 1 141 ? 5.016 21.75 -4.945 1 84.44 141 ASP B N 1
ATOM 3451 C CA . ASP B 1 141 ? 4.652 22.406 -3.695 1 84.44 141 ASP B CA 1
ATOM 3452 C C . ASP B 1 141 ? 3.369 21.812 -3.117 1 84.44 141 ASP B C 1
ATOM 3454 O O . ASP B 1 141 ? 2.594 22.516 -2.465 1 84.44 141 ASP B O 1
ATOM 3458 N N . GLN B 1 142 ? 3.221 20.594 -3.479 1 89.69 142 GLN B N 1
ATOM 3459 C CA . GLN B 1 142 ? 2.072 19.906 -2.9 1 89.69 142 GLN B CA 1
ATOM 3460 C C . GLN B 1 142 ? 2.352 19.484 -1.46 1 89.69 142 GLN B C 1
ATOM 3462 O O . GLN B 1 142 ? 1.422 19.281 -0.676 1 89.69 142 GLN B O 1
ATOM 3467 N N . VAL B 1 143 ? 3.615 19.344 -1.143 1 94.38 143 VAL B N 1
ATOM 3468 C CA . VAL B 1 143 ? 4.043 19.031 0.219 1 94.38 143 VAL B CA 1
ATOM 3469 C C . VAL B 1 143 ? 5.219 19.922 0.604 1 94.38 143 VAL B C 1
ATOM 3471 O O . VAL B 1 143 ? 5.871 20.516 -0.262 1 94.38 143 VAL B O 1
ATOM 3474 N N . ASP B 1 144 ? 5.41 20.016 1.92 1 90.81 144 ASP B N 1
ATOM 3475 C CA . ASP B 1 144 ? 6.48 20.859 2.447 1 90.81 144 ASP B CA 1
ATOM 3476 C C . ASP B 1 144 ? 7.805 20.094 2.492 1 90.81 144 ASP B C 1
ATOM 3478 O O . ASP B 1 144 ? 8.875 20.688 2.305 1 90.81 144 ASP B O 1
ATOM 3482 N N . ILE B 1 145 ? 7.688 18.797 2.783 1 96.12 145 ILE B N 1
ATOM 3483 C CA . ILE B 1 145 ? 8.859 17.953 2.961 1 96.12 145 ILE B CA 1
ATOM 3484 C C . ILE B 1 145 ? 8.625 16.594 2.305 1 96.12 145 ILE B C 1
ATOM 3486 O O . ILE B 1 145 ? 7.523 16.047 2.381 1 96.12 145 ILE B O 1
ATOM 3490 N N . GLY B 1 146 ? 9.68 16.156 1.642 1 98.12 146 GLY B N 1
ATOM 3491 C CA . GLY B 1 146 ? 9.688 14.789 1.126 1 98.12 146 GLY B CA 1
ATOM 3492 C C . GLY B 1 146 ? 10.719 13.898 1.796 1 98.12 146 GLY B C 1
ATOM 3493 O O . GLY B 1 146 ? 11.789 14.375 2.189 1 98.12 146 GLY B O 1
ATOM 3494 N N . ILE B 1 147 ? 10.391 12.648 2.01 1 98.38 147 ILE B N 1
ATOM 3495 C CA . ILE B 1 147 ? 11.328 11.617 2.443 1 98.38 147 ILE B CA 1
ATOM 3496 C C . ILE B 1 147 ? 11.43 10.531 1.377 1 98.38 147 ILE B C 1
ATOM 3498 O O . ILE B 1 147 ? 10.484 9.758 1.177 1 98.38 147 ILE B O 1
ATOM 3502 N N . ALA B 1 148 ? 12.562 10.461 0.712 1 97.69 148 ALA B N 1
ATOM 3503 C CA . ALA B 1 148 ? 12.68 9.633 -0.486 1 97.69 148 ALA B CA 1
ATOM 3504 C C . ALA B 1 148 ? 14.07 9.016 -0.595 1 97.69 148 ALA B C 1
ATOM 3506 O O . ALA B 1 148 ? 14.945 9.289 0.236 1 97.69 148 ALA B O 1
ATOM 3507 N N . SER B 1 149 ? 14.148 8.078 -1.513 1 96.75 149 SER B N 1
ATOM 3508 C CA . SER B 1 149 ? 15.477 7.633 -1.901 1 96.75 149 SER B CA 1
ATOM 3509 C C . SER B 1 149 ? 16.25 8.734 -2.623 1 96.75 149 SER B C 1
ATOM 3511 O O . SER B 1 149 ? 15.664 9.492 -3.402 1 96.75 149 SER B O 1
ATOM 3513 N N . ASP B 1 150 ? 17.5 8.789 -2.367 1 93.94 150 ASP B N 1
ATOM 3514 C CA . ASP B 1 150 ? 18.344 9.805 -2.988 1 93.94 150 ASP B CA 1
ATOM 3515 C C . ASP B 1 150 ? 18.531 9.531 -4.48 1 93.94 150 ASP B C 1
ATOM 3517 O O . ASP B 1 150 ? 19.156 8.539 -4.863 1 93.94 150 ASP B O 1
ATOM 3521 N N . LEU B 1 151 ? 18.031 10.375 -5.305 1 84.81 151 LEU B N 1
ATOM 3522 C CA . LEU B 1 151 ? 18.203 10.273 -6.75 1 84.81 151 LEU B CA 1
ATOM 3523 C C . LEU B 1 151 ? 19.219 11.289 -7.25 1 84.81 151 LEU B C 1
ATOM 3525 O O . LEU B 1 151 ? 19.344 11.508 -8.453 1 84.81 151 LEU B O 1
ATOM 3529 N N . ALA B 1 152 ? 19.812 11.906 -6.355 1 83.88 152 ALA B N 1
ATOM 3530 C CA . ALA B 1 152 ? 20.766 12.961 -6.672 1 83.88 152 ALA B CA 1
ATOM 3531 C C . ALA B 1 152 ? 20.125 14.047 -7.527 1 83.88 152 ALA B C 1
ATOM 3533 O O . ALA B 1 152 ? 20.578 14.32 -8.641 1 83.88 152 ALA B O 1
ATOM 3534 N N . PRO B 1 153 ? 19 14.664 -7.078 1 76.12 153 PRO B N 1
ATOM 3535 C CA . PRO B 1 153 ? 18.141 15.492 -7.91 1 76.12 153 PRO B CA 1
ATOM 3536 C C . PRO B 1 153 ? 18.797 16.812 -8.328 1 76.12 153 PRO B C 1
ATOM 3538 O O . PRO B 1 153 ? 18.266 17.531 -9.172 1 76.12 153 PRO B O 1
ATOM 3541 N N . GLY B 1 154 ? 19.859 17.172 -7.906 1 79.81 154 GLY B N 1
ATOM 3542 C CA . GLY B 1 154 ? 20.516 18.406 -8.312 1 79.81 154 GLY B CA 1
ATOM 3543 C C . GLY B 1 154 ? 20.047 19.609 -7.52 1 79.81 154 GLY B C 1
ATOM 3544 O O . GLY B 1 154 ? 19.719 19.5 -6.34 1 79.81 154 GLY B O 1
ATOM 3545 N N . GLU B 1 155 ? 20 20.75 -8.188 1 81.88 155 GLU B N 1
ATOM 3546 C CA . GLU B 1 155 ? 19.906 22.016 -7.48 1 81.88 155 GLU B CA 1
ATOM 3547 C C . GLU B 1 155 ? 18.453 22.406 -7.246 1 81.88 155 GLU B C 1
ATOM 3549 O O . GLU B 1 155 ? 18.172 23.375 -6.527 1 81.88 155 GLU B O 1
ATOM 3554 N N . ALA B 1 156 ? 17.594 21.672 -7.703 1 89.38 156 ALA B N 1
ATOM 3555 C CA . ALA B 1 156 ? 16.188 22.016 -7.574 1 89.38 156 ALA B CA 1
ATOM 3556 C C . ALA B 1 156 ? 15.672 21.703 -6.176 1 89.38 156 ALA B C 1
ATOM 3558 O O . ALA B 1 156 ? 14.602 22.172 -5.785 1 89.38 156 ALA B O 1
ATOM 3559 N N . PHE B 1 157 ? 16.453 21 -5.5 1 94.31 157 PHE B N 1
ATOM 3560 C CA . PHE B 1 157 ? 16.031 20.547 -4.176 1 94.31 157 PHE B CA 1
ATOM 3561 C C . PHE B 1 157 ? 17.109 20.812 -3.141 1 94.31 157 PHE B C 1
ATOM 3563 O O . PHE B 1 157 ? 18.312 20.766 -3.455 1 94.31 157 PHE B O 1
ATOM 3570 N N . SER B 1 158 ? 16.703 21.234 -1.973 1 93.62 158 SER B N 1
ATOM 3571 C CA . SER B 1 158 ? 17.547 21.062 -0.795 1 93.62 158 SER B CA 1
ATOM 3572 C C . SER B 1 158 ? 17.391 19.672 -0.183 1 93.62 158 SER B C 1
ATOM 3574 O O . SER B 1 158 ? 16.281 19.141 -0.127 1 93.62 158 SER B O 1
ATOM 3576 N N . THR B 1 159 ? 18.438 19.078 0.193 1 95.25 159 THR B N 1
ATOM 3577 C CA . THR B 1 159 ? 18.406 17.703 0.688 1 95.25 159 THR B CA 1
ATOM 3578 C C . THR B 1 159 ? 19.172 17.578 2.002 1 95.25 159 THR B C 1
ATOM 3580 O O . THR B 1 159 ? 20.031 18.406 2.303 1 95.25 159 THR B O 1
ATOM 3583 N N . GLU B 1 160 ? 18.812 16.625 2.822 1 94.25 160 GLU B N 1
ATOM 3584 C CA . GLU B 1 160 ? 19.5 16.219 4.039 1 94.25 160 GLU B CA 1
ATOM 3585 C C . GLU B 1 160 ? 19.5 14.703 4.207 1 94.25 160 GLU B C 1
ATOM 3587 O O . GLU B 1 160 ? 18.438 14.078 4.148 1 94.25 160 GLU B O 1
ATOM 3592 N N . PRO B 1 161 ? 20.688 14.125 4.379 1 94.75 161 PRO B N 1
ATOM 3593 C CA . PRO B 1 161 ? 20.703 12.68 4.609 1 94.75 161 PRO B CA 1
ATOM 3594 C C . PRO B 1 161 ? 20.031 12.281 5.922 1 94.75 161 PRO B C 1
ATOM 3596 O O . PRO B 1 161 ? 20.172 12.977 6.93 1 94.75 161 PRO B O 1
ATOM 3599 N N . LEU B 1 162 ? 19.234 11.234 5.867 1 96.12 162 LEU B N 1
ATOM 3600 C CA . LEU B 1 162 ? 18.641 10.688 7.086 1 96.12 162 LEU B CA 1
ATOM 3601 C C . LEU B 1 162 ? 19.359 9.414 7.516 1 96.12 162 LEU B C 1
ATOM 3603 O O . LEU B 1 162 ? 19.938 9.367 8.594 1 96.12 162 LEU B O 1
ATOM 3607 N N . PHE B 1 163 ? 19.344 8.367 6.625 1 95.06 163 PHE B N 1
ATOM 3608 C CA . PHE B 1 163 ? 20.016 7.109 6.93 1 95.06 163 PHE B CA 1
ATOM 3609 C C . PHE B 1 163 ? 20.25 6.297 5.66 1 95.06 163 PHE B C 1
ATOM 3611 O O . PHE B 1 163 ? 19.688 6.609 4.605 1 95.06 163 PHE B O 1
ATOM 3618 N N . ARG B 1 164 ? 21.141 5.344 5.746 1 95 164 ARG B N 1
ATOM 3619 C CA . ARG B 1 164 ? 21.344 4.355 4.691 1 95 164 ARG B CA 1
ATOM 3620 C C . ARG B 1 164 ? 20.625 3.051 5.016 1 95 164 ARG B C 1
ATOM 3622 O O . ARG B 1 164 ? 20.594 2.621 6.168 1 95 164 ARG B O 1
ATOM 3629 N N . ASP B 1 165 ? 20.016 2.578 4.004 1 94.81 165 ASP B N 1
ATOM 3630 C CA . ASP B 1 165 ? 19.266 1.334 4.129 1 94.81 165 ASP B CA 1
ATOM 3631 C C . ASP B 1 165 ? 19.797 0.268 3.178 1 94.81 165 ASP B C 1
ATOM 3633 O O . ASP B 1 165 ? 20.484 0.586 2.203 1 94.81 165 ASP B O 1
ATOM 3637 N N . GLN B 1 166 ? 19.594 -0.993 3.547 1 95.62 166 GLN B N 1
ATOM 3638 C CA . GLN B 1 166 ? 20 -2.096 2.682 1 95.62 166 GLN B CA 1
ATOM 3639 C C . GLN B 1 166 ? 18.812 -2.947 2.273 1 95.62 166 GLN B C 1
ATOM 3641 O O . GLN B 1 166 ? 17.797 -2.992 2.984 1 95.62 166 GLN B O 1
ATOM 3646 N N . ILE B 1 167 ? 18.969 -3.457 1.085 1 97.5 167 ILE B N 1
ATOM 3647 C CA . ILE B 1 167 ? 17.969 -4.422 0.641 1 97.5 167 ILE B CA 1
ATOM 3648 C C . ILE B 1 167 ? 18.312 -5.805 1.195 1 97.5 167 ILE B C 1
ATOM 3650 O O . ILE B 1 167 ? 19.469 -6.215 1.19 1 97.5 167 ILE B O 1
ATOM 3654 N N . ILE B 1 168 ? 17.312 -6.512 1.671 1 98.25 168 ILE B N 1
ATOM 3655 C CA . ILE B 1 168 ? 17.516 -7.836 2.254 1 98.25 168 ILE B CA 1
ATOM 3656 C C . ILE B 1 168 ? 16.672 -8.859 1.507 1 98.25 168 ILE B C 1
ATOM 3658 O O . ILE B 1 168 ? 15.719 -8.5 0.809 1 98.25 168 ILE B O 1
ATOM 3662 N N . ALA B 1 169 ? 17.062 -10.062 1.623 1 98.62 169 ALA B N 1
ATOM 3663 C CA . ALA B 1 169 ? 16.281 -11.211 1.168 1 98.62 169 ALA B CA 1
ATOM 3664 C C . ALA B 1 169 ? 15.531 -11.859 2.33 1 98.62 169 ALA B C 1
ATOM 3666 O O . ALA B 1 169 ? 16.141 -12.328 3.289 1 98.62 169 ALA B O 1
ATOM 3667 N N . LEU B 1 170 ? 14.25 -11.797 2.318 1 98.81 170 LEU B N 1
ATOM 3668 C CA . LEU B 1 170 ? 13.43 -12.562 3.258 1 98.81 170 LEU B CA 1
ATOM 3669 C C . LEU B 1 170 ? 13.18 -13.969 2.732 1 98.81 170 LEU B C 1
ATOM 3671 O O . LEU B 1 170 ? 12.461 -14.148 1.745 1 98.81 170 LEU B O 1
ATOM 3675 N N . LEU B 1 171 ? 13.773 -14.93 3.41 1 98.69 171 LEU B N 1
ATOM 3676 C CA . LEU B 1 171 ? 13.773 -16.312 2.924 1 98.69 171 LEU B CA 1
ATOM 3677 C C . LEU B 1 171 ? 12.555 -17.062 3.441 1 98.69 171 LEU B C 1
ATOM 3679 O O . LEU B 1 171 ? 12.18 -16.922 4.605 1 98.69 171 LEU B O 1
ATOM 3683 N N . PRO B 1 172 ? 11.906 -17.859 2.533 1 98 172 PRO B N 1
ATOM 3684 C CA . PRO B 1 172 ? 10.82 -18.703 3.029 1 98 172 PRO B CA 1
ATOM 3685 C C . PRO B 1 172 ? 11.305 -19.734 4.055 1 98 172 PRO B C 1
ATOM 3687 O O . PRO B 1 172 ? 12.508 -19.891 4.258 1 98 172 PRO B O 1
ATOM 3690 N N . PRO B 1 173 ? 10.312 -20.375 4.73 1 96.38 173 PRO B N 1
ATOM 3691 C CA . PRO B 1 173 ? 10.688 -21.312 5.789 1 96.38 173 PRO B CA 1
ATOM 3692 C C . PRO B 1 173 ? 11.602 -22.422 5.293 1 96.38 173 PRO B C 1
ATOM 3694 O O . PRO B 1 173 ? 11.391 -22.969 4.207 1 96.38 173 PRO B O 1
ATOM 3697 N N . ARG B 1 174 ? 12.664 -22.656 5.984 1 94.38 174 ARG B N 1
ATOM 3698 C CA . ARG B 1 174 ? 13.57 -23.781 5.785 1 94.38 174 ARG B CA 1
ATOM 3699 C C . ARG B 1 174 ? 14.305 -23.672 4.449 1 94.38 174 ARG B C 1
ATOM 3701 O O . ARG B 1 174 ? 14.695 -24.672 3.865 1 94.38 174 ARG B O 1
ATOM 3708 N N . HIS B 1 175 ? 14.398 -22.484 3.975 1 96.62 175 HIS B N 1
ATOM 3709 C CA . HIS B 1 175 ? 15.102 -22.297 2.713 1 96.62 175 HIS B CA 1
ATOM 3710 C C . HIS B 1 175 ? 16.594 -22.625 2.861 1 96.62 175 HIS B C 1
ATOM 3712 O O . HIS B 1 175 ? 17.203 -22.25 3.861 1 96.62 175 HIS B O 1
ATOM 3718 N N . PRO B 1 176 ? 17.234 -23.219 1.926 1 95.31 176 PRO B N 1
ATOM 3719 C CA . PRO B 1 176 ? 18.641 -23.625 2.031 1 95.31 176 PRO B CA 1
ATOM 3720 C C . PRO B 1 176 ? 19.578 -22.438 2.223 1 95.31 176 PRO B C 1
ATOM 3722 O O . PRO B 1 176 ? 20.625 -22.562 2.877 1 95.31 176 PRO B O 1
ATOM 3725 N N . LEU B 1 177 ? 19.234 -21.375 1.728 1 96 177 LEU B N 1
ATOM 3726 C CA . LEU B 1 177 ? 20.109 -20.219 1.771 1 96 177 LEU B CA 1
ATOM 3727 C C . LEU B 1 177 ? 20.141 -19.609 3.17 1 96 177 LEU B C 1
ATOM 3729 O O . LEU B 1 177 ? 20.922 -18.703 3.438 1 96 177 LEU B O 1
ATOM 3733 N N . MET B 1 178 ? 19.328 -20.094 4.082 1 94.94 178 MET B N 1
ATOM 3734 C CA . MET B 1 178 ? 19.281 -19.547 5.438 1 94.94 178 MET B CA 1
ATOM 3735 C C . MET B 1 178 ? 20.594 -19.766 6.164 1 94.94 178 MET B C 1
ATOM 3737 O O . MET B 1 178 ? 20.875 -19.094 7.164 1 94.94 178 MET B O 1
ATOM 3741 N N . ARG B 1 179 ? 21.375 -20.641 5.676 1 93.88 179 ARG B N 1
ATOM 3742 C CA . ARG B 1 179 ? 22.656 -20.969 6.297 1 93.88 179 ARG B CA 1
ATOM 3743 C C . ARG B 1 179 ? 23.703 -19.922 5.953 1 93.88 179 ARG B C 1
ATOM 3745 O O . ARG B 1 179 ? 24.766 -19.859 6.59 1 93.88 179 ARG B O 1
ATOM 3752 N N . ARG B 1 180 ? 23.406 -19.125 4.98 1 93.44 180 ARG B N 1
ATOM 3753 C CA . ARG B 1 180 ? 24.344 -18.094 4.57 1 93.44 180 ARG B CA 1
ATOM 3754 C C . ARG B 1 180 ? 24.094 -16.797 5.344 1 93.44 180 ARG B C 1
ATOM 3756 O O . ARG B 1 180 ? 22.953 -16.453 5.633 1 93.44 180 ARG B O 1
ATOM 3763 N N . ARG B 1 181 ? 25.172 -16.125 5.602 1 93.12 181 ARG B N 1
ATOM 3764 C CA . ARG B 1 181 ? 25.062 -14.844 6.309 1 93.12 181 ARG B CA 1
ATOM 3765 C C . ARG B 1 181 ? 24.625 -13.727 5.371 1 93.12 181 ARG B C 1
ATOM 3767 O O . ARG B 1 181 ? 24 -12.75 5.805 1 93.12 181 ARG B O 1
ATOM 3774 N N . SER B 1 182 ? 25 -13.828 4.121 1 95.38 182 SER B N 1
ATOM 3775 C CA . SER B 1 182 ? 24.609 -12.938 3.037 1 95.38 182 SER B CA 1
ATOM 3776 C C . SER B 1 182 ? 24.359 -13.703 1.744 1 95.38 182 SER B C 1
ATOM 3778 O O . SER B 1 182 ? 24.859 -14.82 1.577 1 95.38 182 SER B O 1
ATOM 3780 N N . ILE B 1 183 ? 23.562 -13.188 0.942 1 97.12 183 ILE B N 1
ATOM 3781 C CA . ILE B 1 183 ? 23.188 -13.875 -0.29 1 97.12 183 ILE B CA 1
ATOM 3782 C C . ILE B 1 183 ? 23.641 -13.047 -1.495 1 97.12 183 ILE B C 1
ATOM 3784 O O . ILE B 1 183 ? 23.266 -11.883 -1.626 1 97.12 183 ILE B O 1
ATOM 3788 N N . THR B 1 184 ? 24.375 -13.617 -2.365 1 96.5 184 THR B N 1
ATOM 3789 C CA . THR B 1 184 ? 24.828 -12.914 -3.564 1 96.5 184 THR B CA 1
ATOM 3790 C C . THR B 1 184 ? 23.703 -12.836 -4.594 1 96.5 184 THR B C 1
ATOM 3792 O O . THR B 1 184 ? 22.781 -13.656 -4.578 1 96.5 184 THR B O 1
ATOM 3795 N N . LEU B 1 185 ? 23.844 -11.93 -5.488 1 96.44 185 LEU B N 1
ATOM 3796 C CA . LEU B 1 185 ? 22.875 -11.781 -6.566 1 96.44 185 LEU B CA 1
ATOM 3797 C C . LEU B 1 185 ? 22.859 -13.016 -7.465 1 96.44 185 LEU B C 1
ATOM 3799 O O . LEU B 1 185 ? 21.812 -13.391 -8 1 96.44 185 LEU B O 1
ATOM 3803 N N . ALA B 1 186 ? 23.984 -13.578 -7.621 1 94.88 186 ALA B N 1
ATOM 3804 C CA . ALA B 1 186 ? 24.094 -14.781 -8.438 1 94.88 186 ALA B CA 1
ATOM 3805 C C . ALA B 1 186 ? 23.234 -15.906 -7.871 1 94.88 186 ALA B C 1
ATOM 3807 O O . ALA B 1 186 ? 22.578 -16.625 -8.617 1 94.88 186 ALA B O 1
ATOM 3808 N N . HIS B 1 187 ? 23.281 -16.078 -6.555 1 94.81 187 HIS B N 1
ATOM 3809 C CA . HIS B 1 187 ? 22.438 -17.078 -5.91 1 94.81 187 HIS B CA 1
ATOM 3810 C C . HIS B 1 187 ? 20.953 -16.75 -6.102 1 94.81 187 HIS B C 1
ATOM 3812 O O . HIS B 1 187 ? 20.141 -17.641 -6.359 1 94.81 187 HIS B O 1
ATOM 3818 N N . LEU B 1 188 ? 20.609 -15.484 -6.035 1 96.56 188 LEU B N 1
ATOM 3819 C CA . LEU B 1 188 ? 19.219 -15.047 -6.121 1 96.56 188 LEU B CA 1
ATOM 3820 C C . LEU B 1 188 ? 18.672 -15.219 -7.535 1 96.56 188 LEU B C 1
ATOM 3822 O O . LEU B 1 188 ? 17.484 -15.445 -7.727 1 96.56 188 LEU B O 1
ATOM 3826 N N . ALA B 1 189 ? 19.562 -15.117 -8.516 1 94.44 189 ALA B N 1
ATOM 3827 C CA . ALA B 1 189 ? 19.156 -15.203 -9.914 1 94.44 189 ALA B CA 1
ATOM 3828 C C . ALA B 1 189 ? 18.531 -16.562 -10.227 1 94.44 189 ALA B C 1
ATOM 3830 O O . ALA B 1 189 ? 17.797 -16.703 -11.203 1 94.44 189 ALA B O 1
ATOM 3831 N N . GLU B 1 190 ? 18.75 -17.531 -9.391 1 93.56 190 GLU B N 1
ATOM 3832 C CA . GLU B 1 190 ? 18.281 -18.891 -9.625 1 93.56 190 GLU B CA 1
ATOM 3833 C C . GLU B 1 190 ? 17.031 -19.203 -8.812 1 93.56 190 GLU B C 1
ATOM 3835 O O . GLU B 1 190 ? 16.516 -20.312 -8.867 1 93.56 190 GLU B O 1
ATOM 3840 N N . GLU B 1 191 ? 16.578 -18.219 -8.094 1 96.5 191 GLU B N 1
ATOM 3841 C CA . GLU B 1 191 ? 15.477 -18.406 -7.16 1 96.5 191 GLU B CA 1
ATOM 3842 C C . GLU B 1 191 ? 14.219 -17.672 -7.613 1 96.5 191 GLU B C 1
ATOM 3844 O O . GLU B 1 191 ? 14.312 -16.656 -8.312 1 96.5 191 GLU B O 1
ATOM 3849 N N . PRO B 1 192 ? 12.977 -18.203 -7.258 1 96.81 192 PRO B N 1
ATOM 3850 C CA . PRO B 1 192 ? 11.773 -17.391 -7.445 1 96.81 192 PRO B CA 1
ATOM 3851 C C . PRO B 1 192 ? 11.766 -16.141 -6.562 1 96.81 192 PRO B C 1
ATOM 3853 O O . PRO B 1 192 ? 11.773 -16.25 -5.332 1 96.81 192 PRO B O 1
ATOM 3856 N N . LEU B 1 193 ? 11.719 -15.008 -7.207 1 98.44 193 LEU B N 1
ATOM 3857 C CA . LEU B 1 193 ? 11.797 -13.75 -6.469 1 98.44 193 LEU B CA 1
ATOM 3858 C C . LEU B 1 193 ? 10.43 -13.086 -6.379 1 98.44 193 LEU B C 1
ATOM 3860 O O . LEU B 1 193 ? 9.648 -13.117 -7.336 1 98.44 193 LEU B O 1
ATOM 3864 N N . LEU B 1 194 ? 10.133 -12.609 -5.242 1 98.75 194 LEU B N 1
ATOM 3865 C CA . LEU B 1 194 ? 8.984 -11.75 -4.977 1 98.75 194 LEU B CA 1
ATOM 3866 C C . LEU B 1 194 ? 9.398 -10.289 -4.883 1 98.75 194 LEU B C 1
ATOM 3868 O O . LEU B 1 194 ? 10.133 -9.906 -3.969 1 98.75 194 LEU B O 1
ATOM 3872 N N . LEU B 1 195 ? 8.898 -9.484 -5.82 1 98.62 195 LEU B N 1
ATOM 3873 C CA . LEU B 1 195 ? 9.414 -8.117 -5.918 1 98.62 195 LEU B CA 1
ATOM 3874 C C . LEU B 1 195 ? 8.281 -7.105 -5.922 1 98.62 195 LEU B C 1
ATOM 3876 O O . LEU B 1 195 ? 7.148 -7.434 -6.293 1 98.62 195 LEU B O 1
ATOM 3880 N N . LEU B 1 196 ? 8.602 -5.906 -5.484 1 98.06 196 LEU B N 1
ATOM 3881 C CA . LEU B 1 196 ? 7.656 -4.801 -5.617 1 98.06 196 LEU B CA 1
ATOM 3882 C C . LEU B 1 196 ? 7.48 -4.414 -7.082 1 98.06 196 LEU B C 1
ATOM 3884 O O . LEU B 1 196 ? 8.297 -4.781 -7.93 1 98.06 196 LEU B O 1
ATOM 3888 N N . GLU B 1 197 ? 6.426 -3.682 -7.363 1 95.31 197 GLU B N 1
ATOM 3889 C CA . GLU B 1 197 ? 6.125 -3.264 -8.727 1 95.31 197 GLU B CA 1
ATOM 3890 C C . GLU B 1 197 ? 7.191 -2.309 -9.266 1 95.31 197 GLU B C 1
ATOM 3892 O O . GLU B 1 197 ? 7.988 -1.766 -8.492 1 95.31 197 GLU B O 1
ATOM 3897 N N . THR B 1 198 ? 7.16 -2.078 -10.508 1 92.19 198 THR B N 1
ATOM 3898 C CA . THR B 1 198 ? 8.258 -1.456 -11.234 1 92.19 198 THR B CA 1
ATOM 3899 C C . THR B 1 198 ? 8.375 0.024 -10.883 1 92.19 198 THR B C 1
ATOM 3901 O O . THR B 1 198 ? 9.43 0.633 -11.078 1 92.19 198 THR B O 1
ATOM 3904 N N . ASP B 1 199 ? 7.344 0.598 -10.375 1 90.69 199 ASP B N 1
ATOM 3905 C CA . ASP B 1 199 ? 7.418 2.018 -10.047 1 90.69 199 ASP B CA 1
ATOM 3906 C C . ASP B 1 199 ? 8.086 2.229 -8.688 1 90.69 199 ASP B C 1
ATOM 3908 O O . ASP B 1 199 ? 8.398 3.359 -8.312 1 90.69 199 ASP B O 1
ATOM 3912 N N . SER B 1 200 ? 8.336 1.194 -7.992 1 95.12 200 SER B N 1
ATOM 3913 C CA . SER B 1 200 ? 8.984 1.273 -6.688 1 95.12 200 SER B CA 1
ATOM 3914 C C . SER B 1 200 ? 10.484 1.547 -6.828 1 95.12 200 SER B C 1
ATOM 3916 O O . SER B 1 200 ? 11.141 0.976 -7.699 1 95.12 200 SER B O 1
ATOM 3918 N N . SER B 1 201 ? 11.008 2.395 -5.973 1 94.5 201 SER B N 1
ATOM 3919 C CA . SER B 1 201 ? 12.445 2.637 -5.949 1 94.5 201 SER B CA 1
ATOM 3920 C C . SER B 1 201 ? 13.211 1.383 -5.543 1 94.5 201 SER B C 1
ATOM 3922 O O . SER B 1 201 ? 14.344 1.179 -5.965 1 94.5 201 SER B O 1
ATOM 3924 N N . ILE B 1 202 ? 12.57 0.549 -4.762 1 96.38 202 ILE B N 1
ATOM 3925 C CA . ILE B 1 202 ? 13.188 -0.706 -4.355 1 96.38 202 ILE B CA 1
ATOM 3926 C C . ILE B 1 202 ? 13.367 -1.614 -5.57 1 96.38 202 ILE B C 1
ATOM 3928 O O . ILE B 1 202 ? 14.43 -2.203 -5.762 1 96.38 202 ILE B O 1
ATOM 3932 N N . ARG B 1 203 ? 12.312 -1.688 -6.379 1 96.5 203 ARG B N 1
ATOM 3933 C CA . ARG B 1 203 ? 12.375 -2.479 -7.602 1 96.5 203 ARG B CA 1
ATOM 3934 C C . ARG B 1 203 ? 13.5 -1.985 -8.508 1 96.5 203 ARG B C 1
ATOM 3936 O O . ARG B 1 203 ? 14.25 -2.787 -9.07 1 96.5 203 ARG B O 1
ATOM 3943 N N . GLN B 1 204 ? 13.617 -0.717 -8.641 1 94 204 GLN B N 1
ATOM 3944 C CA . GLN B 1 204 ? 14.664 -0.135 -9.477 1 94 204 GLN B CA 1
ATOM 3945 C C . GLN B 1 204 ? 16.047 -0.511 -8.961 1 94 204 GLN B C 1
ATOM 3947 O O . GLN B 1 204 ? 16.938 -0.842 -9.75 1 94 204 GLN B O 1
ATOM 3952 N N . LEU B 1 205 ? 16.25 -0.437 -7.699 1 94.62 205 LEU B N 1
ATOM 3953 C CA . LEU B 1 205 ? 17.516 -0.799 -7.082 1 94.62 205 LEU B CA 1
ATOM 3954 C C . LEU B 1 205 ? 17.875 -2.254 -7.375 1 94.62 205 LEU B C 1
ATOM 3956 O O . LEU B 1 205 ? 19.016 -2.564 -7.719 1 94.62 205 LEU B O 1
ATOM 3960 N N . VAL B 1 206 ? 16.859 -3.062 -7.281 1 96.81 206 VAL B N 1
ATOM 3961 C CA . VAL B 1 206 ? 17.062 -4.492 -7.504 1 96.81 206 VAL B CA 1
ATOM 3962 C C . VAL B 1 206 ? 17.391 -4.742 -8.977 1 96.81 206 VAL B C 1
ATOM 3964 O O . VAL B 1 206 ? 18.359 -5.453 -9.289 1 96.81 206 VAL B O 1
ATOM 3967 N N . ASP B 1 207 ? 16.625 -4.129 -9.852 1 95.5 207 ASP B N 1
ATOM 3968 C CA . ASP B 1 207 ? 16.859 -4.289 -11.281 1 95.5 207 ASP B CA 1
ATOM 3969 C C . ASP B 1 207 ? 18.266 -3.836 -11.664 1 95.5 207 ASP B C 1
ATOM 3971 O O . ASP B 1 207 ? 18.969 -4.527 -12.406 1 95.5 207 ASP B O 1
ATOM 3975 N N . ASP B 1 208 ? 18.688 -2.717 -11.141 1 94.38 208 ASP B N 1
ATOM 3976 C CA . ASP B 1 208 ? 20 -2.174 -11.43 1 94.38 208 ASP B CA 1
ATOM 3977 C C . ASP B 1 208 ? 21.109 -3.105 -10.922 1 94.38 208 ASP B C 1
ATOM 3979 O O . ASP B 1 208 ? 22.125 -3.297 -11.586 1 94.38 208 ASP B O 1
ATOM 3983 N N . ALA B 1 209 ? 20.906 -3.609 -9.75 1 95.88 209 ALA B N 1
ATOM 3984 C CA . ALA B 1 209 ? 21.891 -4.508 -9.156 1 95.88 209 ALA B CA 1
ATOM 3985 C C . ALA B 1 209 ? 22.078 -5.758 -10.016 1 95.88 209 ALA B C 1
ATOM 3987 O O . ALA B 1 209 ? 23.219 -6.176 -10.273 1 95.88 209 ALA B O 1
ATOM 3988 N N . PHE B 1 210 ? 20.984 -6.316 -10.477 1 95.44 210 PHE B N 1
ATOM 3989 C CA . PHE B 1 210 ? 21.062 -7.5 -11.32 1 95.44 210 PHE B CA 1
ATOM 3990 C C . PHE B 1 210 ? 21.688 -7.16 -12.672 1 95.44 210 PHE B C 1
ATOM 3992 O O . PHE B 1 210 ? 22.484 -7.934 -13.195 1 95.44 210 PHE B O 1
ATOM 3999 N N . ALA B 1 211 ? 21.359 -6.02 -13.203 1 93.44 211 ALA B N 1
ATOM 4000 C CA . ALA B 1 211 ? 21.906 -5.586 -14.477 1 93.44 211 ALA B CA 1
ATOM 4001 C C . ALA B 1 211 ? 23.422 -5.477 -14.406 1 93.44 211 ALA B C 1
ATOM 4003 O O . ALA B 1 211 ? 24.125 -5.797 -15.367 1 93.44 211 ALA B O 1
ATOM 4004 N N . ARG B 1 212 ? 23.969 -5.066 -13.344 1 93.19 212 ARG B N 1
ATOM 4005 C CA . ARG B 1 212 ? 25.406 -4.875 -13.148 1 93.19 212 ARG B CA 1
ATOM 4006 C C . ARG B 1 212 ? 26.156 -6.195 -13.25 1 93.19 212 ARG B C 1
ATOM 4008 O O . ARG B 1 212 ? 27.344 -6.215 -13.578 1 93.19 212 ARG B O 1
ATOM 4015 N N . ILE B 1 213 ? 25.453 -7.301 -13 1 92.62 213 ILE B N 1
ATOM 4016 C CA . ILE B 1 213 ? 26.109 -8.594 -13.109 1 92.62 213 ILE B CA 1
ATOM 4017 C C . ILE B 1 213 ? 25.656 -9.312 -14.375 1 92.62 213 ILE B C 1
ATOM 4019 O O . ILE B 1 213 ? 25.781 -10.531 -14.492 1 92.62 213 ILE B O 1
ATOM 4023 N N . GLY B 1 214 ? 24.938 -8.594 -15.219 1 92.19 214 GLY B N 1
ATOM 4024 C CA . GLY B 1 214 ? 24.562 -9.102 -16.531 1 92.19 214 GLY B CA 1
ATOM 4025 C C . GLY B 1 214 ? 23.297 -9.945 -16.516 1 92.19 214 GLY B C 1
ATOM 4026 O O . GLY B 1 214 ? 23.109 -10.812 -17.375 1 92.19 214 GLY B O 1
ATOM 4027 N N . LYS B 1 215 ? 22.5 -9.758 -15.531 1 91.75 215 LYS B N 1
ATOM 4028 C CA . LYS B 1 215 ? 21.281 -10.555 -15.414 1 91.75 215 LYS B CA 1
ATOM 4029 C C . LYS B 1 215 ? 20.031 -9.672 -15.422 1 91.75 215 LYS B C 1
ATOM 4031 O O . LYS B 1 215 ? 20.078 -8.523 -14.977 1 91.75 215 LYS B O 1
ATOM 4036 N N . LEU B 1 216 ? 18.969 -10.273 -15.992 1 88.69 216 LEU B N 1
ATOM 4037 C CA . LEU B 1 216 ? 17.641 -9.656 -15.906 1 88.69 216 LEU B CA 1
ATOM 4038 C C . LEU B 1 216 ? 16.766 -10.391 -14.891 1 88.69 216 LEU B C 1
ATOM 4040 O O . LEU B 1 216 ? 16.797 -11.625 -14.812 1 88.69 216 LEU B O 1
ATOM 4044 N N . VAL B 1 217 ? 16.062 -9.555 -14.18 1 88.69 217 VAL B N 1
ATOM 4045 C CA . VAL B 1 217 ? 15.219 -10.164 -13.148 1 88.69 217 VAL B CA 1
ATOM 4046 C C . VAL B 1 217 ? 13.82 -10.414 -13.695 1 88.69 217 VAL B C 1
ATOM 4048 O O . VAL B 1 217 ? 13.25 -9.555 -14.367 1 88.69 217 VAL B O 1
ATOM 4051 N N . SER B 1 218 ? 13.359 -11.578 -13.57 1 88.44 218 SER B N 1
ATOM 4052 C CA . SER B 1 218 ? 11.969 -11.945 -13.828 1 88.44 218 SER B CA 1
ATOM 4053 C C . SER B 1 218 ? 11.289 -12.453 -12.555 1 88.44 218 SER B C 1
ATOM 4055 O O . SER B 1 218 ? 11.477 -13.609 -12.172 1 88.44 218 SER B O 1
ATOM 4057 N N . PRO B 1 219 ? 10.492 -11.664 -11.945 1 95.19 219 PRO B N 1
ATOM 4058 C CA . PRO B 1 219 ? 9.914 -12.07 -10.664 1 95.19 219 PRO B CA 1
ATOM 4059 C C . PRO B 1 219 ? 8.875 -13.188 -10.805 1 95.19 219 PRO B C 1
ATOM 4061 O O . PRO B 1 219 ? 8.172 -13.25 -11.82 1 95.19 219 PRO B O 1
ATOM 4064 N N . ALA B 1 220 ? 8.844 -14.008 -9.812 1 95.19 220 ALA B N 1
ATOM 4065 C CA . ALA B 1 220 ? 7.754 -14.977 -9.695 1 95.19 220 ALA B CA 1
ATOM 4066 C C . ALA B 1 220 ? 6.43 -14.281 -9.391 1 95.19 220 ALA B C 1
ATOM 4068 O O . ALA B 1 220 ? 5.371 -14.719 -9.844 1 95.19 220 ALA B O 1
ATOM 4069 N N . GLN B 1 221 ? 6.504 -13.258 -8.586 1 96.56 221 GLN B N 1
ATOM 4070 C CA . GLN B 1 221 ? 5.359 -12.414 -8.25 1 96.56 221 GLN B CA 1
ATOM 4071 C C . GLN B 1 221 ? 5.773 -10.961 -8.07 1 96.56 221 GLN B C 1
ATOM 4073 O O . GLN B 1 221 ? 6.902 -10.68 -7.664 1 96.56 221 GLN B O 1
ATOM 4078 N N . GLU B 1 222 ? 4.836 -10.094 -8.406 1 97 222 GLU B N 1
ATOM 4079 C CA . GLU B 1 222 ? 4.965 -8.664 -8.164 1 97 222 GLU B CA 1
ATOM 4080 C C . GLU B 1 222 ? 3.82 -8.141 -7.301 1 97 222 GLU B C 1
ATOM 4082 O O . GLU B 1 222 ? 2.682 -8.594 -7.434 1 97 222 GLU B O 1
ATOM 4087 N N . ALA B 1 223 ? 4.188 -7.238 -6.41 1 97.94 223 ALA B N 1
ATOM 4088 C CA . ALA B 1 223 ? 3.156 -6.664 -5.547 1 97.94 223 ALA B CA 1
ATOM 4089 C C . ALA B 1 223 ? 3.43 -5.188 -5.277 1 97.94 223 ALA B C 1
ATOM 4091 O O . ALA B 1 223 ? 4.57 -4.73 -5.391 1 97.94 223 ALA B O 1
ATOM 4092 N N . THR B 1 224 ? 2.391 -4.504 -4.988 1 96.81 224 THR B N 1
ATOM 4093 C CA . THR B 1 224 ? 2.49 -3.105 -4.586 1 96.81 224 THR B CA 1
ATOM 4094 C C . THR B 1 224 ? 2.854 -2.994 -3.107 1 96.81 224 THR B C 1
ATOM 4096 O O . THR B 1 224 ? 3.619 -2.111 -2.717 1 96.81 224 THR B O 1
ATOM 4099 N N . TYR B 1 225 ? 2.309 -3.855 -2.342 1 97.81 225 TYR B N 1
ATOM 4100 C CA . TYR B 1 225 ? 2.438 -3.775 -0.891 1 97.81 225 TYR B CA 1
ATOM 4101 C C . TYR B 1 225 ? 3.488 -4.758 -0.382 1 97.81 225 TYR B C 1
ATOM 4103 O O . TYR B 1 225 ? 3.473 -5.938 -0.744 1 97.81 225 TYR B O 1
ATOM 4111 N N . SER B 1 226 ? 4.355 -4.258 0.495 1 98.5 226 SER B N 1
ATOM 4112 C CA . SER B 1 226 ? 5.359 -5.125 1.106 1 98.5 226 SER B CA 1
ATOM 4113 C C . SER B 1 226 ? 4.707 -6.23 1.931 1 98.5 226 SER B C 1
ATOM 4115 O O . SER B 1 226 ? 5.234 -7.34 2.021 1 98.5 226 SER B O 1
ATOM 4117 N N . SER B 1 227 ? 3.549 -5.953 2.514 1 98.75 227 SER B N 1
ATOM 4118 C CA . SER B 1 227 ? 2.842 -6.957 3.303 1 98.75 227 SER B CA 1
ATOM 4119 C C . SER B 1 227 ? 2.484 -8.172 2.459 1 98.75 227 SER B C 1
ATOM 4121 O O . SER B 1 227 ? 2.539 -9.312 2.941 1 98.75 227 SER B O 1
ATOM 4123 N N . THR B 1 228 ? 2.135 -7.938 1.211 1 98.69 228 THR B N 1
ATOM 4124 C CA . THR B 1 228 ? 1.824 -9.023 0.294 1 98.69 228 THR B CA 1
ATOM 4125 C C . THR B 1 228 ? 3.057 -9.891 0.046 1 98.69 228 THR B C 1
ATOM 4127 O O . THR B 1 228 ? 2.977 -11.125 0.098 1 98.69 228 THR B O 1
ATOM 4130 N N . LEU B 1 229 ? 4.18 -9.258 -0.158 1 98.88 229 LEU B N 1
ATOM 4131 C CA . LEU B 1 229 ? 5.414 -9.992 -0.391 1 98.88 229 LEU B CA 1
ATOM 4132 C C . LEU B 1 229 ? 5.785 -10.836 0.828 1 98.88 229 LEU B C 1
ATOM 4134 O O . LEU B 1 229 ? 6.172 -11.992 0.693 1 98.88 229 LEU B O 1
ATOM 4138 N N . VAL B 1 230 ? 5.652 -10.227 1.992 1 98.88 230 VAL B N 1
ATOM 4139 C CA . VAL B 1 230 ? 5.988 -10.945 3.215 1 98.88 230 VAL B CA 1
ATOM 4140 C C . VAL B 1 230 ? 5.039 -12.133 3.391 1 98.88 230 VAL B C 1
ATOM 4142 O O . VAL B 1 230 ? 5.469 -13.227 3.75 1 98.88 230 VAL B O 1
ATOM 4145 N N . GLY B 1 231 ? 3.754 -11.875 3.15 1 98.69 231 GLY B N 1
ATOM 4146 C CA . GLY B 1 231 ? 2.801 -12.977 3.199 1 98.69 231 GLY B CA 1
ATOM 4147 C C . GLY B 1 231 ? 3.146 -14.109 2.25 1 98.69 231 GLY B C 1
ATOM 4148 O O . GLY B 1 231 ? 3.047 -15.281 2.613 1 98.69 231 GLY B O 1
ATOM 4149 N N . MET B 1 232 ? 3.537 -13.766 1.072 1 98.56 232 MET B N 1
ATOM 4150 C CA . MET B 1 232 ? 3.883 -14.766 0.069 1 98.56 232 MET B CA 1
ATOM 4151 C C . MET B 1 232 ? 5.148 -15.523 0.468 1 98.56 232 MET B C 1
ATOM 4153 O O . MET B 1 232 ? 5.234 -16.734 0.281 1 98.56 232 MET B O 1
ATOM 4157 N N . ALA B 1 233 ? 6.145 -14.812 0.993 1 98.81 233 ALA B N 1
ATOM 4158 C CA . ALA B 1 233 ? 7.352 -15.484 1.476 1 98.81 233 ALA B CA 1
ATOM 4159 C C . ALA B 1 233 ? 7.02 -16.469 2.588 1 98.81 233 ALA B C 1
ATOM 4161 O O . ALA B 1 233 ? 7.52 -17.594 2.594 1 98.81 233 ALA B O 1
ATOM 4162 N N . ARG B 1 234 ? 6.191 -16.047 3.494 1 98.38 234 ARG B N 1
ATOM 4163 C CA . ARG B 1 234 ? 5.773 -16.906 4.605 1 98.38 234 ARG B CA 1
ATOM 4164 C C . ARG B 1 234 ? 5.098 -18.172 4.098 1 98.38 234 ARG B C 1
ATOM 4166 O O . ARG B 1 234 ? 5.211 -19.234 4.719 1 98.38 234 ARG B O 1
ATOM 4173 N N . ALA B 1 235 ? 4.395 -18.031 2.998 1 97.62 235 ALA B N 1
ATOM 4174 C CA . ALA B 1 235 ? 3.654 -19.156 2.432 1 97.62 235 ALA B CA 1
ATOM 4175 C C . ALA B 1 235 ? 4.57 -20.047 1.59 1 97.62 235 ALA B C 1
ATOM 4177 O O . ALA B 1 235 ? 4.129 -21.047 1.036 1 97.62 235 ALA B O 1
ATOM 4178 N N . GLY B 1 236 ? 5.812 -19.609 1.414 1 97.44 236 GLY B N 1
ATOM 4179 C CA . GLY B 1 236 ? 6.785 -20.438 0.724 1 97.44 236 GLY B CA 1
ATOM 4180 C C . GLY B 1 236 ? 6.816 -20.203 -0.774 1 97.44 236 GLY B C 1
ATOM 4181 O O . GLY B 1 236 ? 7.305 -21.047 -1.531 1 97.44 236 GLY B O 1
ATOM 4182 N N . LEU B 1 237 ? 6.336 -19.031 -1.216 1 97.5 237 LEU B N 1
ATOM 4183 C CA . LEU B 1 237 ? 6.137 -18.828 -2.646 1 97.5 237 LEU B CA 1
ATOM 4184 C C . LEU B 1 237 ? 7.391 -18.25 -3.291 1 97.5 237 LEU B C 1
ATOM 4186 O O . LEU B 1 237 ? 7.492 -18.188 -4.52 1 97.5 237 LEU B O 1
ATOM 4190 N N . GLY B 1 238 ? 8.336 -17.797 -2.506 1 98.19 238 GLY B N 1
ATOM 4191 C CA . GLY B 1 238 ? 9.57 -17.234 -3.041 1 98.19 238 GLY B CA 1
ATOM 4192 C C . GLY B 1 238 ? 10.328 -16.391 -2.041 1 98.19 238 GLY B C 1
ATOM 4193 O O . GLY B 1 238 ? 9.961 -16.328 -0.863 1 98.19 238 GLY B O 1
ATOM 4194 N N . ILE B 1 239 ? 11.43 -15.789 -2.557 1 98.75 239 ILE B N 1
ATOM 4195 C CA . ILE B 1 239 ? 12.273 -14.898 -1.763 1 98.75 239 ILE B CA 1
ATOM 4196 C C . ILE B 1 239 ? 11.859 -13.445 -1.997 1 98.75 239 ILE B C 1
ATOM 4198 O O . ILE B 1 239 ? 11.914 -12.953 -3.125 1 98.75 239 ILE B O 1
ATOM 4202 N N . ALA B 1 240 ? 11.43 -12.805 -0.92 1 98.88 240 ALA B N 1
ATOM 4203 C CA . ALA B 1 240 ? 11.055 -11.391 -1.034 1 98.88 240 ALA B CA 1
ATOM 4204 C C . ALA B 1 240 ? 12.266 -10.484 -0.836 1 98.88 240 ALA B C 1
ATOM 4206 O O . ALA B 1 240 ? 13.07 -10.703 0.076 1 98.88 240 ALA B O 1
ATOM 4207 N N . LEU B 1 241 ? 12.445 -9.539 -1.696 1 98.69 241 LEU B N 1
ATOM 4208 C CA . LEU B 1 241 ? 13.469 -8.516 -1.521 1 98.69 241 LEU B CA 1
ATOM 4209 C C . LEU B 1 241 ? 12.859 -7.211 -1.03 1 98.69 241 LEU B C 1
ATOM 4211 O O . LEU B 1 241 ? 12.008 -6.625 -1.707 1 98.69 241 LEU B O 1
ATOM 4215 N N . LEU B 1 242 ? 13.266 -6.762 0.141 1 98.25 242 LEU B N 1
ATOM 4216 C CA . LEU B 1 242 ? 12.68 -5.629 0.846 1 98.25 242 LEU B CA 1
ATOM 4217 C C . LEU B 1 242 ? 13.758 -4.781 1.508 1 98.25 242 LEU B C 1
ATOM 4219 O O . LEU B 1 242 ? 14.875 -5.25 1.718 1 98.25 242 LEU B O 1
ATOM 4223 N N . PRO B 1 243 ? 13.383 -3.512 1.807 1 97.25 243 PRO B N 1
ATOM 4224 C CA . PRO B 1 243 ? 14.297 -2.756 2.672 1 97.25 243 PRO B CA 1
ATOM 4225 C C . PRO B 1 243 ? 14.438 -3.373 4.062 1 97.25 243 PRO B C 1
ATOM 4227 O O . PRO B 1 243 ? 13.461 -3.879 4.617 1 97.25 243 PRO B O 1
ATOM 4230 N N . SER B 1 244 ? 15.641 -3.266 4.598 1 96.19 244 SER B N 1
ATOM 4231 C CA . SER B 1 244 ? 15.883 -3.795 5.938 1 96.19 244 SER B CA 1
ATOM 4232 C C . SER B 1 244 ? 15.031 -3.076 6.98 1 96.19 244 SER B C 1
ATOM 4234 O O . SER B 1 244 ? 14.766 -3.621 8.047 1 96.19 244 SER B O 1
ATOM 4236 N N . THR B 1 245 ? 14.547 -1.894 6.652 1 94.25 245 THR B N 1
ATOM 4237 C CA . THR B 1 245 ? 13.805 -1.075 7.602 1 94.25 245 THR B CA 1
ATOM 4238 C C . THR B 1 245 ? 12.297 -1.254 7.402 1 94.25 245 THR B C 1
ATOM 4240 O O . THR B 1 245 ? 11.5 -0.562 8.039 1 94.25 245 THR B O 1
ATOM 4243 N N . ALA B 1 246 ? 11.906 -2.109 6.496 1 96.75 246 ALA B N 1
ATOM 4244 C CA . ALA B 1 246 ? 10.477 -2.342 6.285 1 96.75 246 ALA B CA 1
ATOM 4245 C C . ALA B 1 246 ? 9.805 -2.838 7.562 1 96.75 246 ALA B C 1
ATOM 4247 O O . ALA B 1 246 ? 10.188 -3.877 8.109 1 96.75 246 ALA B O 1
ATOM 4248 N N . ALA B 1 247 ? 8.781 -2.102 7.961 1 97.5 247 ALA B N 1
ATOM 4249 C CA . ALA B 1 247 ? 8.062 -2.484 9.172 1 97.5 247 ALA B CA 1
ATOM 4250 C C . ALA B 1 247 ? 7.383 -3.84 9.008 1 97.5 247 ALA B C 1
ATOM 4252 O O . ALA B 1 247 ? 7.188 -4.57 9.984 1 97.5 247 ALA B O 1
ATOM 4253 N N . GLU B 1 248 ? 7.055 -4.207 7.777 1 98.31 248 GLU B N 1
ATOM 4254 C CA . GLU B 1 248 ? 6.309 -5.422 7.457 1 98.31 248 GLU B CA 1
ATOM 4255 C C . GLU B 1 248 ? 7.121 -6.672 7.773 1 98.31 248 GLU B C 1
ATOM 4257 O O . GLU B 1 248 ? 6.578 -7.777 7.828 1 98.31 248 GLU B O 1
ATOM 4262 N N . LEU B 1 249 ? 8.422 -6.52 7.996 1 98.12 249 LEU B N 1
ATOM 4263 C CA . LEU B 1 249 ? 9.242 -7.66 8.406 1 98.12 249 LEU B CA 1
ATOM 4264 C C . LEU B 1 249 ? 8.758 -8.227 9.734 1 98.12 249 LEU B C 1
ATOM 4266 O O . LEU B 1 249 ? 8.922 -9.422 10 1 98.12 249 LEU B O 1
ATOM 4270 N N . ARG B 1 250 ? 8.125 -7.395 10.5 1 97.88 250 ARG B N 1
ATOM 4271 C CA . ARG B 1 250 ? 7.609 -7.82 11.797 1 97.88 250 ARG B CA 1
ATOM 4272 C C . ARG B 1 250 ? 6.469 -8.82 11.625 1 97.88 250 ARG B C 1
ATOM 4274 O O . ARG B 1 250 ? 6.086 -9.5 12.586 1 97.88 250 ARG B O 1
ATOM 4281 N N . MET B 1 251 ? 5.898 -8.883 10.445 1 98.19 251 MET B N 1
ATOM 4282 C CA . MET B 1 251 ? 4.805 -9.812 10.188 1 98.19 251 MET B CA 1
ATOM 4283 C C . MET B 1 251 ? 5.297 -11.258 10.219 1 98.19 251 MET B C 1
ATOM 4285 O O . MET B 1 251 ? 4.496 -12.188 10.352 1 98.19 251 MET B O 1
ATOM 4289 N N . ALA B 1 252 ? 6.551 -11.438 9.992 1 98.12 252 ALA B N 1
ATOM 4290 C CA . ALA B 1 252 ? 7.109 -12.781 9.898 1 98.12 252 ALA B CA 1
ATOM 4291 C C . ALA B 1 252 ? 8.461 -12.867 10.602 1 98.12 252 ALA B C 1
ATOM 4293 O O . ALA B 1 252 ? 9.477 -13.188 9.969 1 98.12 252 ALA B O 1
ATOM 4294 N N . PRO B 1 253 ? 8.43 -12.727 11.938 1 96.62 253 PRO B N 1
ATOM 4295 C CA . PRO B 1 253 ? 9.695 -12.734 12.68 1 96.62 253 PRO B CA 1
ATOM 4296 C C . PRO B 1 253 ? 10.398 -14.086 12.625 1 96.62 253 PRO B C 1
ATOM 4298 O O . PRO B 1 253 ? 11.594 -14.18 12.898 1 96.62 253 PRO B O 1
ATOM 4301 N N . GLU B 1 254 ? 9.703 -15.109 12.25 1 97 254 GLU B N 1
ATOM 4302 C CA . GLU B 1 254 ? 10.242 -16.453 12.203 1 97 254 GLU B CA 1
ATOM 4303 C C . GLU B 1 254 ? 11.07 -16.688 10.938 1 97 254 GLU B C 1
ATOM 4305 O O . GLU B 1 254 ? 11.812 -17.656 10.844 1 97 254 GLU B O 1
ATOM 4310 N N . LEU B 1 255 ? 10.898 -15.82 9.938 1 98.19 255 LEU B N 1
ATOM 4311 C CA . LEU B 1 255 ? 11.625 -15.992 8.68 1 98.19 255 LEU B CA 1
ATOM 4312 C C . LEU B 1 255 ? 13.016 -15.367 8.766 1 98.19 255 LEU B C 1
ATOM 4314 O O . LEU B 1 255 ? 13.188 -14.32 9.391 1 98.19 255 LEU B O 1
ATOM 4318 N N . ALA B 1 256 ? 13.977 -15.961 8.086 1 98.12 256 ALA B N 1
ATOM 4319 C CA . ALA B 1 256 ? 15.344 -15.445 8.039 1 98.12 256 ALA B CA 1
ATOM 4320 C C . ALA B 1 256 ? 15.453 -14.289 7.047 1 98.12 256 ALA B C 1
ATOM 4322 O O . ALA B 1 256 ? 15.016 -14.398 5.902 1 98.12 256 ALA B O 1
ATOM 4323 N N . ALA B 1 257 ? 15.977 -13.203 7.488 1 98 257 ALA B N 1
ATOM 4324 C CA . ALA B 1 257 ? 16.328 -12.062 6.648 1 98 257 ALA B CA 1
ATOM 4325 C C . ALA B 1 257 ? 17.844 -11.945 6.496 1 98 257 ALA B C 1
ATOM 4327 O O . ALA B 1 257 ? 18.578 -11.891 7.488 1 98 257 ALA B O 1
ATOM 4328 N N . ARG B 1 258 ? 18.312 -11.953 5.234 1 97.81 258 ARG B N 1
ATOM 4329 C CA . ARG B 1 258 ? 19.75 -11.891 4.957 1 97.81 258 ARG B CA 1
ATOM 4330 C C . ARG B 1 258 ? 20.078 -10.719 4.043 1 97.81 258 ARG B C 1
ATOM 4332 O O . ARG B 1 258 ? 19.359 -10.461 3.068 1 97.81 258 ARG B O 1
ATOM 4339 N N . PRO B 1 259 ? 21.125 -9.969 4.371 1 96.75 259 PRO B N 1
ATOM 4340 C CA . PRO B 1 259 ? 21.516 -8.898 3.459 1 96.75 259 PRO B CA 1
ATOM 4341 C C . PRO B 1 259 ? 22 -9.422 2.107 1 96.75 259 PRO B C 1
ATOM 4343 O O . PRO B 1 259 ? 22.5 -10.547 2.02 1 96.75 259 PRO B O 1
ATOM 4346 N N . LEU B 1 260 ? 21.797 -8.617 1.086 1 96.69 260 LEU B N 1
ATOM 4347 C CA . LEU B 1 260 ? 22.359 -8.914 -0.224 1 96.69 260 LEU B CA 1
ATOM 4348 C C . LEU B 1 260 ? 23.828 -8.516 -0.285 1 96.69 260 LEU B C 1
ATOM 4350 O O . LEU B 1 260 ? 24.219 -7.461 0.225 1 96.69 260 LEU B O 1
ATOM 4354 N N . GLY B 1 261 ? 24.672 -9.344 -1.02 1 89.94 261 GLY B N 1
ATOM 4355 C CA . GLY B 1 261 ? 26.047 -8.953 -1.239 1 89.94 261 GLY B CA 1
ATOM 4356 C C . GLY B 1 261 ? 27.031 -10.117 -1.116 1 89.94 261 GLY B C 1
ATOM 4357 O O . GLY B 1 261 ? 26.641 -11.219 -0.738 1 89.94 261 GLY B O 1
ATOM 4358 N N . PRO B 1 262 ? 28.266 -9.836 -1.319 1 89.31 262 PRO B N 1
ATOM 4359 C CA . PRO B 1 262 ? 28.75 -8.609 -1.958 1 89.31 262 PRO B CA 1
ATOM 4360 C C . PRO B 1 262 ? 28.438 -8.562 -3.455 1 89.31 262 PRO B C 1
ATOM 4362 O O . PRO B 1 262 ? 28.438 -9.602 -4.117 1 89.31 262 PRO B O 1
ATOM 4365 N N . PRO B 1 263 ? 28.234 -7.379 -3.887 1 89.5 263 PRO B N 1
ATOM 4366 C CA . PRO B 1 263 ? 28.203 -6.102 -3.172 1 89.5 263 PRO B CA 1
ATOM 4367 C C . PRO B 1 263 ? 26.875 -5.84 -2.479 1 89.5 263 PRO B C 1
ATOM 4369 O O . PRO B 1 263 ? 25.859 -6.438 -2.844 1 89.5 263 PRO B O 1
ATOM 4372 N N . VAL B 1 264 ? 26.922 -4.887 -1.569 1 92.62 264 VAL B N 1
ATOM 4373 C CA . VAL B 1 264 ? 25.719 -4.465 -0.859 1 92.62 264 VAL B CA 1
ATOM 4374 C C . VAL B 1 264 ? 24.797 -3.695 -1.808 1 92.62 264 VAL B C 1
ATOM 4376 O O . VAL B 1 264 ? 25.266 -2.896 -2.623 1 92.62 264 VAL B O 1
ATOM 4379 N N . VAL B 1 265 ? 23.562 -4.043 -1.756 1 95.12 265 VAL B N 1
ATOM 4380 C CA . VAL B 1 265 ? 22.531 -3.275 -2.455 1 95.12 265 VAL B CA 1
ATOM 4381 C C . VAL B 1 265 ? 21.797 -2.381 -1.465 1 95.12 265 VAL B C 1
ATOM 4383 O O . VAL B 1 265 ? 21.172 -2.873 -0.523 1 95.12 265 VAL B O 1
ATOM 4386 N N . GLY B 1 266 ? 21.938 -1.125 -1.652 1 94.56 266 GLY B N 1
ATOM 4387 C CA . GLY B 1 266 ? 21.328 -0.243 -0.669 1 94.56 266 GLY B CA 1
ATOM 4388 C C . GLY B 1 266 ? 20.891 1.089 -1.251 1 94.56 266 GLY B C 1
ATOM 4389 O O . GLY B 1 266 ? 20.953 1.291 -2.465 1 94.56 266 GLY B O 1
ATOM 4390 N N . ARG B 1 267 ? 20.312 1.845 -0.369 1 94.81 267 ARG B N 1
ATOM 4391 C CA . ARG B 1 267 ? 19.844 3.178 -0.737 1 94.81 267 ARG B CA 1
ATOM 4392 C C . ARG B 1 267 ? 20.125 4.184 0.374 1 94.81 267 ARG B C 1
ATOM 4394 O O . ARG B 1 267 ? 20.312 3.803 1.531 1 94.81 267 ARG B O 1
ATOM 4401 N N . ALA B 1 268 ? 20.25 5.418 -0.056 1 96.12 268 ALA B N 1
ATOM 4402 C CA . ALA B 1 268 ? 20.234 6.527 0.894 1 96.12 268 ALA B CA 1
ATOM 4403 C C . ALA B 1 268 ? 18.844 7.145 0.996 1 96.12 268 ALA B C 1
ATOM 4405 O O . ALA B 1 268 ? 18.25 7.523 -0.017 1 96.12 268 ALA B O 1
ATOM 4406 N N . VAL B 1 269 ? 18.312 7.16 2.156 1 97.19 269 VAL B N 1
ATOM 4407 C CA . VAL B 1 269 ? 17.047 7.836 2.414 1 97.19 269 VAL B CA 1
ATOM 4408 C C . VAL B 1 269 ? 17.297 9.266 2.879 1 97.19 269 VAL B C 1
ATOM 4410 O O . VAL B 1 269 ? 18.0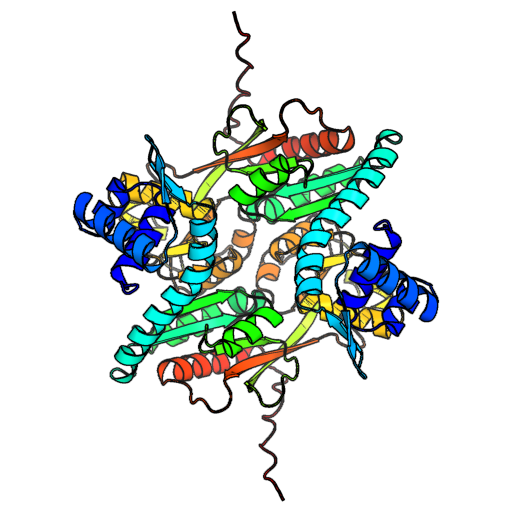94 9.492 3.795 1 97.19 269 VAL B O 1
ATOM 4413 N N . ILE B 1 270 ? 16.641 10.172 2.244 1 97.19 270 ILE B N 1
ATOM 4414 C CA . ILE B 1 270 ? 16.953 11.57 2.49 1 97.19 270 ILE B CA 1
ATOM 4415 C C . ILE B 1 270 ? 15.68 12.367 2.693 1 97.19 270 ILE B C 1
ATOM 4417 O O . ILE B 1 270 ? 14.602 11.945 2.273 1 97.19 270 ILE B O 1
ATOM 4421 N N . LEU B 1 271 ? 15.867 13.469 3.371 1 97.06 271 LEU B N 1
ATOM 4422 C CA . LEU B 1 271 ? 14.875 14.531 3.408 1 97.06 271 LEU B CA 1
ATOM 4423 C C . LEU B 1 271 ? 15.062 15.5 2.24 1 97.06 271 LEU B C 1
ATOM 4425 O O . LEU B 1 271 ? 16.188 15.867 1.912 1 97.06 271 LEU B O 1
ATOM 4429 N N . ILE B 1 272 ? 13.961 15.852 1.626 1 97.31 272 ILE B N 1
ATOM 4430 C CA . ILE B 1 272 ? 14.078 16.812 0.538 1 97.31 272 ILE B CA 1
ATOM 4431 C C . ILE B 1 272 ? 13.023 17.906 0.708 1 97.31 272 ILE B C 1
ATOM 4433 O O . ILE B 1 272 ? 11.922 17.656 1.194 1 97.31 272 ILE B O 1
ATOM 4437 N N . TRP B 1 273 ? 13.328 19.078 0.355 1 94.62 273 TRP B N 1
ATOM 4438 C CA . TRP B 1 273 ? 12.391 20.188 0.221 1 94.62 273 TRP B CA 1
ATOM 4439 C C . TRP B 1 273 ? 12.828 21.125 -0.894 1 94.62 273 TRP B C 1
ATOM 4441 O O . TRP B 1 273 ? 13.891 20.953 -1.484 1 94.62 273 TRP B O 1
ATOM 4451 N N . ARG B 1 274 ? 11.992 22.016 -1.278 1 90.06 274 ARG B N 1
ATOM 4452 C CA . ARG B 1 274 ? 12.266 22.906 -2.408 1 90.06 274 ARG B CA 1
ATOM 4453 C C . ARG B 1 274 ? 13.484 23.781 -2.137 1 90.06 274 ARG B C 1
ATOM 4455 O O . ARG B 1 274 ? 13.594 24.391 -1.069 1 90.06 274 ARG B O 1
ATOM 4462 N N . ALA B 1 275 ? 14.336 23.828 -3.117 1 88.5 275 ALA B N 1
ATOM 4463 C CA . ALA B 1 275 ? 15.531 24.672 -2.977 1 88.5 275 ALA B CA 1
ATOM 4464 C C . ALA B 1 275 ? 15.148 26.141 -2.85 1 88.5 275 ALA B C 1
ATOM 4466 O O . ALA B 1 275 ? 14.203 26.609 -3.486 1 88.5 275 ALA B O 1
ATOM 4467 N N . GLY B 1 276 ? 15.93 26.859 -2.021 1 81.5 276 GLY B N 1
ATOM 4468 C CA . GLY B 1 276 ? 15.711 28.297 -1.87 1 81.5 276 GLY B CA 1
ATOM 4469 C C . GLY B 1 276 ? 14.617 28.625 -0.876 1 81.5 276 GLY B C 1
ATOM 4470 O O . GLY B 1 276 ? 14.391 29.797 -0.562 1 81.5 276 GLY B O 1
ATOM 4471 N N . ARG B 1 277 ? 13.891 27.656 -0.473 1 75.88 277 ARG B N 1
ATOM 4472 C CA . ARG B 1 277 ? 12.836 27.875 0.508 1 75.88 277 ARG B CA 1
ATOM 4473 C C . ARG B 1 277 ? 13.273 27.422 1.897 1 75.88 277 ARG B C 1
ATOM 4475 O O . ARG B 1 277 ? 13.914 26.391 2.045 1 75.88 277 ARG B O 1
ATOM 4482 N N . SER B 1 278 ? 13.062 28.391 2.785 1 78.69 278 SER B N 1
ATOM 4483 C CA . SER B 1 278 ? 13.281 27.969 4.168 1 78.69 278 SER B CA 1
ATOM 4484 C C . SER B 1 278 ? 12.094 27.172 4.695 1 78.69 278 SER B C 1
ATOM 4486 O O . SER B 1 278 ? 10.945 27.438 4.344 1 78.69 278 SER B O 1
ATOM 4488 N N . LEU B 1 279 ? 12.422 26.203 5.516 1 85.06 279 LEU B N 1
ATOM 4489 C CA . LEU B 1 279 ? 11.375 25.438 6.168 1 85.06 279 LEU B CA 1
ATOM 4490 C C . LEU B 1 279 ? 10.648 26.281 7.211 1 85.06 279 LEU B C 1
ATOM 4492 O O . LEU B 1 279 ? 11.273 27.062 7.93 1 85.06 279 LEU B O 1
ATOM 4496 N N . SER B 1 280 ? 9.32 26.141 7.246 1 80.56 280 SER B N 1
ATOM 4497 C CA . SER B 1 280 ? 8.57 26.75 8.344 1 80.56 280 SER B CA 1
ATOM 4498 C C . SER B 1 280 ? 9.023 26.188 9.688 1 80.56 280 SER B C 1
ATOM 4500 O O . SER B 1 280 ? 9.648 25.125 9.742 1 80.56 280 SER B O 1
ATOM 4502 N N . PRO B 1 281 ? 8.75 26.875 10.727 1 81.56 281 PRO B N 1
ATOM 4503 C CA . PRO B 1 281 ? 9.102 26.344 12.055 1 81.56 281 PRO B CA 1
ATOM 4504 C C . PRO B 1 281 ? 8.523 24.953 12.312 1 81.56 281 PRO B C 1
ATOM 4506 O O . PRO B 1 281 ? 9.203 24.094 12.875 1 81.56 281 PRO B O 1
ATOM 4509 N N . ALA B 1 282 ? 7.312 24.719 11.898 1 86.06 282 ALA B N 1
ATOM 4510 C CA . ALA B 1 282 ? 6.684 23.406 12.047 1 86.06 282 ALA B CA 1
ATOM 4511 C C . ALA B 1 282 ? 7.438 22.344 11.258 1 86.06 282 ALA B C 1
ATOM 4513 O O . ALA B 1 282 ? 7.703 21.25 11.773 1 86.06 282 ALA B O 1
ATOM 4514 N N . ALA B 1 283 ? 7.824 22.703 10.07 1 90.62 283 ALA B N 1
ATOM 4515 C CA . ALA B 1 283 ? 8.562 21.781 9.211 1 90.62 283 ALA B CA 1
ATOM 4516 C C . ALA B 1 283 ? 9.953 21.5 9.766 1 90.62 283 ALA B C 1
ATOM 4518 O O . ALA B 1 283 ? 10.461 20.375 9.672 1 90.62 283 ALA B O 1
ATOM 4519 N N . GLN B 1 284 ? 10.531 22.516 10.336 1 89.5 284 GLN B N 1
ATOM 4520 C CA . GLN B 1 284 ? 11.844 22.359 10.961 1 89.5 284 GLN B CA 1
ATOM 4521 C C . GLN B 1 284 ? 11.766 21.438 12.172 1 89.5 284 GLN B C 1
ATOM 4523 O O . GLN B 1 284 ? 12.633 20.578 12.359 1 89.5 284 GLN B O 1
ATOM 4528 N N . ALA B 1 285 ? 10.758 21.641 12.969 1 90.88 285 ALA B N 1
ATOM 4529 C CA . ALA B 1 285 ? 10.562 20.781 14.133 1 90.88 285 ALA B CA 1
ATOM 4530 C C . ALA B 1 285 ? 10.359 19.328 13.703 1 90.88 285 ALA B C 1
ATOM 4532 O O . ALA B 1 285 ? 10.898 18.406 14.32 1 90.88 285 ALA B O 1
ATOM 4533 N N . PHE B 1 286 ? 9.609 19.141 12.68 1 96.06 286 PHE B N 1
ATOM 4534 C CA . PHE B 1 286 ? 9.375 17.812 12.133 1 96.06 286 PHE B CA 1
ATOM 4535 C C . PHE B 1 286 ? 10.68 17.188 11.664 1 96.06 286 PHE B C 1
ATOM 4537 O O . PHE B 1 286 ? 10.977 16.031 11.984 1 96.06 286 PHE B O 1
ATOM 4544 N N . ALA B 1 287 ? 11.453 17.922 10.875 1 94.94 287 ALA B N 1
ATOM 4545 C CA . ALA B 1 287 ? 12.734 17.438 10.359 1 94.94 287 ALA B CA 1
ATOM 4546 C C . ALA B 1 287 ? 13.672 17.047 11.5 1 94.94 287 ALA B C 1
ATOM 4548 O O . ALA B 1 287 ? 14.367 16.031 11.414 1 94.94 287 ALA B O 1
ATOM 4549 N N . GLU B 1 288 ? 13.672 17.828 12.531 1 93.88 288 GLU B N 1
ATOM 4550 C CA . GLU B 1 288 ? 14.523 17.547 13.68 1 93.88 288 GLU B CA 1
ATOM 4551 C C . GLU B 1 288 ? 14.109 16.25 14.367 1 93.88 288 GLU B C 1
ATOM 4553 O O . GLU B 1 288 ? 14.961 15.43 14.719 1 93.88 288 GLU B O 1
ATOM 4558 N N . ALA B 1 289 ? 12.844 16.031 14.555 1 95.19 289 ALA B N 1
ATOM 4559 C CA . ALA B 1 289 ? 12.344 14.797 15.156 1 95.19 289 ALA B CA 1
ATOM 4560 C C . ALA B 1 289 ? 12.734 13.586 14.312 1 95.19 289 ALA B C 1
ATOM 4562 O O . ALA B 1 289 ? 13.102 12.531 14.852 1 95.19 289 ALA B O 1
ATOM 4563 N N . LEU B 1 290 ? 12.664 13.719 13 1 96 290 LEU B N 1
ATOM 4564 C CA . LEU B 1 290 ? 13.016 12.641 12.086 1 96 290 LEU B CA 1
ATOM 4565 C C . LEU B 1 290 ? 14.5 12.297 12.211 1 96 290 LEU B C 1
ATOM 4567 O O . LEU B 1 290 ? 14.867 11.117 12.227 1 96 290 LEU B O 1
ATOM 4571 N N . ARG B 1 291 ? 15.289 13.312 12.305 1 94.44 291 ARG B N 1
ATOM 4572 C CA . ARG B 1 291 ? 16.734 13.109 12.43 1 94.44 291 ARG B CA 1
ATOM 4573 C C . ARG B 1 291 ? 17.062 12.352 13.711 1 94.44 291 ARG B C 1
ATOM 4575 O O . ARG B 1 291 ? 17.922 11.461 13.703 1 94.44 291 ARG B O 1
ATOM 4582 N N . GLU B 1 292 ? 16.453 12.727 14.703 1 93.25 292 GLU B N 1
ATOM 4583 C CA . GLU B 1 292 ? 16.703 12.078 15.984 1 93.25 292 GLU B CA 1
ATOM 4584 C C . GLU B 1 292 ? 16.344 10.594 15.93 1 93.25 292 GLU B C 1
ATOM 4586 O O . GLU B 1 292 ? 17.094 9.75 16.422 1 93.25 292 GLU B O 1
ATOM 4591 N N . GLU B 1 293 ? 15.203 10.289 15.305 1 94.12 293 GLU B N 1
ATOM 4592 C CA . GLU B 1 293 ? 14.781 8.898 15.195 1 94.12 293 GLU B CA 1
ATOM 4593 C C . GLU B 1 293 ? 15.688 8.117 14.25 1 94.12 293 GLU B C 1
ATOM 4595 O O . GLU B 1 293 ? 15.977 6.941 14.492 1 94.12 293 GLU B O 1
ATOM 4600 N N . ALA B 1 294 ? 16.062 8.773 13.141 1 94.38 294 ALA B N 1
ATOM 4601 C CA . ALA B 1 294 ? 16.906 8.133 12.141 1 94.38 294 ALA B CA 1
ATOM 4602 C C . ALA B 1 294 ? 18.266 7.77 12.734 1 94.38 294 ALA B C 1
ATOM 4604 O O . ALA B 1 294 ? 18.922 6.82 12.281 1 94.38 294 ALA B O 1
ATOM 4605 N N . GLY B 1 295 ? 18.75 8.57 13.664 1 87.56 295 GLY B N 1
ATOM 4606 C CA . GLY B 1 295 ? 20 8.289 14.336 1 87.56 295 GLY B CA 1
ATOM 4607 C C . GLY B 1 295 ? 20.047 6.91 14.969 1 87.56 295 GLY B C 1
ATOM 4608 O O . GLY B 1 295 ? 21.125 6.352 15.18 1 87.56 295 GLY B O 1
ATOM 4609 N N . GLN B 1 296 ? 18.859 6.383 15.211 1 78.19 296 GLN B N 1
ATOM 4610 C CA . GLN B 1 296 ? 18.766 5.055 15.812 1 78.19 296 GLN B CA 1
ATOM 4611 C C . GLN B 1 296 ? 19.016 3.965 14.773 1 78.19 296 GLN B C 1
ATOM 4613 O O . GLN B 1 296 ? 19.312 2.822 15.125 1 78.19 296 GLN B O 1
ATOM 4618 N N . PHE B 1 297 ? 18.672 4.266 13.516 1 71.5 297 PHE B N 1
ATOM 4619 C CA . PHE B 1 297 ? 18.859 3.309 12.43 1 71.5 297 PHE B CA 1
ATOM 4620 C C . PHE B 1 297 ? 20.328 3.293 11.977 1 71.5 297 PHE B C 1
ATOM 4622 O O . PHE B 1 297 ? 20.781 2.311 11.391 1 71.5 297 PHE B O 1
ATOM 4629 N N . GLY B 1 298 ? 21.047 4.59 11.938 1 58.91 298 GLY B N 1
ATOM 4630 C CA . GLY B 1 298 ? 22.328 4.871 11.305 1 58.91 298 GLY B CA 1
ATOM 4631 C C . GLY B 1 298 ? 23.5 4.281 12.055 1 58.91 298 GLY B C 1
ATOM 4632 O O . GLY B 1 298 ? 24.016 4.895 12.992 1 58.91 298 GLY B O 1
ATOM 4633 N N . GLY B 1 299 ? 23.734 3.199 12.344 1 45.94 299 GLY B N 1
ATOM 4634 C CA . GLY B 1 299 ? 25.172 3.137 12.523 1 45.94 299 GLY B CA 1
ATOM 4635 C C . GLY B 1 299 ? 25.938 3.992 11.523 1 45.94 299 GLY B C 1
ATOM 4636 O O . GLY B 1 299 ? 26.734 4.84 11.914 1 45.94 299 GLY B O 1
ATOM 4637 N N . THR B 1 300 ? 26.109 3.789 10.133 1 40.06 300 THR B N 1
ATOM 4638 C CA . THR B 1 300 ? 27.094 4.539 9.344 1 40.06 300 THR B CA 1
ATOM 4639 C C . THR B 1 300 ? 26.484 5.852 8.852 1 40.06 300 THR B C 1
ATOM 4641 O O . THR B 1 300 ? 25.688 5.863 7.91 1 40.06 300 THR B O 1
ATOM 4644 N N . VAL B 1 301 ? 26.047 6.711 9.641 1 38.19 301 VAL B N 1
ATOM 4645 C CA . VAL B 1 301 ? 25.609 8.055 9.289 1 38.19 301 VAL B CA 1
ATOM 4646 C C . VAL B 1 301 ? 26.594 8.664 8.281 1 38.19 301 VAL B C 1
ATOM 4648 O O . VAL B 1 301 ? 27.797 8.711 8.523 1 38.19 301 VAL B O 1
ATOM 4651 N N . MET B 1 302 ? 26.25 8.781 7.07 1 37.53 302 MET B N 1
ATOM 4652 C CA . MET B 1 302 ? 27.141 9.492 6.152 1 37.53 302 MET B CA 1
ATOM 4653 C C . MET B 1 302 ? 27.328 10.938 6.594 1 37.53 302 MET B C 1
ATOM 4655 O O . MET B 1 302 ? 26.391 11.594 7.043 1 37.53 302 MET B O 1
ATOM 4659 N N . PRO B 1 303 ? 28.531 11.422 6.781 1 34.34 303 PRO B N 1
ATOM 4660 C CA . PRO B 1 303 ? 28.812 12.805 7.176 1 34.34 303 PRO B CA 1
ATOM 4661 C C . PRO B 1 303 ? 28.141 13.828 6.273 1 34.34 303 PRO B C 1
ATOM 4663 O O . PRO B 1 303 ? 27.859 13.547 5.102 1 34.34 303 PRO B O 1
ATOM 4666 N N . ARG B 1 304 ? 27.516 14.859 6.738 1 35.56 304 ARG B N 1
ATOM 4667 C CA . ARG B 1 304 ? 26.938 16.031 6.102 1 35.56 304 ARG B CA 1
ATOM 4668 C C . ARG B 1 304 ? 27.812 16.531 4.957 1 35.56 304 ARG B C 1
ATOM 4670 O O . ARG B 1 304 ? 29.016 16.703 5.129 1 35.56 304 ARG B O 1
ATOM 4677 N N . SER B 1 305 ? 27.562 16.234 3.73 1 33.41 305 SER B N 1
ATOM 4678 C CA . SER B 1 305 ? 28.391 16.875 2.719 1 33.41 305 SER B CA 1
ATOM 4679 C C . SER B 1 305 ? 28.469 18.391 2.947 1 33.41 305 SER B C 1
ATOM 4681 O O . SER B 1 305 ? 27.438 19.031 3.129 1 33.41 305 SER B O 1
ATOM 4683 N N . ARG B 1 306 ? 29.453 18.953 3.486 1 32.53 306 ARG B N 1
ATOM 4684 C CA . ARG B 1 306 ? 29.781 20.375 3.604 1 32.53 306 ARG B CA 1
ATOM 4685 C C . ARG B 1 306 ? 29.484 21.109 2.297 1 32.53 306 ARG B C 1
ATOM 4687 O O . ARG B 1 306 ? 29.859 20.625 1.221 1 32.53 306 ARG B O 1
ATOM 4694 N N . PRO B 1 307 ? 28.578 22.109 2.316 1 37.41 307 PRO B N 1
ATOM 4695 C CA . PRO B 1 307 ? 28.406 22.984 1.146 1 37.41 307 PRO B CA 1
ATOM 4696 C C . PRO B 1 307 ? 29.75 23.422 0.548 1 37.41 307 PRO B C 1
ATOM 4698 O O . PRO B 1 307 ? 30.672 23.766 1.285 1 37.41 307 PRO B O 1
ATOM 4701 N N . VAL B 1 308 ? 30.172 22.938 -0.549 1 34.5 308 VAL B N 1
ATOM 4702 C CA . VAL B 1 308 ? 31.344 23.469 -1.229 1 34.5 308 VAL B CA 1
ATOM 4703 C C . VAL B 1 308 ? 31.172 24.984 -1.437 1 34.5 308 VAL B C 1
ATOM 4705 O O . VAL B 1 308 ? 30.203 25.422 -2.055 1 34.5 308 VAL B O 1
ATOM 4708 N N . ARG B 1 309 ? 31.672 25.859 -0.6 1 30.03 309 ARG B N 1
ATOM 4709 C CA . ARG B 1 309 ? 31.844 27.297 -0.847 1 30.03 309 ARG B CA 1
ATOM 4710 C C . ARG B 1 309 ? 32.438 27.547 -2.238 1 30.03 309 ARG B C 1
ATOM 4712 O O . ARG B 1 309 ? 33.438 26.953 -2.609 1 30.03 309 ARG B O 1
ATOM 4719 N N . PRO B 1 310 ? 31.609 28.078 -3.146 1 31.38 310 PRO B N 1
ATOM 4720 C CA . PRO B 1 310 ? 32.312 28.531 -4.34 1 31.38 310 PRO B CA 1
ATOM 4721 C C . PRO B 1 310 ? 33.531 29.406 -4.004 1 31.38 310 PRO B C 1
ATOM 4723 O O . PRO B 1 310 ? 33.531 30.109 -3 1 31.38 310 PRO B O 1
ATOM 4726 N N . ALA B 1 311 ? 34.656 29.156 -4.664 1 35.06 311 ALA B N 1
ATOM 4727 C CA . ALA B 1 311 ? 35.781 30.094 -4.703 1 35.06 311 ALA B CA 1
ATOM 4728 C C . ALA B 1 311 ? 35.375 31.422 -5.352 1 35.06 311 ALA B C 1
ATOM 4730 O O . ALA B 1 311 ? 34.594 31.422 -6.328 1 35.06 311 ALA B O 1
#

pLDDT: mean 84.86, std 17.12, range [25.09, 98.88]

Solvent-accessible surface area (backbone atoms only — not comparable to full-atom values): 32462 Å² total; per-residue (Å²): 108,71,79,43,70,67,23,51,52,49,45,51,38,23,62,73,65,26,19,59,60,60,27,11,58,75,67,72,45,52,48,69,56,45,50,50,33,42,49,47,35,22,60,36,71,70,43,68,34,64,42,82,47,98,88,28,37,42,66,28,76,56,20,50,52,48,47,64,59,37,50,60,46,54,52,43,52,53,42,52,54,43,49,62,60,17,66,77,35,73,58,40,26,74,32,36,34,24,25,27,59,46,43,45,18,35,57,42,22,52,16,49,37,55,39,40,74,78,32,72,58,48,40,68,47,62,38,74,33,43,37,70,54,23,53,50,34,26,72,68,61,70,24,63,35,19,36,29,63,67,75,74,81,56,80,66,41,38,74,44,86,48,32,62,46,39,36,21,38,35,37,22,75,89,41,79,68,66,80,45,78,48,42,33,64,74,65,50,71,78,47,51,29,25,35,49,36,79,78,32,59,66,30,46,52,51,49,51,57,36,44,76,75,76,39,82,86,75,62,64,39,55,32,86,47,66,49,29,35,48,30,25,11,70,44,56,67,24,33,20,57,43,54,68,61,34,43,52,54,44,51,44,74,86,42,52,72,26,44,36,23,84,68,74,45,63,47,44,36,23,39,36,28,45,43,95,56,80,70,51,63,44,44,44,52,50,52,50,31,42,46,60,50,29,56,74,70,24,80,74,58,76,76,78,80,71,80,78,75,84,130,110,72,79,43,69,68,25,50,51,49,46,49,38,23,62,74,64,25,19,60,59,60,27,12,58,75,68,72,45,52,47,68,55,44,51,50,35,41,49,45,34,23,60,39,71,68,43,68,35,64,43,81,47,98,88,27,38,43,65,28,76,58,20,49,51,46,47,63,57,38,51,59,46,52,52,44,51,54,41,52,55,44,48,62,59,15,66,77,35,74,57,43,22,73,32,34,33,25,26,26,58,46,43,46,17,34,58,42,22,53,17,50,38,54,39,40,75,76,33,72,57,47,41,68,46,63,40,74,35,42,36,72,54,23,52,50,33,25,72,68,62,71,24,63,34,20,38,30,63,67,77,76,81,56,79,68,41,39,74,43,86,47,33,61,45,38,37,22,37,35,37,22,74,87,41,80,68,67,80,43,78,47,43,34,65,74,65,50,72,77,46,50,30,25,34,48,36,79,76,32,58,65,31,46,54,51,49,52,57,36,43,76,74,75,39,82,86,74,61,65,40,54,31,86,47,65,49,29,35,46,29,25,12,69,43,57,68,25,33,20,58,41,55,68,64,34,44,52,55,45,50,45,73,86,42,52,73,26,44,37,23,83,67,75,45,62,49,45,36,23,38,34,29,45,42,96,56,78,72,51,63,42,44,45,52,50,52,50,31,43,46,61,49,28,56,72,70,24,79,76,58,76,74,78,79,70,79,78,73,80,130

Organism: NCBI:txid207340

Secondary structure (DSSP, 8-state):
----HHHHHHHHHHHHHS-HHHHHHHHTS-HHHHHHHHHHHHHHHTS--EEEETTEEEE-HHHHHHHHHHHHHHHHHHHHHHHHHHHH-TTSEEEEEEE-HHHHHTHHHHHHHHHHHH-TTEEEEEEE--HHHHHHHHHTTS-SEEEEE----GGGEEEEEEEEEEEEEEPPTT-GGGG-SSB-HHHHTTS-EEEE-TTSHHHHHHHHHHHHTT-----SEEES-HHHHHHHHHTTS-EEEEETT-GGGGG-TTS-EEEBTTTT-EEEEEEEEETTPPPPHHHHHHHHHHHHHHTTT-SS-----------/----HHHHHHHHHHHHHS-HHHHHHHHTS-HHHHHHHHHHHHHHHTS--EEEETTEEEE-HHHHHHHHHHHHHHHHHHHHHHHHHHHH-TTS-EEEEEE-HHHHHTHHHHHHHHHHHH-TT-EEEEEE--HHHHHHHHHTTS-SEEEEE----GGGEEEEEEEEEEEEEEPPTT-GGGG-SSB-HHHHTTS-EEEE-TTSHHHHHHHHHHHHTT-----SEEES-HHHHHHHHHTTS-EEEEETT-GGGGG-TTS-EEEBTTTT-EEEEEEEEETTPPPPHHHHHHHHHHHHHHTTT-SS-----------

Nearest PDB structures (foldseek):
  4x6g-assembly1_D  TM=6.534E-01  e=1.818E-24  Pseudomonas aeruginosa PAO1
  6g4r-assembly1_B  TM=6.302E-01  e=3.665E-23  Corynebacterium glutamicum
  6g4r-assembly1_E  TM=5.965E-01  e=1.216E-23  Corynebacterium glutamicum
  7d98-assembly1_Q  TM=5.959E-01  e=2.168E-22  Cupriavidus necator
  1ixc-assembly1_B-2  TM=5.897E-01  e=1.853E-21  Cupriavidus necator